Protein AF-0000000074143538 (afdb_homodimer)

InterPro domains:
  IPR029044 Nucleotide-diphospho-sugar transferases [G3DSA:3.90.550.10] (72-367)
  IPR029044 Nucleotide-diphospho-sugar transferases [SSF53448] (89-371)
  IPR050587 GNT1/Glycosyltransferase 8 [PTHR11183] (69-364)

pLDDT: mean 80.1, std 27.38, range [16.88, 98.94]

Structure (mmCIF, N/CA/C/O backbone):
data_AF-0000000074143538-model_v1
#
loop_
_entity.id
_entity.type
_entity.pdbx_description
1 polymer Acetylglucosaminyltransferase
#
loop_
_atom_site.group_PDB
_atom_site.id
_atom_site.type_symbol
_atom_site.label_atom_id
_atom_site.label_alt_id
_atom_site.label_comp_id
_atom_site.label_asym_id
_atom_site.label_entity_id
_atom_site.label_seq_id
_atom_site.pdbx_PDB_ins_code
_atom_site.Cartn_x
_atom_site.Cartn_y
_atom_site.Cartn_z
_atom_site.occupancy
_atom_site.B_iso_or_equiv
_atom_site.auth_seq_id
_atom_site.auth_comp_id
_atom_site.auth_asym_id
_atom_site.auth_atom_id
_atom_site.pdbx_PDB_model_num
ATOM 1 N N . MET A 1 1 ? -72.375 22.234 -6.41 1 20.31 1 MET A N 1
ATOM 2 C CA . MET A 1 1 ? -72.5 20.797 -6.121 1 20.31 1 MET A CA 1
ATOM 3 C C . MET A 1 1 ? -71.125 20.109 -6.27 1 20.31 1 MET A C 1
ATOM 5 O O . MET A 1 1 ? -70.5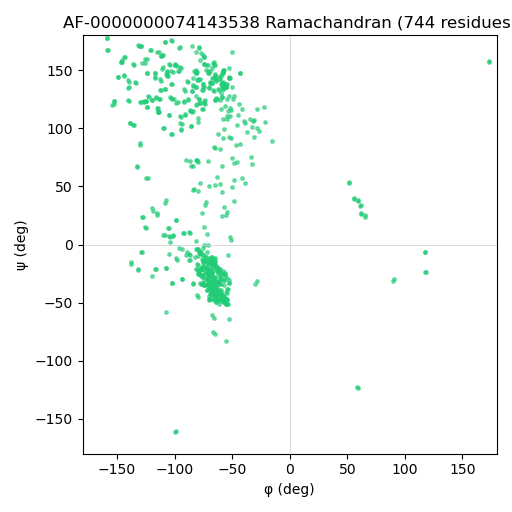 20.219 -7.312 1 20.31 1 MET A O 1
ATOM 9 N N . VAL A 1 2 ? -70.375 19.938 -5.121 1 21.12 2 VAL A N 1
ATOM 10 C CA . VAL A 1 2 ? -69.062 19.828 -4.473 1 21.12 2 VAL A CA 1
ATOM 11 C C . VAL A 1 2 ? -68.5 18.422 -4.664 1 21.12 2 VAL A C 1
ATOM 13 O O . VAL A 1 2 ? -68.938 17.484 -3.971 1 21.12 2 VAL A O 1
ATOM 16 N N . ASP A 1 3 ? -68.562 17.922 -5.824 1 19.27 3 ASP A N 1
ATOM 17 C CA . ASP A 1 3 ? -68.625 16.484 -6.09 1 19.27 3 ASP A CA 1
ATOM 18 C C . ASP A 1 3 ? -67.25 15.875 -5.832 1 19.27 3 ASP A C 1
ATOM 20 O O . ASP A 1 3 ? -66.438 15.656 -6.766 1 19.27 3 ASP A O 1
ATOM 24 N N . VAL A 1 4 ? -66.438 16.375 -4.832 1 21.56 4 VAL A N 1
ATOM 25 C CA . VAL A 1 4 ? -65.062 16 -4.559 1 21.56 4 VAL A CA 1
ATOM 26 C C . VAL A 1 4 ? -64.938 14.539 -4.16 1 21.56 4 VAL A C 1
ATOM 28 O O . VAL A 1 4 ? -65.438 14.156 -3.082 1 21.56 4 VAL A O 1
ATOM 31 N N . LEU A 1 5 ? -65.375 13.695 -5.02 1 19.61 5 LEU A N 1
ATOM 32 C CA . LEU A 1 5 ? -65.5 12.273 -4.711 1 19.61 5 LEU A CA 1
ATOM 33 C C . LEU A 1 5 ? -64.188 11.75 -4.094 1 19.61 5 LEU A C 1
ATOM 35 O O . LEU A 1 5 ? -63.094 12.156 -4.488 1 19.61 5 LEU A O 1
ATOM 39 N N . ARG A 1 6 ? -64.25 11.102 -2.842 1 19.61 6 ARG A N 1
ATOM 40 C CA . ARG A 1 6 ? -63.812 10.523 -1.567 1 19.61 6 ARG A CA 1
ATOM 41 C C . ARG A 1 6 ? -63.062 9.219 -1.779 1 19.61 6 ARG A C 1
ATOM 43 O O . ARG A 1 6 ? -63.656 8.156 -1.917 1 19.61 6 ARG A O 1
ATOM 50 N N . GLY A 1 7 ? -62.281 9.125 -2.824 1 21.83 7 GLY A N 1
ATOM 51 C CA . GLY A 1 7 ? -61.781 7.84 -3.287 1 21.83 7 GLY A CA 1
ATOM 52 C C . GLY A 1 7 ? -61.125 7.027 -2.195 1 21.83 7 GLY A C 1
ATOM 53 O O . GLY A 1 7 ? -60.438 7.586 -1.322 1 21.83 7 GLY A O 1
ATOM 54 N N . CYS A 1 8 ? -61.594 5.891 -1.823 1 20.83 8 CYS A N 1
ATOM 55 C CA . CYS A 1 8 ? -61.469 4.879 -0.776 1 20.83 8 CYS A CA 1
ATOM 56 C C . CYS A 1 8 ? -60.031 4.438 -0.598 1 20.83 8 CYS A C 1
ATOM 58 O O . CYS A 1 8 ? -59.25 4.449 -1.553 1 20.83 8 CYS A O 1
ATOM 60 N N . PRO A 1 9 ? -59.562 4.156 0.679 1 24.78 9 PRO A N 1
ATOM 61 C CA . PRO A 1 9 ? -58.344 3.926 1.483 1 24.78 9 PRO A CA 1
ATOM 62 C C . PRO A 1 9 ? -57.688 2.594 1.165 1 24.78 9 PRO A C 1
ATOM 64 O O . PRO A 1 9 ? -58.312 1.54 1.235 1 24.78 9 PRO A O 1
ATOM 67 N N . PRO A 1 10 ? -57.031 2.398 0.003 1 24.28 10 PRO A N 1
ATOM 68 C CA . PRO A 1 10 ? -56.688 1.016 -0.336 1 24.28 10 PRO A CA 1
ATOM 69 C C . PRO A 1 10 ? -56.031 0.268 0.824 1 24.28 10 PRO A C 1
ATOM 71 O O . PRO A 1 10 ? -55.406 0.889 1.7 1 24.28 10 PRO A O 1
ATOM 74 N N . PHE A 1 11 ? -56.438 -0.899 1.272 1 24.22 11 PHE A N 1
ATOM 75 C CA . PHE A 1 11 ? -56.25 -1.949 2.264 1 24.22 11 PHE A CA 1
ATOM 76 C C . PHE A 1 11 ? -54.781 -2.428 2.264 1 24.22 11 PHE A C 1
ATOM 78 O O . PHE A 1 11 ? -54.188 -2.551 1.203 1 24.22 11 PHE A O 1
ATOM 85 N N . LEU A 1 12 ? -54.062 -2.188 3.385 1 25.47 12 LEU A N 1
ATOM 86 C CA . LEU A 1 12 ? -52.781 -2.479 3.979 1 25.47 12 LEU A CA 1
ATOM 87 C C . LEU A 1 12 ? -52.469 -3.965 3.881 1 25.47 12 LEU A C 1
ATOM 89 O O . LEU A 1 12 ? -53.188 -4.797 4.434 1 25.47 12 LEU A O 1
ATOM 93 N N . ASN A 1 13 ? -52.188 -4.5 2.678 1 23.03 13 ASN A N 1
ATOM 94 C CA . ASN A 1 13 ? -51.969 -5.93 2.469 1 23.03 13 ASN A CA 1
ATOM 95 C C . ASN A 1 13 ? -51.031 -6.523 3.525 1 23.03 13 ASN A C 1
ATOM 97 O O . ASN A 1 13 ? -49.906 -6.07 3.686 1 23.03 13 ASN A O 1
ATOM 101 N N . TRP A 1 14 ? -51.438 -7.27 4.59 1 24.8 14 TRP A N 1
ATOM 102 C CA . TRP A 1 14 ? -51.094 -7.977 5.816 1 24.8 14 TRP A CA 1
ATOM 103 C C . TRP A 1 14 ? -49.969 -8.961 5.57 1 24.8 14 TRP A C 1
ATOM 105 O O . TRP A 1 14 ? -49.281 -9.375 6.508 1 24.8 14 TRP A O 1
ATOM 115 N N . ARG A 1 15 ? -49.875 -9.523 4.355 1 27.77 15 ARG A N 1
ATOM 116 C CA . ARG A 1 15 ? -49.156 -10.789 4.281 1 27.77 15 ARG A CA 1
ATOM 117 C C . ARG A 1 15 ? -47.688 -10.586 4.555 1 27.77 15 ARG A C 1
ATOM 119 O O . ARG A 1 15 ? -46.969 -11.523 4.941 1 27.77 15 ARG A O 1
ATOM 126 N N . LYS A 1 16 ? -47.156 -9.461 3.922 1 29.78 16 LYS A N 1
ATOM 127 C CA . LYS A 1 16 ? -45.688 -9.445 3.992 1 29.78 16 LYS A CA 1
ATOM 128 C C . LYS A 1 16 ? -45.188 -9.305 5.434 1 29.78 16 LYS A C 1
ATOM 130 O O . LYS A 1 16 ? -44 -9.227 5.688 1 29.78 16 LYS A O 1
ATOM 135 N N . LEU A 1 17 ? -46.281 -8.953 6.371 1 26.83 17 LEU A N 1
ATOM 136 C CA . LEU A 1 17 ? -45.969 -8.945 7.797 1 26.83 17 LEU A CA 1
ATOM 137 C C . LEU A 1 17 ? -45.5 -10.32 8.266 1 26.83 17 LEU A C 1
ATOM 139 O O . LEU A 1 17 ? -44.594 -10.422 9.086 1 26.83 17 LEU A O 1
ATOM 143 N N . LEU A 1 18 ? -46.188 -11.367 7.695 1 27.38 18 LEU A N 1
ATOM 144 C CA . LEU A 1 18 ? -46.031 -12.641 8.383 1 27.38 18 LEU A CA 1
ATOM 145 C C . LEU A 1 18 ? -44.625 -13.195 8.203 1 27.38 18 LEU A C 1
ATOM 147 O O . LEU A 1 18 ? -44.125 -13.945 9.047 1 27.38 18 LEU A O 1
ATOM 151 N N . LEU A 1 19 ? -44.031 -12.867 7 1 28.39 19 LEU A N 1
ATOM 152 C CA . LEU A 1 19 ? -42.844 -13.641 6.707 1 28.39 19 LEU A CA 1
ATOM 153 C C . LEU A 1 19 ? -41.688 -13.227 7.625 1 28.39 19 LEU A C 1
ATOM 155 O O . LEU A 1 19 ? -40.688 -13.953 7.75 1 28.39 19 LEU A O 1
ATOM 159 N N . LEU A 1 20 ? -41.781 -11.953 8.211 1 27.86 20 LEU A N 1
ATOM 160 C CA . LEU A 1 20 ? -40.719 -11.508 9.117 1 27.86 20 LEU A CA 1
ATOM 161 C C . LEU A 1 20 ? -40.719 -12.359 10.383 1 27.86 20 LEU A C 1
ATOM 163 O O . LEU A 1 20 ? -39.656 -12.461 11.047 1 27.86 20 LEU A O 1
ATOM 167 N N . VAL A 1 21 ? -41.906 -12.805 10.781 1 31.11 21 VAL A N 1
ATOM 168 C CA . VAL A 1 21 ? -42 -13.398 12.117 1 31.11 21 VAL A CA 1
ATOM 169 C C . VAL A 1 21 ? -41.219 -14.711 12.141 1 31.11 21 VAL A C 1
ATOM 171 O O . VAL A 1 21 ? -40.625 -15.062 13.156 1 31.11 21 VAL A O 1
ATOM 174 N N . PHE A 1 22 ? -41.281 -15.523 11.008 1 30.92 22 PHE A N 1
ATOM 175 C CA . PHE A 1 22 ? -40.875 -16.922 11.172 1 30.92 22 PHE A CA 1
ATOM 176 C C . PHE A 1 22 ? -39.375 -17.016 11.281 1 30.92 22 PHE A C 1
ATOM 178 O O . PHE A 1 22 ? -38.844 -18.016 11.797 1 30.92 22 PHE A O 1
ATOM 185 N N . VAL A 1 23 ? -38.625 -16.109 10.641 1 30.7 23 VAL A N 1
ATOM 186 C CA . VAL A 1 23 ? -37.188 -16.328 10.609 1 30.7 23 VAL A CA 1
ATOM 187 C C . VAL A 1 23 ? -36.594 -16.094 12 1 30.7 23 VAL A C 1
ATOM 189 O O . VAL A 1 23 ? -35.5 -16.547 12.305 1 30.7 23 VAL A O 1
ATOM 192 N N . ALA A 1 24 ? -37.312 -15.297 12.875 1 28.75 24 ALA A N 1
ATOM 193 C CA . ALA A 1 24 ? -36.812 -15 14.211 1 28.75 24 ALA A CA 1
ATOM 194 C C . ALA A 1 24 ? -36.719 -16.266 15.055 1 28.75 24 ALA A C 1
ATOM 196 O O . ALA A 1 24 ? -35.875 -16.375 15.945 1 28.75 24 ALA A O 1
ATOM 197 N N . PHE A 1 25 ? -37.719 -17.172 14.867 1 30.53 25 PHE A N 1
ATOM 198 C CA . PHE A 1 25 ? -37.875 -18.266 15.82 1 30.53 25 PHE A CA 1
ATOM 199 C C . PHE A 1 25 ? -36.688 -19.219 15.758 1 30.53 25 PHE A C 1
ATOM 201 O O . PHE A 1 25 ? -36.25 -19.734 16.781 1 30.53 25 PHE A O 1
ATOM 208 N N . ASN A 1 26 ? -36.188 -19.516 14.547 1 30.05 26 ASN A N 1
ATOM 209 C CA . ASN A 1 26 ? -35.281 -20.656 14.492 1 30.05 26 ASN A CA 1
ATOM 210 C C . ASN A 1 26 ? -33.938 -20.312 15.102 1 30.05 26 ASN A C 1
ATOM 212 O O . ASN A 1 26 ? -33.062 -21.188 15.273 1 30.05 26 ASN A O 1
ATOM 216 N N . VAL A 1 27 ? -33.594 -19.031 15.258 1 30.11 27 VAL A N 1
ATOM 217 C CA . VAL A 1 27 ? -32.281 -18.688 15.82 1 30.11 27 VAL A CA 1
ATOM 218 C C . VAL A 1 27 ? -32.25 -19.031 17.312 1 30.11 27 VAL A C 1
ATOM 220 O O . VAL A 1 27 ? -31.172 -19.203 17.891 1 30.11 27 VAL A O 1
ATOM 223 N N . LEU A 1 28 ? -33.438 -19 17.984 1 29.16 28 LEU A N 1
ATOM 224 C CA . LEU A 1 28 ? -33.406 -19.156 19.438 1 29.16 28 LEU A CA 1
ATOM 225 C C . LEU A 1 28 ? -32.938 -20.562 19.812 1 29.16 28 LEU A C 1
ATOM 227 O O . LEU A 1 28 ? -32.188 -20.719 20.781 1 29.16 28 LEU A O 1
ATOM 231 N N . ILE A 1 29 ? -33.375 -21.594 19.047 1 28.98 29 ILE A N 1
ATOM 232 C CA . ILE A 1 29 ? -33.219 -22.953 19.578 1 28.98 29 ILE A CA 1
ATOM 233 C C . ILE A 1 29 ? -31.75 -23.328 19.656 1 28.98 29 ILE A C 1
ATOM 235 O O . ILE A 1 29 ? -31.312 -23.969 20.609 1 28.98 29 ILE A O 1
ATOM 239 N N . SER A 1 30 ? -30.906 -22.891 18.688 1 26.16 30 SER A N 1
ATOM 240 C CA . SER A 1 30 ? -29.609 -23.562 18.641 1 26.16 30 SER A CA 1
ATOM 241 C C . SER A 1 30 ? -28.703 -23.078 19.75 1 26.16 30 SER A C 1
ATOM 243 O O . SER A 1 30 ? -27.578 -23.547 19.891 1 26.16 30 SER A O 1
ATOM 245 N N . VAL A 1 31 ? -29.047 -21.969 20.453 1 29.12 31 VAL A N 1
ATOM 246 C CA . VAL A 1 31 ? -28.203 -21.453 21.516 1 29.12 31 VAL A CA 1
ATOM 247 C C . VAL A 1 31 ? -28.172 -22.438 22.688 1 29.12 31 VAL A C 1
ATOM 249 O O . VAL A 1 31 ? -27.188 -22.531 23.406 1 29.12 31 VAL A O 1
ATOM 252 N N . LEU A 1 32 ? -29.328 -23.094 22.906 1 27.3 32 LEU A N 1
ATOM 253 C CA . LEU A 1 32 ? -29.469 -23.781 24.188 1 27.3 32 LEU A CA 1
ATOM 254 C C . LEU A 1 32 ? -28.453 -24.922 24.297 1 27.3 32 LEU A C 1
ATOM 256 O O . LEU A 1 32 ? -28 -25.25 25.391 1 27.3 32 LEU A O 1
ATOM 260 N N . TYR A 1 33 ? -28.281 -25.641 23.156 1 25.61 33 TYR A N 1
ATOM 261 C CA . TYR A 1 33 ? -27.734 -26.984 23.375 1 25.61 33 TYR A CA 1
ATOM 262 C C . TYR A 1 33 ? -26.297 -26.922 23.828 1 25.61 33 TYR A C 1
ATOM 264 O O . TYR A 1 33 ? -25.766 -27.891 24.391 1 25.61 33 TYR A O 1
ATOM 272 N N . VAL A 1 34 ? -25.578 -25.828 23.516 1 25.58 34 VAL A N 1
ATOM 273 C CA . VAL A 1 34 ? -24.141 -25.969 23.734 1 25.58 34 VAL A CA 1
ATOM 274 C C . VAL A 1 34 ? -23.812 -25.812 25.219 1 25.58 34 VAL A C 1
ATOM 276 O O . VAL A 1 34 ? -22.656 -25.891 25.625 1 25.58 34 VAL A O 1
ATOM 279 N N . TYR A 1 35 ? -24.844 -25.453 26 1 23.8 35 TYR A N 1
ATOM 280 C CA . TYR A 1 35 ? -24.438 -25.125 27.375 1 23.8 35 TYR A CA 1
ATOM 281 C C . TYR A 1 35 ? -23.875 -26.344 28.078 1 23.8 35 TYR A C 1
ATOM 283 O O . TYR A 1 35 ? -23.234 -26.219 29.125 1 23.8 35 TYR A O 1
ATOM 291 N N . SER A 1 36 ? -24.469 -27.531 27.75 1 21.27 36 SER A N 1
ATOM 292 C CA . SER A 1 36 ? -24.422 -28.438 28.891 1 21.27 36 SER A CA 1
ATOM 293 C C . SER A 1 36 ? -22.984 -28.844 29.219 1 21.27 36 SER A C 1
ATOM 295 O O . SER A 1 36 ? -22.609 -28.891 30.391 1 21.27 36 SER A O 1
ATOM 297 N N . HIS A 1 37 ? -22.344 -29.734 28.453 1 21.25 37 HIS A N 1
ATOM 298 C CA . HIS A 1 37 ? -21.516 -30.766 29.078 1 21.25 37 HIS A CA 1
ATOM 299 C C . HIS A 1 37 ? -20.109 -30.25 29.391 1 21.25 37 HIS A C 1
ATOM 301 O O . HIS A 1 37 ? -19.234 -30.266 28.547 1 21.25 37 HIS A O 1
ATOM 307 N N . ALA A 1 38 ? -20.062 -29.016 30.016 1 23.06 38 ALA A N 1
ATOM 308 C CA . ALA A 1 38 ? -18.812 -28.422 30.484 1 23.06 38 ALA A CA 1
ATOM 309 C C . ALA A 1 38 ? -18.109 -29.312 31.5 1 23.06 38 ALA A C 1
ATOM 311 O O . ALA A 1 38 ? -18.406 -29.266 32.688 1 23.06 38 ALA A O 1
ATOM 312 N N . ASP A 1 39 ? -18.047 -30.734 31.156 1 18.59 39 ASP A N 1
ATOM 313 C CA . ASP A 1 39 ? -17.609 -31.641 32.219 1 18.59 39 ASP A CA 1
ATOM 314 C C . ASP A 1 39 ? -16.281 -31.188 32.812 1 18.59 39 ASP A C 1
ATOM 316 O O . ASP A 1 39 ? -15.508 -30.484 32.188 1 18.59 39 ASP A O 1
ATOM 320 N N . SER A 1 40 ? -16.031 -31.516 34.125 1 20.5 40 SER A N 1
ATOM 321 C CA . SER A 1 40 ? -15.336 -31.359 35.406 1 20.5 40 SER A CA 1
ATOM 322 C C . SER A 1 40 ? -13.859 -31.734 35.281 1 20.5 40 SER A C 1
ATOM 324 O O . SER A 1 40 ? -13.008 -31.188 35.969 1 20.5 40 SER A O 1
ATOM 326 N N . GLN A 1 41 ? -13.594 -32.812 34.531 1 20.23 41 GLN A N 1
ATOM 327 C CA . GLN A 1 41 ? -12.609 -33.75 35.094 1 20.23 41 GLN A CA 1
ATOM 328 C C . GLN A 1 41 ? -11.188 -33.25 34.875 1 20.23 41 GLN A C 1
ATOM 330 O O . GLN A 1 41 ? -10.219 -33.938 35.219 1 20.23 41 GLN A O 1
ATOM 335 N N . ALA A 1 42 ? -11.078 -32.125 34.156 1 20.36 42 ALA A N 1
ATOM 336 C CA . ALA A 1 42 ? -9.711 -32.031 33.625 1 20.36 42 ALA A CA 1
ATOM 337 C C . ALA A 1 42 ? -8.727 -31.719 34.75 1 20.36 42 ALA A C 1
ATOM 339 O O . ALA A 1 42 ? -7.547 -31.453 34.5 1 20.36 42 ALA A O 1
ATOM 340 N N . LEU A 1 43 ? -9.32 -31.578 36 1 18.53 43 LEU A N 1
ATOM 341 C CA . LEU A 1 43 ? -8.414 -30.984 36.969 1 18.53 43 LEU A CA 1
ATOM 342 C C . LEU A 1 43 ? -7.191 -31.859 37.188 1 18.53 43 LEU A C 1
ATOM 344 O O . LEU A 1 43 ? -6.07 -31.359 37.312 1 18.53 43 LEU A O 1
ATOM 348 N N . ASP A 1 44 ? -7.586 -33.156 37.469 1 18.42 44 ASP A N 1
ATOM 349 C CA . ASP A 1 44 ? -6.805 -33.844 38.5 1 18.42 44 ASP A CA 1
ATOM 350 C C . ASP A 1 44 ? -5.379 -34.125 38.031 1 18.42 44 ASP A C 1
ATOM 352 O O . ASP A 1 44 ? -4.422 -33.938 38.781 1 18.42 44 ASP A O 1
ATOM 356 N N . ASN A 1 45 ? -5.395 -34.906 36.938 1 20.42 45 ASN A N 1
ATOM 357 C CA . ASN A 1 45 ? -4.312 -35.875 36.938 1 20.42 45 ASN A CA 1
ATOM 358 C C . ASN A 1 45 ? -2.971 -35.219 36.625 1 20.42 45 ASN A C 1
ATOM 360 O O . ASN A 1 45 ? -2.01 -35.906 36.25 1 20.42 45 ASN A O 1
ATOM 364 N N . LEU A 1 46 ? -2.973 -33.844 36.719 1 20.12 46 LEU A N 1
ATOM 365 C CA . LEU A 1 46 ? -1.75 -33.219 36.188 1 20.12 46 LEU A CA 1
ATOM 366 C C . LEU A 1 46 ? -0.549 -33.594 37.031 1 20.12 46 LEU A C 1
ATOM 368 O O . LEU A 1 46 ? 0.594 -33.312 36.688 1 20.12 46 LEU A O 1
ATOM 372 N N . LEU A 1 47 ? -0.937 -34.125 38.312 1 19.38 47 LEU A N 1
ATOM 373 C CA . LEU A 1 47 ? 0.109 -33.906 39.312 1 19.38 47 LEU A CA 1
ATOM 374 C C . LEU A 1 47 ? 1.333 -34.781 39 1 19.38 47 LEU A C 1
ATOM 376 O O . LEU A 1 47 ? 2.443 -34.438 39.438 1 19.38 47 LEU A O 1
ATOM 380 N N . SER A 1 48 ? 1.025 -36.031 38.719 1 18.47 48 SER A N 1
ATOM 381 C CA . SER A 1 48 ? 2.01 -36.969 39.25 1 18.47 48 SER A CA 1
ATOM 382 C C . SER A 1 48 ? 3.328 -36.875 38.5 1 18.47 48 SER A C 1
ATOM 384 O O . SER A 1 48 ? 3.473 -37.469 37.406 1 18.47 48 SER A O 1
ATOM 386 N N . ARG A 1 49 ? 3.826 -35.594 38.375 1 19.05 49 ARG A N 1
ATOM 387 C CA . ARG A 1 49 ? 4.996 -35.281 37.531 1 19.05 49 ARG A CA 1
ATOM 388 C C . ARG A 1 49 ? 6.168 -36.188 37.906 1 19.05 49 ARG A C 1
ATOM 390 O O . ARG A 1 49 ? 6.887 -36.656 37 1 19.05 49 ARG A O 1
ATOM 397 N N . ASN A 1 50 ? 6.793 -36.188 39.125 1 20.05 50 ASN A N 1
ATOM 398 C CA . ASN A 1 50 ? 8.227 -35.906 39.156 1 20.05 50 ASN A CA 1
ATOM 399 C C . ASN A 1 50 ? 9.047 -37.188 39.125 1 20.05 50 ASN A C 1
ATOM 401 O O . ASN A 1 50 ? 10.242 -37.156 39.406 1 20.05 50 ASN A O 1
ATOM 405 N N . GLY A 1 51 ? 8.422 -38.375 39.156 1 19.34 51 GLY A N 1
ATOM 406 C CA . GLY A 1 51 ? 9.398 -39.375 39.594 1 19.34 51 GLY A CA 1
ATOM 407 C C . GLY A 1 51 ? 10.633 -39.438 38.719 1 19.34 51 GLY A C 1
ATOM 408 O O . GLY A 1 51 ? 10.523 -39.656 37.531 1 19.34 51 GLY A O 1
ATOM 409 N N . PHE A 1 52 ? 11.727 -38.812 39.125 1 22.72 52 PHE A N 1
ATOM 410 C CA . PHE A 1 52 ? 13.055 -38.625 38.562 1 22.72 52 PHE A CA 1
ATOM 411 C C . PHE A 1 52 ? 13.727 -39.969 38.312 1 22.72 52 PHE A C 1
ATOM 413 O O . PHE A 1 52 ? 14.492 -40.438 39.156 1 22.72 52 PHE A O 1
ATOM 420 N N . GLY A 1 53 ? 12.922 -41.094 38.125 1 18.98 53 GLY A N 1
ATOM 421 C CA . GLY A 1 53 ? 13.789 -42.25 38.125 1 18.98 53 GLY A CA 1
ATOM 422 C C . GLY A 1 53 ? 14.938 -42.156 37.156 1 18.98 53 GLY A C 1
ATOM 423 O O . GLY A 1 53 ? 14.812 -41.5 36.125 1 18.98 53 GLY A O 1
ATOM 424 N N . SER A 1 54 ? 16.156 -42.375 37.656 1 24.86 54 SER A N 1
ATOM 425 C CA . SER A 1 54 ? 17.516 -42.375 37.125 1 24.86 54 SER A CA 1
ATOM 426 C C . SER A 1 54 ? 17.656 -43.312 35.938 1 24.86 54 SER A C 1
ATOM 428 O O . SER A 1 54 ? 18.75 -43.5 35.406 1 24.86 54 SER A O 1
ATOM 430 N N . ASN A 1 55 ? 16.5 -43.562 35.219 1 21.81 55 ASN A N 1
ATOM 431 C CA . ASN A 1 55 ? 16.719 -44.719 34.375 1 21.81 55 ASN A CA 1
ATOM 432 C C . ASN A 1 55 ? 17.922 -44.531 33.469 1 21.81 55 ASN A C 1
ATOM 434 O O . ASN A 1 55 ? 18.141 -43.438 32.906 1 21.81 55 ASN A O 1
ATOM 438 N N . GLU A 1 56 ? 18.906 -45.406 33.625 1 24.03 56 GLU A N 1
ATOM 439 C CA . GLU A 1 56 ? 20.141 -45.75 32.938 1 24.03 56 GLU A CA 1
ATOM 440 C C . GLU A 1 56 ? 19.906 -45.906 31.422 1 24.03 56 GLU A C 1
ATOM 442 O O . GLU A 1 56 ? 19.266 -46.875 31 1 24.03 56 GLU A O 1
ATOM 447 N N . SER A 1 57 ? 19.344 -44.844 30.812 1 25.05 57 SER A N 1
ATOM 448 C CA . SER A 1 57 ? 18.984 -45.062 29.422 1 25.05 57 SER A CA 1
ATOM 449 C C . SER A 1 57 ? 20.172 -45.562 28.609 1 25.05 57 SER A C 1
ATOM 451 O O . SER A 1 57 ? 21.297 -45.094 28.766 1 25.05 57 SER A O 1
ATOM 453 N N . THR A 1 58 ? 20.094 -46.875 28.25 1 24.45 58 THR A N 1
ATOM 454 C CA . THR A 1 58 ? 20.938 -47.562 27.266 1 24.45 58 THR A CA 1
ATOM 455 C C . THR A 1 58 ? 21.094 -46.719 26 1 24.45 58 THR A C 1
ATOM 457 O O . THR A 1 58 ? 20.125 -46.188 25.484 1 24.45 58 THR A O 1
ATOM 460 N N . ASP A 1 59 ? 22.312 -46.25 25.828 1 25.69 59 ASP A N 1
ATOM 461 C CA . ASP A 1 59 ? 22.875 -45.5 24.703 1 25.69 59 ASP A CA 1
ATOM 462 C C . ASP A 1 59 ? 22.547 -46.156 23.375 1 25.69 59 ASP A C 1
ATOM 464 O O . ASP A 1 59 ? 23.219 -47.125 22.969 1 25.69 59 ASP A O 1
ATOM 468 N N . HIS A 1 60 ? 21.266 -46.75 23.219 1 26.78 60 HIS A N 1
ATOM 469 C CA . HIS A 1 60 ? 21.156 -47.344 21.906 1 26.78 60 HIS A CA 1
ATOM 470 C C . HIS A 1 60 ? 21.531 -46.375 20.797 1 26.78 60 HIS A C 1
ATOM 472 O O . HIS A 1 60 ? 21.078 -45.219 20.812 1 26.78 60 HIS A O 1
ATOM 478 N N . ALA A 1 61 ? 22.688 -46.688 20.172 1 30.02 61 ALA A N 1
ATOM 479 C CA . ALA A 1 61 ? 23.203 -46.062 18.953 1 30.02 61 ALA A CA 1
ATOM 480 C C . ALA A 1 61 ? 22.062 -45.781 17.969 1 30.02 61 ALA A C 1
ATOM 482 O O . ALA A 1 61 ? 21.562 -46.688 17.312 1 30.02 61 ALA A O 1
ATOM 483 N N . LEU A 1 62 ? 21.031 -45.125 18.359 1 29.89 62 LEU A N 1
ATOM 484 C CA . LEU A 1 62 ? 20 -44.906 17.359 1 29.89 62 LEU A CA 1
ATOM 485 C C . LEU A 1 62 ? 20.609 -44.312 16.078 1 29.89 62 LEU A C 1
ATOM 487 O O . LEU A 1 62 ? 21.281 -43.281 16.125 1 29.89 62 LEU A O 1
ATOM 491 N N . GLY A 1 63 ? 20.953 -45.219 15.242 1 28.3 63 GLY A N 1
ATOM 492 C CA . GLY A 1 63 ? 21.484 -44.781 13.953 1 28.3 63 GLY A CA 1
ATOM 493 C C . GLY A 1 63 ? 20.906 -43.469 13.477 1 28.3 63 GLY A C 1
ATOM 494 O O . GLY A 1 63 ? 19.719 -43.188 13.703 1 28.3 63 GLY A O 1
ATOM 495 N N . ARG A 1 64 ? 21.734 -42.5 13.555 1 31.89 64 ARG A N 1
ATOM 496 C CA . ARG A 1 64 ? 21.328 -41.25 12.945 1 31.89 64 ARG A CA 1
ATOM 497 C C . ARG A 1 64 ? 20.453 -41.5 11.719 1 31.89 64 ARG A C 1
ATOM 499 O O . ARG A 1 64 ? 20.938 -41.938 10.68 1 31.89 64 ARG A O 1
ATOM 506 N N . LYS A 1 65 ? 19.328 -41.969 12.016 1 36.69 65 LYS A N 1
ATOM 507 C CA . LYS A 1 65 ? 18.469 -42.062 10.844 1 36.69 65 LYS A CA 1
ATOM 508 C C . LYS A 1 65 ? 18.781 -40.969 9.836 1 36.69 65 LYS A C 1
ATOM 510 O O . LYS A 1 65 ? 18.781 -39.781 10.188 1 36.69 65 LYS A O 1
ATOM 515 N N . ALA A 1 66 ? 19.594 -41.312 8.992 1 35.38 66 ALA A N 1
ATOM 516 C CA . ALA A 1 66 ? 19.891 -40.375 7.922 1 35.38 66 ALA A CA 1
ATOM 517 C C . ALA A 1 66 ? 18.688 -39.469 7.637 1 35.38 66 ALA A C 1
ATOM 519 O O . ALA A 1 66 ? 17.562 -39.938 7.578 1 35.38 66 ALA A O 1
ATOM 520 N N . LYS A 1 67 ? 18.734 -38.281 8.141 1 43.34 67 LYS A N 1
ATOM 521 C CA . LYS A 1 67 ? 17.734 -37.281 7.789 1 43.34 67 LYS A CA 1
ATOM 522 C C . LYS A 1 67 ? 17.141 -37.531 6.402 1 43.34 67 LYS A C 1
ATOM 524 O O . LYS A 1 67 ? 17.891 -37.75 5.441 1 43.34 67 LYS A O 1
ATOM 529 N N . PRO A 1 68 ? 16.062 -38.125 6.246 1 40.88 68 PRO A N 1
ATOM 530 C CA . PRO A 1 68 ? 15.523 -38.344 4.91 1 40.88 68 PRO A CA 1
ATOM 531 C C . PRO A 1 68 ? 16.062 -37.375 3.869 1 40.88 68 PRO A C 1
ATOM 533 O O . PRO A 1 68 ? 16.281 -36.219 4.176 1 40.88 68 PRO A O 1
ATOM 536 N N . LYS A 1 69 ? 16.734 -37.75 2.84 1 47.81 69 LYS A N 1
ATOM 537 C CA . LYS A 1 69 ? 17.328 -36.906 1.788 1 47.81 69 LYS A CA 1
ATOM 538 C C . LYS A 1 69 ? 16.344 -35.875 1.294 1 47.81 69 LYS A C 1
ATOM 540 O O . LYS A 1 69 ? 15.258 -36.188 0.813 1 47.81 69 LYS A O 1
ATOM 545 N N . GLU A 1 70 ? 16.188 -34.781 1.856 1 63.41 70 GLU A N 1
ATOM 546 C CA . GLU A 1 70 ? 15.312 -33.688 1.421 1 63.41 70 GLU A CA 1
ATOM 547 C C . GLU A 1 70 ? 15.344 -33.531 -0.097 1 63.41 70 GLU A C 1
ATOM 549 O O . GLU A 1 70 ? 16.422 -33.469 -0.701 1 63.41 70 GLU A O 1
ATOM 554 N N . GLY A 1 71 ? 14.266 -33.938 -0.874 1 77.44 71 GLY A N 1
ATOM 555 C CA . GLY A 1 71 ? 14.109 -33.844 -2.316 1 77.44 71 GLY A CA 1
ATOM 556 C C . GLY A 1 71 ? 14.562 -32.531 -2.881 1 77.44 71 GLY A C 1
ATOM 557 O O . GLY A 1 71 ? 14.758 -31.562 -2.133 1 77.44 71 GLY A O 1
ATOM 558 N N . ARG A 1 72 ? 15.102 -32.5 -4.137 1 95.12 72 ARG A N 1
ATOM 559 C CA . ARG A 1 72 ? 15.43 -31.266 -4.875 1 95.12 72 ARG A CA 1
ATOM 560 C C . ARG A 1 72 ? 14.164 -30.484 -5.203 1 95.12 72 ARG A C 1
ATOM 562 O O . ARG A 1 72 ? 13.578 -30.656 -6.273 1 95.12 72 ARG A O 1
ATOM 569 N N . TYR A 1 73 ? 13.688 -29.641 -4.188 1 98.44 73 TYR A N 1
ATOM 570 C CA . TYR A 1 73 ? 12.469 -28.844 -4.301 1 98.44 73 TYR A CA 1
ATOM 571 C C . TYR A 1 73 ? 12.797 -27.375 -4.504 1 98.44 73 TYR A C 1
ATOM 573 O O . TYR A 1 73 ? 13.828 -26.891 -4.023 1 98.44 73 TYR A O 1
ATOM 581 N N . THR A 1 74 ? 11.984 -26.688 -5.285 1 98.75 74 THR A N 1
ATOM 582 C CA . THR A 1 74 ? 12.211 -25.266 -5.488 1 98.75 74 THR A CA 1
ATOM 583 C C . THR A 1 74 ? 10.891 -24.531 -5.723 1 98.75 74 THR A C 1
ATOM 585 O O . THR A 1 74 ? 9.945 -25.109 -6.273 1 98.75 74 THR A O 1
ATOM 588 N N . TYR A 1 75 ? 10.812 -23.328 -5.215 1 98.88 75 TYR A N 1
ATOM 589 C CA . TYR A 1 75 ? 9.836 -22.391 -5.73 1 98.88 75 TYR A CA 1
ATOM 590 C C . TYR A 1 75 ? 10.336 -21.734 -7.02 1 98.88 75 TYR A C 1
ATOM 592 O O . TYR A 1 75 ? 11.523 -21.453 -7.156 1 98.88 75 TYR A O 1
ATOM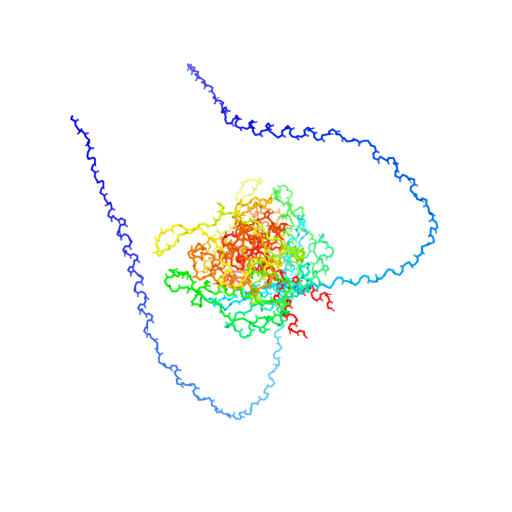 600 N N . LEU A 1 76 ? 9.438 -21.531 -7.953 1 98.88 76 LEU A N 1
ATOM 601 C CA . LEU A 1 76 ? 9.812 -20.969 -9.242 1 98.88 76 LEU A CA 1
ATOM 602 C C . LEU A 1 76 ? 8.766 -19.969 -9.727 1 98.88 76 LEU A C 1
ATOM 604 O O . LEU A 1 76 ? 7.562 -20.188 -9.547 1 98.88 76 LEU A O 1
ATOM 608 N N . THR A 1 77 ? 9.188 -18.875 -10.203 1 98.69 77 THR A N 1
ATOM 609 C CA . THR A 1 77 ? 8.305 -18 -10.969 1 98.69 77 THR A CA 1
ATOM 610 C C . THR A 1 77 ? 8.852 -17.766 -12.367 1 98.69 77 THR A C 1
ATOM 612 O O . THR A 1 77 ? 9.969 -18.188 -12.688 1 98.69 77 THR A O 1
ATOM 615 N N . PHE A 1 78 ? 7.984 -17.188 -13.273 1 97.69 78 PHE A N 1
ATOM 616 C CA . PHE A 1 78 ? 8.328 -17 -14.672 1 97.69 78 PHE A CA 1
ATOM 617 C C . PHE A 1 78 ? 8.305 -15.523 -15.055 1 97.69 78 PHE A C 1
ATOM 619 O O . PHE A 1 78 ? 7.336 -14.82 -14.758 1 97.69 78 PHE A O 1
ATOM 626 N N . LEU A 1 79 ? 9.438 -15.023 -15.594 1 96.88 79 LEU A N 1
ATOM 627 C CA . LEU A 1 79 ? 9.547 -13.625 -16 1 96.88 79 LEU A CA 1
ATOM 628 C C . LEU A 1 79 ? 9.75 -13.508 -17.5 1 96.88 79 LEU A C 1
ATOM 630 O O . LEU A 1 79 ? 10.625 -14.172 -18.062 1 96.88 79 LEU A O 1
ATOM 634 N N . THR A 1 80 ? 8.938 -12.742 -18.188 1 93.62 80 THR A N 1
ATOM 635 C CA . THR A 1 80 ? 9.031 -12.461 -19.625 1 93.62 80 THR A CA 1
ATOM 636 C C . THR A 1 80 ? 9.445 -11.008 -19.859 1 93.62 80 THR A C 1
ATOM 638 O O . THR A 1 80 ? 9.453 -10.203 -18.938 1 93.62 80 THR A O 1
ATOM 641 N N . PRO A 1 81 ? 9.906 -10.656 -21.078 1 89.75 81 PRO A N 1
ATOM 642 C CA . PRO A 1 81 ? 10.156 -9.242 -21.359 1 89.75 81 PRO A CA 1
ATOM 643 C C . PRO A 1 81 ? 8.922 -8.367 -21.172 1 89.75 81 PRO A C 1
ATOM 645 O O . PRO A 1 81 ? 7.793 -8.852 -21.297 1 89.75 81 PRO A O 1
ATOM 648 N N . PRO A 1 82 ? 9.25 -7.09 -20.781 1 83.38 82 PRO A N 1
ATOM 649 C CA . PRO A 1 82 ? 8.094 -6.219 -20.547 1 83.38 82 PRO A CA 1
ATOM 650 C C . PRO A 1 82 ? 7.297 -5.945 -21.828 1 83.38 82 PRO A C 1
ATOM 652 O O . PRO A 1 82 ? 7.863 -5.914 -22.922 1 83.38 82 PRO A O 1
ATOM 655 N N . THR A 1 83 ? 6.02 -5.887 -21.547 1 70.62 83 THR A N 1
ATOM 656 C CA . THR A 1 83 ? 5.16 -5.512 -22.656 1 70.62 83 THR A CA 1
ATOM 657 C C . THR A 1 83 ? 4.816 -4.027 -22.609 1 70.62 83 THR A C 1
ATOM 659 O O . THR A 1 83 ? 4.219 -3.486 -23.531 1 70.62 83 THR A O 1
ATOM 662 N N . THR A 1 84 ? 5.121 -3.418 -21.438 1 71.5 84 THR A N 1
ATOM 663 C CA . THR A 1 84 ? 4.902 -1.989 -21.25 1 71.5 84 THR A CA 1
ATOM 664 C C . THR A 1 84 ? 6.148 -1.324 -20.672 1 71.5 84 THR A C 1
ATOM 666 O O . THR A 1 84 ? 7.105 -2.006 -20.297 1 71.5 84 THR A O 1
ATOM 669 N N . GLU A 1 85 ? 6.043 -0.039 -20.672 1 69.75 85 GLU A N 1
ATOM 670 C CA . GLU A 1 85 ? 7.152 0.742 -20.141 1 69.75 85 GLU A CA 1
ATOM 671 C C . GLU A 1 85 ? 7.32 0.506 -18.641 1 69.75 85 GLU A C 1
ATOM 673 O O . GLU A 1 85 ? 8.438 0.335 -18.156 1 69.75 85 GLU A O 1
ATOM 678 N N . GLU A 1 86 ? 6.211 0.574 -18 1 76.88 86 GLU A N 1
ATOM 679 C CA . GLU A 1 86 ? 6.285 0.27 -16.562 1 76.88 86 GLU A CA 1
ATOM 680 C C . GLU A 1 86 ? 6.32 -1.236 -16.328 1 76.88 86 GLU A C 1
ATOM 682 O O . GLU A 1 86 ? 5.383 -1.95 -16.688 1 76.88 86 GLU A O 1
ATOM 687 N N . ASP A 1 87 ? 7.434 -1.806 -15.992 1 88.38 87 ASP A N 1
ATOM 688 C CA . ASP A 1 87 ? 7.609 -3.248 -15.852 1 88.38 87 ASP A CA 1
ATOM 689 C C . ASP A 1 87 ? 7.227 -3.707 -14.445 1 88.38 87 ASP A C 1
ATOM 691 O O . ASP A 1 87 ? 8.094 -4.109 -13.664 1 88.38 87 ASP A O 1
ATOM 695 N N . PHE A 1 88 ? 5.938 -3.684 -14.203 1 91.19 88 PHE A N 1
ATOM 696 C CA . PHE A 1 88 ? 5.441 -4.051 -12.883 1 91.19 88 PHE A CA 1
ATOM 697 C C . PHE A 1 88 ? 5.645 -5.539 -12.625 1 91.19 88 PHE A C 1
ATOM 699 O O . PHE A 1 88 ? 5.809 -5.957 -11.477 1 91.19 88 PHE A O 1
ATOM 706 N N . TYR A 1 89 ? 5.738 -6.328 -13.711 1 94.81 89 TYR A N 1
ATOM 707 C CA . TYR A 1 89 ? 5.961 -7.758 -13.508 1 94.81 89 TYR A CA 1
ATOM 708 C C . TYR A 1 89 ? 7.379 -8.023 -13.016 1 94.81 89 TYR A C 1
ATOM 710 O O . TYR A 1 89 ? 7.609 -8.953 -12.242 1 94.81 89 TYR A O 1
ATOM 718 N N . PHE A 1 90 ? 8.281 -7.18 -13.516 1 97.44 90 PHE A N 1
ATOM 719 C CA . PHE A 1 90 ? 9.633 -7.297 -12.992 1 97.44 90 PHE A CA 1
ATOM 720 C C . PHE A 1 90 ? 9.664 -6.984 -11.5 1 97.44 90 PHE A C 1
ATOM 722 O O . PHE A 1 90 ? 10.234 -7.746 -10.711 1 97.44 90 PHE A O 1
ATOM 729 N N . ASN A 1 91 ? 8.977 -5.879 -11.078 1 97.19 91 ASN A N 1
ATOM 730 C CA . ASN A 1 91 ? 8.898 -5.523 -9.664 1 97.19 91 ASN A CA 1
ATOM 731 C C . ASN A 1 91 ? 8.18 -6.594 -8.852 1 97.19 91 ASN A C 1
ATOM 733 O O . ASN A 1 91 ? 8.586 -6.906 -7.73 1 97.19 91 ASN A O 1
ATOM 737 N N . ALA A 1 92 ? 7.137 -7.133 -9.43 1 98.06 92 ALA A N 1
ATOM 738 C CA . ALA A 1 92 ? 6.379 -8.188 -8.766 1 98.06 92 ALA A CA 1
ATOM 739 C C . ALA A 1 92 ? 7.23 -9.445 -8.586 1 98.06 92 ALA A C 1
ATOM 741 O O . ALA A 1 92 ? 7.133 -10.125 -7.562 1 98.06 92 ALA A O 1
ATOM 742 N N . THR A 1 93 ? 8.047 -9.734 -9.578 1 98.56 93 THR A N 1
ATOM 743 C CA . THR A 1 93 ? 8.953 -10.875 -9.492 1 98.56 93 THR A CA 1
ATOM 744 C C . THR A 1 93 ? 9.961 -10.672 -8.367 1 98.56 93 THR A C 1
ATOM 746 O O . THR A 1 93 ? 10.203 -11.586 -7.574 1 98.56 93 THR A O 1
ATOM 749 N N . ARG A 1 94 ? 10.516 -9.484 -8.297 1 98.56 94 ARG A N 1
ATOM 750 C CA . ARG A 1 94 ? 11.445 -9.18 -7.215 1 98.56 94 ARG A CA 1
ATOM 751 C C . ARG A 1 94 ? 10.766 -9.312 -5.855 1 98.56 94 ARG A C 1
ATOM 753 O O . ARG A 1 94 ? 11.352 -9.844 -4.91 1 98.56 94 ARG A O 1
ATOM 760 N N . LEU A 1 95 ? 9.578 -8.766 -5.801 1 98.75 95 LEU A N 1
ATOM 761 C CA . LEU A 1 95 ? 8.828 -8.812 -4.551 1 98.75 95 LEU A CA 1
ATOM 762 C C . LEU A 1 95 ? 8.547 -10.258 -4.145 1 98.75 95 LEU A C 1
ATOM 764 O O . LEU A 1 95 ? 8.703 -10.617 -2.975 1 98.75 95 LEU A O 1
ATOM 768 N N . TRP A 1 96 ? 8.133 -11.031 -5.152 1 98.56 96 TRP A N 1
ATOM 769 C CA . TRP A 1 96 ? 7.914 -12.461 -4.961 1 98.56 96 TRP A CA 1
ATOM 770 C C . TRP A 1 96 ? 9.156 -13.133 -4.387 1 98.56 96 TRP A C 1
ATOM 772 O O . TRP A 1 96 ? 9.078 -13.852 -3.389 1 98.56 96 TRP A O 1
ATOM 782 N N . ALA A 1 97 ? 10.273 -12.906 -4.879 1 98.75 97 ALA A N 1
ATOM 783 C CA . ALA A 1 97 ? 11.539 -13.469 -4.418 1 98.75 97 ALA A CA 1
ATOM 784 C C . ALA A 1 97 ? 11.891 -12.969 -3.02 1 98.75 97 ALA A C 1
ATOM 786 O O . ALA A 1 97 ? 12.297 -13.75 -2.156 1 98.75 97 ALA A O 1
ATOM 787 N N . TYR A 1 98 ? 11.695 -11.672 -2.742 1 98.75 98 TYR A N 1
ATOM 788 C CA . TYR A 1 98 ? 11.992 -11.078 -1.445 1 98.75 98 TYR A CA 1
ATOM 789 C C . TYR A 1 98 ? 11.203 -11.758 -0.336 1 98.75 98 TYR A C 1
ATOM 791 O O . TYR A 1 98 ? 11.758 -12.102 0.713 1 98.75 98 TYR A O 1
ATOM 799 N N . ARG A 1 99 ? 9.891 -11.914 -0.585 1 98.56 99 ARG A N 1
ATOM 800 C CA . ARG A 1 99 ? 9.031 -12.484 0.443 1 98.56 99 ARG A CA 1
ATOM 801 C C . ARG A 1 99 ? 9.438 -13.914 0.767 1 98.56 99 ARG A C 1
ATOM 803 O O . ARG A 1 99 ? 9.492 -14.305 1.936 1 98.56 99 ARG A O 1
ATOM 810 N N . LEU A 1 100 ? 9.812 -14.688 -0.209 1 98.75 100 LEU A N 1
ATOM 811 C CA . LEU A 1 100 ? 10.164 -16.094 -0.014 1 98.75 100 LEU A CA 1
ATOM 812 C C . LEU A 1 100 ? 11.555 -16.234 0.587 1 98.75 100 LEU A C 1
ATOM 814 O O . LEU A 1 100 ? 11.805 -17.125 1.399 1 98.75 100 LEU A O 1
ATOM 818 N N . LEU A 1 101 ? 12.461 -15.328 0.234 1 98.62 101 LEU A N 1
ATOM 819 C CA . LEU A 1 101 ? 13.867 -15.516 0.584 1 98.62 101 LEU A CA 1
ATOM 820 C C . LEU A 1 101 ? 14.195 -14.812 1.897 1 98.62 101 LEU A C 1
ATOM 822 O O . LEU A 1 101 ? 15.07 -15.258 2.643 1 98.62 101 LEU A O 1
ATOM 826 N N . HIS A 1 102 ? 13.469 -13.688 2.221 1 97.62 102 HIS A N 1
ATOM 827 C CA . HIS A 1 102 ? 14.055 -12.82 3.24 1 97.62 102 HIS A CA 1
ATOM 828 C C . HIS A 1 102 ? 13.023 -12.461 4.309 1 97.62 102 HIS A C 1
ATOM 830 O O . HIS A 1 102 ? 13.391 -12.031 5.406 1 97.62 102 HIS A O 1
ATOM 836 N N . ARG A 1 103 ? 11.727 -12.547 4.051 1 97.38 103 ARG A N 1
ATOM 837 C CA . ARG A 1 103 ? 10.742 -12 4.977 1 97.38 103 ARG A CA 1
ATOM 838 C C . ARG A 1 103 ? 10.227 -13.07 5.93 1 97.38 103 ARG A C 1
ATOM 840 O O . ARG A 1 103 ? 9.484 -13.969 5.523 1 97.38 103 ARG A O 1
ATOM 847 N N . GLU A 1 104 ? 10.57 -12.977 7.176 1 94.25 104 GLU A N 1
ATOM 848 C CA . GLU A 1 104 ? 9.984 -13.828 8.211 1 94.25 104 GLU A CA 1
ATOM 849 C C . GLU A 1 104 ? 8.57 -13.383 8.562 1 94.25 104 GLU A C 1
ATOM 851 O O . GLU A 1 104 ? 8.305 -12.18 8.656 1 94.25 104 GLU A O 1
ATOM 856 N N . PRO A 1 105 ? 7.57 -14.266 8.758 1 94.38 105 PRO A N 1
ATOM 857 C CA . PRO A 1 105 ? 7.699 -15.727 8.789 1 94.38 105 PRO A CA 1
ATOM 858 C C . PRO A 1 105 ? 7.312 -16.375 7.465 1 94.38 105 PRO A C 1
ATOM 860 O O . PRO A 1 105 ? 6.965 -17.562 7.438 1 94.38 105 PRO A O 1
ATOM 863 N N . VAL A 1 106 ? 7.332 -15.609 6.375 1 96.62 106 VAL A N 1
ATOM 864 C CA . VAL A 1 106 ? 6.93 -16.078 5.051 1 96.62 106 VAL A CA 1
ATOM 865 C C . VAL A 1 106 ? 8.055 -16.906 4.434 1 96.62 106 VAL A C 1
ATOM 867 O O . VAL A 1 106 ? 7.801 -17.812 3.641 1 96.62 106 VAL A O 1
ATOM 870 N N . LYS A 1 107 ? 9.188 -16.734 4.828 1 98 107 LYS A N 1
ATOM 871 C CA . LYS A 1 107 ? 10.438 -17.234 4.25 1 98 107 LYS A CA 1
ATOM 872 C C . LYS A 1 107 ? 10.398 -18.75 4.094 1 98 107 LYS A C 1
ATOM 874 O O . LYS A 1 107 ? 9.938 -19.469 4.988 1 98 107 LYS A O 1
ATOM 879 N N . THR A 1 108 ? 10.891 -19.172 2.982 1 98.44 108 THR A N 1
ATOM 880 C CA . THR A 1 108 ? 10.93 -20.594 2.672 1 98.44 108 THR A CA 1
ATOM 881 C C . THR A 1 108 ? 12.281 -21.188 3.051 1 98.44 108 THR A C 1
ATOM 883 O O . THR A 1 108 ? 13.289 -20.484 3.096 1 98.44 108 THR A O 1
ATOM 886 N N . LYS A 1 109 ? 12.289 -22.484 3.348 1 97.75 109 LYS A N 1
ATOM 887 C CA . LYS A 1 109 ? 13.539 -23.203 3.539 1 97.75 109 LYS A CA 1
ATOM 888 C C . LYS A 1 109 ? 14.07 -23.734 2.213 1 97.75 109 LYS A C 1
ATOM 890 O O . LYS A 1 109 ? 15.211 -24.203 2.139 1 97.75 109 LYS A O 1
ATOM 895 N N . TYR A 1 110 ? 13.336 -23.656 1.158 1 98.19 110 TYR A N 1
ATOM 896 C CA . TYR A 1 110 ? 13.711 -24.219 -0.134 1 98.19 110 TYR A CA 1
ATOM 897 C C . TYR A 1 110 ? 14.352 -23.156 -1.022 1 98.19 110 TYR A C 1
ATOM 899 O O . TYR A 1 110 ? 14.32 -21.969 -0.699 1 98.19 110 TYR A O 1
ATOM 907 N N . GLU A 1 111 ? 14.938 -23.641 -2.156 1 97.94 111 GLU A N 1
ATOM 908 C CA . GLU A 1 111 ? 15.531 -22.734 -3.131 1 97.94 111 GLU A CA 1
ATOM 909 C C . GLU A 1 111 ? 14.461 -21.953 -3.889 1 97.94 111 GLU A C 1
ATOM 911 O O . GLU A 1 111 ? 13.312 -22.406 -3.98 1 97.94 111 GLU A O 1
ATOM 916 N N . VAL A 1 112 ? 14.867 -20.812 -4.352 1 98.69 112 VAL A N 1
ATOM 917 C CA . VAL A 1 112 ? 13.984 -19.922 -5.109 1 98.69 112 VAL A CA 1
ATOM 918 C C . VAL A 1 112 ? 14.609 -19.609 -6.469 1 98.69 112 VAL A C 1
ATOM 920 O O . VAL A 1 112 ? 15.711 -19.078 -6.543 1 98.69 112 VAL A O 1
ATOM 923 N N . HIS A 1 113 ? 13.914 -20 -7.512 1 98.94 113 HIS A N 1
ATOM 924 C CA . HIS A 1 113 ? 14.398 -19.797 -8.875 1 98.94 113 HIS A CA 1
ATOM 925 C C . HIS A 1 113 ? 13.461 -18.875 -9.656 1 98.94 113 HIS A C 1
ATOM 927 O O . HIS A 1 113 ? 12.258 -18.828 -9.383 1 98.94 113 HIS A O 1
ATOM 933 N N . VAL A 1 114 ? 13.984 -18.125 -10.539 1 98.88 114 VAL A N 1
ATOM 934 C CA . VAL A 1 114 ? 13.219 -17.406 -11.547 1 98.88 114 VAL A CA 1
ATOM 935 C C . VAL A 1 114 ? 13.555 -17.938 -12.938 1 98.88 114 VAL A C 1
ATOM 937 O O . VAL A 1 114 ? 14.719 -17.875 -13.359 1 98.88 114 VAL A O 1
ATOM 940 N N . MET A 1 115 ? 12.617 -18.547 -13.578 1 98.75 115 MET A N 1
ATOM 941 C CA . MET A 1 115 ? 12.75 -18.875 -14.992 1 98.75 115 MET A CA 1
ATOM 942 C C . MET A 1 115 ? 12.555 -17.641 -15.859 1 98.75 115 MET A C 1
ATOM 944 O O . MET A 1 115 ? 11.5 -17.016 -15.828 1 98.75 115 MET A O 1
ATOM 948 N N . VAL A 1 116 ? 13.57 -17.281 -16.547 1 98.25 116 VAL A N 1
ATOM 949 C CA . VAL A 1 116 ? 13.57 -16.047 -17.312 1 98.25 116 VAL A CA 1
ATOM 950 C C . VAL A 1 116 ? 13.609 -16.359 -18.812 1 98.25 116 VAL A C 1
ATOM 952 O O . VAL A 1 116 ? 14.469 -17.109 -19.266 1 98.25 116 VAL A O 1
ATOM 955 N N . MET A 1 117 ? 12.664 -15.836 -19.531 1 96.25 117 MET A N 1
ATOM 956 C CA . MET A 1 117 ? 12.672 -15.977 -20.984 1 96.25 117 MET A CA 1
ATOM 957 C C . MET A 1 117 ? 13.789 -15.148 -21.609 1 96.25 117 MET A C 1
ATOM 959 O O . MET A 1 117 ? 14 -13.992 -21.234 1 96.25 117 MET A O 1
ATOM 963 N N . LYS A 1 118 ? 14.492 -15.758 -22.547 1 95.94 118 LYS A N 1
ATOM 964 C CA . LYS A 1 118 ? 15.484 -14.992 -23.281 1 95.94 118 LYS A CA 1
ATOM 965 C C . LYS A 1 118 ? 14.859 -13.75 -23.922 1 95.94 118 LYS A C 1
ATOM 967 O O . LYS A 1 118 ? 13.758 -13.812 -24.469 1 95.94 118 LYS A O 1
ATOM 972 N N . GLY A 1 119 ? 15.539 -12.594 -23.812 1 93.25 119 GLY A N 1
ATOM 973 C CA . GLY A 1 119 ? 15.016 -11.312 -24.25 1 93.25 119 GLY A CA 1
ATOM 974 C C . GLY A 1 119 ? 14.852 -10.312 -23.125 1 93.25 119 GLY A C 1
ATOM 975 O O . GLY A 1 119 ? 14.781 -9.102 -23.375 1 93.25 119 GLY A O 1
ATOM 976 N N . VAL A 1 120 ? 14.727 -10.836 -21.922 1 95.5 120 VAL A N 1
ATOM 977 C CA . VAL A 1 120 ? 14.711 -9.953 -20.766 1 95.5 120 VAL A CA 1
ATOM 978 C C . VAL A 1 120 ? 16.047 -9.242 -20.641 1 95.5 120 VAL A C 1
ATOM 980 O O . VAL A 1 120 ? 17.109 -9.836 -20.859 1 95.5 120 VAL A O 1
ATOM 983 N N . GLU A 1 121 ? 16.031 -8.008 -20.266 1 96.19 121 GLU A N 1
ATOM 984 C CA . GLU A 1 121 ? 17.234 -7.188 -20.156 1 96.19 121 GLU A CA 1
ATOM 985 C C . GLU A 1 121 ? 18.203 -7.758 -19.125 1 96.19 121 GLU A C 1
ATOM 987 O O . GLU A 1 121 ? 17.781 -8.219 -18.062 1 96.19 121 GLU A O 1
ATOM 992 N N . GLU A 1 122 ? 19.453 -7.645 -19.469 1 97.25 122 GLU A N 1
ATOM 993 C CA . GLU A 1 122 ? 20.5 -8.242 -18.656 1 97.25 122 GLU A CA 1
ATOM 994 C C . GLU A 1 122 ? 20.516 -7.641 -17.25 1 97.25 122 GLU A C 1
ATOM 996 O O . GLU A 1 122 ? 20.75 -8.352 -16.266 1 97.25 122 GLU A O 1
ATOM 1001 N N . TRP A 1 123 ? 20.312 -6.355 -17.125 1 97.25 123 TRP A N 1
ATOM 1002 C CA . TRP A 1 123 ? 20.375 -5.734 -15.805 1 97.25 123 TRP A CA 1
ATOM 1003 C C . TRP A 1 123 ? 19.297 -6.297 -14.883 1 97.25 123 TRP A C 1
ATOM 1005 O O . TRP A 1 123 ? 19.484 -6.387 -13.672 1 97.25 123 TRP A O 1
ATOM 1015 N N . LYS A 1 124 ? 18.156 -6.676 -15.367 1 97.75 124 LYS A N 1
ATOM 1016 C CA . LYS A 1 124 ? 17.094 -7.289 -14.578 1 97.75 124 LYS A CA 1
ATOM 1017 C C . LYS A 1 124 ? 17.531 -8.656 -14.055 1 97.75 124 LYS A C 1
ATOM 1019 O O . LYS A 1 124 ? 17.234 -9.008 -12.906 1 97.75 124 LYS A O 1
ATOM 1024 N N . ILE A 1 125 ? 18.172 -9.422 -14.961 1 98.44 125 ILE A N 1
ATOM 1025 C CA . ILE A 1 125 ? 18.672 -10.734 -14.578 1 98.44 125 ILE A CA 1
ATOM 1026 C C . ILE A 1 125 ? 19.688 -10.594 -13.453 1 98.44 125 ILE A C 1
ATOM 1028 O O . ILE A 1 125 ? 19.609 -11.305 -12.445 1 98.44 125 ILE A O 1
ATOM 1032 N N . GLN A 1 126 ? 20.562 -9.633 -13.578 1 98.44 126 GLN A N 1
ATOM 1033 C CA . GLN A 1 126 ? 21.578 -9.398 -12.555 1 98.44 126 GLN A CA 1
ATOM 1034 C C . GLN A 1 126 ? 20.953 -8.938 -11.242 1 98.44 126 GLN A C 1
ATOM 1036 O O . GLN A 1 126 ? 21.375 -9.344 -10.164 1 98.44 126 GLN A O 1
ATOM 1041 N N . ARG A 1 127 ? 19.953 -8.117 -11.344 1 98.31 127 ARG A N 1
ATOM 1042 C CA . ARG A 1 127 ? 19.25 -7.652 -10.148 1 98.31 127 ARG A CA 1
ATOM 1043 C C . ARG A 1 127 ? 18.594 -8.812 -9.406 1 98.31 127 ARG A C 1
ATOM 1045 O O . ARG A 1 127 ? 18.688 -8.906 -8.18 1 98.31 127 ARG A O 1
ATOM 1052 N N . LEU A 1 128 ? 17.969 -9.727 -10.148 1 98.75 128 LEU A N 1
ATOM 1053 C CA . LEU A 1 128 ? 17.328 -10.883 -9.539 1 98.75 128 LEU A CA 1
ATOM 1054 C C . LEU A 1 128 ? 18.344 -11.742 -8.805 1 98.75 128 LEU A C 1
ATOM 1056 O O . LEU A 1 128 ? 18.094 -12.203 -7.688 1 98.75 128 LEU A O 1
ATOM 1060 N N . LYS A 1 129 ? 19.469 -11.945 -9.422 1 98.69 129 LYS A N 1
ATOM 1061 C CA . LYS A 1 129 ? 20.547 -12.711 -8.789 1 98.69 129 LYS A CA 1
ATOM 1062 C C . LYS A 1 129 ? 21.047 -12.023 -7.527 1 98.69 129 LYS A C 1
ATOM 1064 O O . LYS A 1 129 ? 21.234 -12.664 -6.492 1 98.69 129 LYS A O 1
ATOM 1069 N N . LYS A 1 130 ? 21.172 -10.734 -7.625 1 98.19 130 LYS A N 1
ATOM 1070 C CA . LYS A 1 130 ? 21.641 -9.961 -6.48 1 98.19 130 LYS A CA 1
ATOM 1071 C C . LYS A 1 130 ? 20.625 -10.008 -5.34 1 98.19 130 LYS A C 1
ATOM 1073 O O . LYS A 1 130 ? 21 -9.984 -4.168 1 98.19 130 LYS A O 1
ATOM 1078 N N . ASP A 1 131 ? 19.375 -10.117 -5.715 1 98.38 131 ASP A N 1
ATOM 1079 C CA . ASP A 1 131 ? 18.312 -10.195 -4.727 1 98.38 131 ASP A CA 1
ATOM 1080 C C . ASP A 1 131 ? 18.297 -11.555 -4.039 1 98.38 131 ASP A C 1
ATOM 1082 O O . ASP A 1 131 ? 17.609 -11.742 -3.029 1 98.38 131 ASP A O 1
ATOM 1086 N N . GLY A 1 132 ? 19 -12.586 -4.582 1 98.31 132 GLY A N 1
ATOM 1087 C CA . GLY A 1 132 ? 19.141 -13.875 -3.926 1 98.31 132 GLY A CA 1
ATOM 1088 C C . GLY A 1 132 ? 18.516 -15.016 -4.719 1 98.31 132 GLY A C 1
ATOM 1089 O O . GLY A 1 132 ? 18.703 -16.188 -4.379 1 98.31 132 GLY A O 1
ATOM 1090 N N . ALA A 1 133 ? 17.844 -14.641 -5.781 1 98.69 133 ALA A N 1
ATOM 1091 C CA . ALA A 1 133 ? 17.203 -15.688 -6.574 1 98.69 133 ALA A CA 1
ATOM 1092 C C . ALA A 1 133 ? 18.203 -16.359 -7.516 1 98.69 133 ALA A C 1
ATOM 1094 O O . ALA A 1 133 ? 19.188 -15.734 -7.926 1 98.69 133 ALA A O 1
ATOM 1095 N N . LYS A 1 134 ? 17.984 -17.625 -7.773 1 98.75 134 LYS A N 1
ATOM 1096 C CA . LYS A 1 134 ? 18.688 -18.312 -8.859 1 98.75 134 LYS A CA 1
ATOM 1097 C C . LYS A 1 134 ? 17.906 -18.172 -10.172 1 98.75 134 LYS A C 1
ATOM 1099 O O . LYS A 1 134 ? 16.688 -18.219 -10.188 1 98.75 134 LYS A O 1
ATOM 1104 N N . VAL A 1 135 ? 18.656 -17.969 -11.273 1 98.81 135 VAL A N 1
ATOM 1105 C CA . VAL A 1 135 ? 17.984 -17.688 -12.539 1 98.81 135 VAL A CA 1
ATOM 1106 C C . VAL A 1 135 ? 18.188 -18.844 -13.508 1 98.81 135 VAL A C 1
ATOM 1108 O O . VAL A 1 135 ? 19.297 -19.391 -13.617 1 98.81 135 VAL A O 1
ATOM 1111 N N . ILE A 1 136 ? 17.203 -19.297 -14.133 1 98.75 136 ILE A N 1
ATOM 1112 C CA . ILE A 1 136 ? 17.234 -20.266 -15.219 1 98.75 136 ILE A CA 1
ATOM 1113 C C . ILE A 1 136 ? 16.766 -19.609 -16.516 1 98.75 136 ILE A C 1
ATOM 1115 O O . ILE A 1 136 ? 15.602 -19.219 -16.641 1 98.75 136 ILE A O 1
ATOM 1119 N N . LEU A 1 137 ? 17.625 -19.484 -17.469 1 98.38 137 LEU A N 1
ATOM 1120 C CA . LEU A 1 137 ? 17.281 -18.891 -18.766 1 98.38 137 LEU A CA 1
ATOM 1121 C C . LEU A 1 137 ? 16.656 -19.938 -19.688 1 98.38 137 LEU A C 1
ATOM 1123 O O . LEU A 1 137 ? 17.156 -21.062 -19.797 1 98.38 137 LEU A O 1
ATOM 1127 N N . VAL A 1 138 ? 15.602 -19.562 -20.375 1 97.88 138 VAL A N 1
ATOM 1128 C CA . VAL A 1 138 ? 14.953 -20.5 -21.266 1 97.88 138 VAL A CA 1
ATOM 1129 C C . VAL A 1 138 ? 14.641 -19.828 -22.609 1 97.88 138 VAL A C 1
ATOM 1131 O O . VAL A 1 138 ? 14.477 -18.609 -22.656 1 97.88 138 VAL A O 1
ATOM 1134 N N . ASP A 1 139 ? 14.539 -20.625 -23.688 1 96 139 ASP A N 1
ATOM 1135 C CA . ASP A 1 139 ? 14.125 -20.141 -25 1 96 139 ASP A CA 1
ATOM 1136 C C . ASP A 1 139 ? 12.609 -19.953 -25.047 1 96 139 ASP A C 1
ATOM 1138 O O . ASP A 1 139 ? 11.859 -20.734 -24.453 1 96 139 ASP A O 1
ATOM 1142 N N . PRO A 1 140 ? 12.164 -18.875 -25.75 1 93.62 140 PRO A N 1
ATOM 1143 C CA . PRO A 1 140 ? 10.719 -18.719 -25.922 1 93.62 140 PRO A CA 1
ATOM 1144 C C . PRO A 1 140 ? 10.078 -19.922 -26.609 1 93.62 140 PRO A C 1
ATOM 1146 O O . PRO A 1 140 ? 10.688 -20.531 -27.484 1 93.62 140 PRO A O 1
ATOM 1149 N N . LEU A 1 141 ? 8.977 -20.297 -26.172 1 92.38 141 LEU A N 1
ATOM 1150 C CA . LEU A 1 141 ? 8.078 -21.234 -26.828 1 92.38 141 LEU A CA 1
ATOM 1151 C C . LEU A 1 141 ? 6.832 -20.516 -27.344 1 92.38 141 LEU A C 1
ATOM 1153 O O . LEU A 1 141 ? 5.895 -20.266 -26.578 1 92.38 141 LEU A O 1
ATOM 1157 N N . LEU A 1 142 ? 6.797 -20.234 -28.578 1 87.5 142 LEU A N 1
ATOM 1158 C CA . LEU A 1 142 ? 5.723 -19.453 -29.188 1 87.5 142 LEU A CA 1
ATOM 1159 C C . LEU A 1 142 ? 4.805 -20.328 -30.031 1 87.5 142 LEU A C 1
ATOM 1161 O O . LEU A 1 142 ? 5.242 -21.344 -30.562 1 87.5 142 LEU A O 1
ATOM 1165 N N . PRO A 1 143 ? 3.576 -19.969 -30.094 1 85.31 143 PRO A N 1
ATOM 1166 C CA . PRO A 1 143 ? 2.617 -20.797 -30.844 1 85.31 143 PRO A CA 1
ATOM 1167 C C . PRO A 1 143 ? 3.082 -21.094 -32.281 1 85.31 143 PRO A C 1
ATOM 1169 O O . PRO A 1 143 ? 2.814 -22.188 -32.781 1 85.31 143 PRO A O 1
ATOM 1172 N N . GLN A 1 144 ? 3.752 -20.219 -32.875 1 82 144 GLN A N 1
ATOM 1173 C CA . GLN A 1 144 ? 4.227 -20.422 -34.219 1 82 144 GLN A CA 1
ATOM 1174 C C . GLN A 1 144 ? 5.176 -21.609 -34.312 1 82 144 GLN A C 1
ATOM 1176 O O . GLN A 1 144 ? 5.359 -22.203 -35.375 1 82 144 GLN A O 1
ATOM 1181 N N . ASP A 1 145 ? 5.742 -21.938 -33.156 1 82.44 145 ASP A N 1
ATOM 1182 C CA . ASP A 1 145 ? 6.73 -23.016 -33.125 1 82.44 145 ASP A CA 1
ATOM 1183 C C . ASP A 1 145 ? 6.055 -24.391 -33.094 1 82.44 145 ASP A C 1
ATOM 1185 O O . ASP A 1 145 ? 6.68 -25.391 -33.406 1 82.44 145 ASP A O 1
ATOM 1189 N N . PHE A 1 146 ? 4.727 -24.422 -32.656 1 84.06 146 PHE A N 1
ATOM 1190 C CA . PHE A 1 146 ? 4.203 -25.766 -32.469 1 84.06 146 PHE A CA 1
ATOM 1191 C C . PHE A 1 146 ? 2.785 -25.891 -33 1 84.06 146 PHE A C 1
ATOM 1193 O O . PHE A 1 146 ? 2.275 -27 -33.188 1 84.06 146 PHE A O 1
ATOM 1200 N N . VAL A 1 147 ? 2.152 -24.844 -33.25 1 83.38 147 VAL A N 1
ATOM 1201 C CA . VAL A 1 147 ? 0.776 -24.938 -33.719 1 83.38 147 VAL A CA 1
ATOM 1202 C C . VAL A 1 147 ? 0.763 -25.359 -35.188 1 83.38 147 VAL A C 1
ATOM 1204 O O . VAL A 1 147 ? 1.526 -24.828 -36 1 83.38 147 VAL A O 1
ATOM 1207 N N . GLU A 1 148 ? -0.065 -26.312 -35.438 1 81.94 148 GLU A N 1
ATOM 1208 C CA . GLU A 1 148 ? -0.178 -26.812 -36.812 1 81.94 148 GLU A CA 1
ATOM 1209 C C . GLU A 1 148 ? -0.78 -25.766 -37.75 1 81.94 148 GLU A C 1
ATOM 1211 O O . GLU A 1 148 ? -1.665 -25.016 -37.344 1 81.94 148 GLU A O 1
ATOM 1216 N N . GLU A 1 149 ? -0.2 -25.812 -39 1 68.69 149 GLU A N 1
ATOM 1217 C CA . GLU A 1 149 ? -0.699 -24.906 -40.031 1 68.69 149 GLU A CA 1
ATOM 1218 C C . GLU A 1 149 ? -2.201 -25.078 -40.219 1 68.69 149 GLU A C 1
ATOM 1220 O O . GLU A 1 149 ? -2.699 -26.203 -40.312 1 68.69 149 GLU A O 1
ATOM 1225 N N . GLY A 1 150 ? -2.941 -23.938 -40.312 1 64 150 GLY A N 1
ATOM 1226 C CA . GLY A 1 150 ? -4.375 -24 -40.562 1 64 150 GLY A CA 1
ATOM 1227 C C . GLY A 1 150 ? -5.184 -24.047 -39.281 1 64 150 GLY A C 1
ATOM 1228 O O . GLY A 1 150 ? -6.395 -23.828 -39.281 1 64 150 GLY A O 1
ATOM 1229 N N . ALA A 1 151 ? -4.582 -24.594 -38.312 1 62.75 151 ALA A N 1
ATOM 1230 C CA . ALA A 1 151 ? -5.301 -24.594 -37.031 1 62.75 151 ALA A CA 1
ATOM 1231 C C . ALA A 1 151 ? -5.543 -23.156 -36.531 1 62.75 151 ALA A C 1
ATOM 1233 O O . ALA A 1 151 ? -4.73 -22.266 -36.781 1 62.75 151 ALA A O 1
ATOM 1234 N N . GLN A 1 152 ? -6.746 -22.484 -36.781 1 56.91 152 GLN A N 1
ATOM 1235 C CA . GLN A 1 152 ? -7.102 -21.125 -36.406 1 56.91 152 GLN A CA 1
ATOM 1236 C C . GLN A 1 152 ? -6.258 -20.625 -35.25 1 56.91 152 GLN A C 1
ATOM 1238 O O . GLN A 1 152 ? -6.133 -21.312 -34.219 1 56.91 152 GLN A O 1
ATOM 1243 N N . VAL A 1 153 ? -5.34 -19.75 -35.688 1 53.88 153 VAL A N 1
ATOM 1244 C CA . VAL A 1 153 ? -4.332 -19.062 -34.906 1 53.88 153 VAL A CA 1
ATOM 1245 C C . VAL A 1 153 ? -4.988 -18.406 -33.688 1 53.88 153 VAL A C 1
ATOM 1247 O O . VAL A 1 153 ? -6.148 -18 -33.719 1 53.88 153 VAL A O 1
ATOM 1250 N N . LEU A 1 154 ? -4.324 -18.578 -32.594 1 57.34 154 LEU A N 1
ATOM 1251 C CA . LEU A 1 154 ? -4.445 -17.828 -31.359 1 57.34 154 LEU A CA 1
ATOM 1252 C C . LEU A 1 154 ? -4.492 -16.328 -31.641 1 57.34 154 LEU A C 1
ATOM 1254 O O . LEU A 1 154 ? -3.557 -15.758 -32.219 1 57.34 154 LEU A O 1
ATOM 1258 N N . THR A 1 155 ? -5.559 -15.852 -32.188 1 51.78 155 THR A N 1
ATOM 1259 C CA . THR A 1 155 ? -5.719 -14.43 -32.469 1 51.78 155 THR A CA 1
ATOM 1260 C C . THR A 1 155 ? -5.441 -13.594 -31.219 1 51.78 155 THR A C 1
ATOM 1262 O O . THR A 1 155 ? -5.625 -12.375 -31.234 1 51.78 155 THR A O 1
ATOM 1265 N N . GLY A 1 156 ? -5.027 -14.117 -30.219 1 53.41 156 GLY A N 1
ATOM 1266 C CA . GLY A 1 156 ? -5.035 -13.227 -29.078 1 53.41 156 GLY A CA 1
ATOM 1267 C C . GLY A 1 156 ? -3.805 -12.344 -28.984 1 53.41 156 GLY A C 1
ATOM 1268 O O . GLY A 1 156 ? -2.951 -12.375 -29.875 1 53.41 156 GLY A O 1
ATOM 1269 N N . SER A 1 157 ? -3.734 -11.383 -28.141 1 57 157 SER A N 1
ATOM 1270 C CA . SER A 1 157 ? -2.73 -10.367 -27.828 1 57 157 SER A CA 1
ATOM 1271 C C . SER A 1 157 ? -1.332 -10.977 -27.781 1 57 157 SER A C 1
ATOM 1273 O O . SER A 1 157 ? -1.159 -12.102 -27.312 1 57 157 SER A O 1
ATOM 1275 N N . PRO A 1 158 ? -0.414 -10.461 -28.641 1 57.03 158 PRO A N 1
ATOM 1276 C CA . PRO A 1 158 ? 0.992 -10.859 -28.562 1 57.03 158 PRO A CA 1
ATOM 1277 C C . PRO A 1 158 ? 1.429 -11.227 -27.141 1 57.03 158 PRO A C 1
ATOM 1279 O O . PRO A 1 158 ? 2.289 -12.094 -26.969 1 57.03 158 PRO A O 1
ATOM 1282 N N . ARG A 1 159 ? 0.843 -10.531 -26.25 1 54.75 159 ARG A N 1
ATOM 1283 C CA . ARG A 1 159 ? 1.235 -10.75 -24.859 1 54.75 159 ARG A CA 1
ATOM 1284 C C . ARG A 1 159 ? 1.022 -12.211 -24.453 1 54.75 159 ARG A C 1
ATOM 1286 O O . ARG A 1 159 ? 1.828 -12.773 -23.719 1 54.75 159 ARG A O 1
ATOM 1293 N N . TRP A 1 160 ? 0.148 -12.781 -25.125 1 62.44 160 TRP A N 1
ATOM 1294 C CA . TRP A 1 160 ? -0.233 -14.078 -24.578 1 62.44 160 TRP A CA 1
ATOM 1295 C C . TRP A 1 160 ? 0.523 -15.203 -25.266 1 62.44 160 TRP A C 1
ATOM 1297 O O . TRP A 1 160 ? 0.538 -16.344 -24.781 1 62.44 160 TRP A O 1
ATOM 1307 N N . GLN A 1 161 ? 1.293 -14.758 -26.219 1 69.25 161 GLN A N 1
ATOM 1308 C CA . GLN A 1 161 ? 2.021 -15.797 -26.953 1 69.25 161 GLN A CA 1
ATOM 1309 C C . GLN A 1 161 ? 3.211 -16.297 -26.141 1 69.25 161 GLN A C 1
ATOM 1311 O O . GLN A 1 161 ? 3.566 -17.484 -26.203 1 69.25 161 GLN A O 1
ATOM 1316 N N . HIS A 1 162 ? 3.633 -15.484 -25.219 1 82.31 162 HIS A N 1
ATOM 1317 C CA . HIS A 1 162 ? 4.793 -15.844 -24.406 1 82.31 162 HIS A CA 1
ATOM 1318 C C . HIS A 1 162 ? 4.402 -16.766 -23.266 1 82.31 162 HIS A C 1
ATOM 1320 O O . HIS A 1 162 ? 5.266 -17.422 -22.672 1 82.31 162 HIS A O 1
ATOM 1326 N N . MET A 1 163 ? 3.109 -16.938 -23.031 1 87.69 163 MET A N 1
ATOM 1327 C CA . MET A 1 163 ? 2.691 -17.656 -21.828 1 87.69 163 MET A CA 1
ATOM 1328 C C . MET A 1 163 ? 2.9 -19.156 -21.984 1 87.69 163 MET A C 1
ATOM 1330 O O . MET A 1 163 ? 3.037 -19.875 -20.984 1 87.69 163 MET A O 1
ATOM 1334 N N . PHE A 1 164 ? 3.051 -19.625 -23.25 1 92.31 164 PHE A N 1
ATOM 1335 C CA . PHE A 1 164 ? 3.326 -21.047 -23.453 1 92.31 164 PHE A CA 1
ATOM 1336 C C . PHE A 1 164 ? 4.75 -21.391 -23.031 1 92.31 164 PHE A C 1
ATOM 1338 O O . PHE A 1 164 ? 5.062 -22.547 -22.766 1 92.31 164 PHE A O 1
ATOM 1345 N N . THR A 1 165 ? 5.543 -20.328 -23 1 95 165 THR A N 1
ATOM 1346 C CA . THR A 1 165 ? 6.914 -20.562 -22.547 1 95 165 THR A CA 1
ATOM 1347 C C . THR A 1 165 ? 6.941 -21.078 -21.125 1 95 165 THR A C 1
ATOM 1349 O O . THR A 1 165 ? 7.895 -21.75 -20.719 1 95 165 THR A O 1
ATOM 1352 N N . LYS A 1 166 ? 5.902 -20.797 -20.359 1 96.25 166 LYS A N 1
ATOM 1353 C CA . LYS A 1 166 ? 5.766 -21.297 -19 1 96.25 166 LYS A CA 1
ATOM 1354 C C . LYS A 1 166 ? 5.852 -22.828 -18.953 1 96.25 166 LYS A C 1
ATOM 1356 O O . LYS A 1 166 ? 6.297 -23.406 -17.969 1 96.25 166 LYS A O 1
ATOM 1361 N N . LEU A 1 167 ? 5.535 -23.547 -20.031 1 97.12 167 LEU A N 1
ATOM 1362 C CA . LEU A 1 167 ? 5.531 -25 -20.109 1 97.12 167 LEU A CA 1
ATOM 1363 C C . LEU A 1 167 ? 6.945 -25.562 -19.984 1 97.12 167 LEU A C 1
ATOM 1365 O O . LEU A 1 167 ? 7.125 -26.734 -19.688 1 97.12 167 LEU A O 1
ATOM 1369 N N . ARG A 1 168 ? 7.922 -24.703 -20.172 1 97.62 168 ARG A N 1
ATOM 1370 C CA . ARG A 1 168 ? 9.305 -25.188 -20.125 1 97.62 168 ARG A CA 1
ATOM 1371 C C . ARG A 1 168 ? 9.672 -25.641 -18.719 1 97.62 168 ARG A C 1
ATOM 1373 O O . ARG A 1 168 ? 10.695 -26.297 -18.516 1 97.62 168 ARG A O 1
ATOM 1380 N N . VAL A 1 169 ? 8.836 -25.312 -17.734 1 98.56 169 VAL A N 1
ATOM 1381 C CA . VAL A 1 169 ? 9.047 -25.797 -16.375 1 98.56 169 VAL A CA 1
ATOM 1382 C C . VAL A 1 169 ? 9.094 -27.328 -16.359 1 98.56 169 VAL A C 1
ATOM 1384 O O . VAL A 1 169 ? 9.805 -27.922 -15.562 1 98.56 169 VAL A O 1
ATOM 1387 N N . PHE A 1 170 ? 8.383 -28.016 -17.266 1 98.62 170 PHE A N 1
ATOM 1388 C CA . PHE A 1 170 ? 8.32 -29.469 -17.328 1 98.62 170 PHE A CA 1
ATOM 1389 C C . PHE A 1 170 ? 9.664 -30.062 -17.719 1 98.62 170 PHE A C 1
ATOM 1391 O O . PHE A 1 170 ? 9.914 -31.25 -17.516 1 98.62 170 PHE A O 1
ATOM 1398 N N . GLU A 1 171 ? 10.547 -29.219 -18.266 1 98.38 171 GLU A N 1
ATOM 1399 C CA . GLU A 1 171 ? 11.844 -29.703 -18.719 1 98.38 171 GLU A CA 1
ATOM 1400 C C . GLU A 1 171 ? 12.883 -29.641 -17.609 1 98.38 171 GLU A C 1
ATOM 1402 O O . GLU A 1 171 ? 13.992 -30.141 -17.75 1 98.38 171 GLU A O 1
ATOM 1407 N N . LEU A 1 172 ? 12.492 -29.047 -16.484 1 98.56 172 LEU A N 1
ATOM 1408 C CA . LEU A 1 172 ? 13.469 -28.812 -15.43 1 98.56 172 LEU A CA 1
ATOM 1409 C C . LEU A 1 172 ? 13.602 -30.031 -14.531 1 98.56 172 LEU A C 1
ATOM 1411 O O . LEU A 1 172 ? 13.383 -29.953 -13.32 1 98.56 172 LEU A O 1
ATOM 1415 N N . GLU A 1 173 ? 14.148 -31.156 -15.039 1 98.31 173 GLU A N 1
ATOM 1416 C CA . GLU A 1 173 ? 14.195 -32.438 -14.359 1 98.31 173 GLU A CA 1
ATOM 1417 C C . GLU A 1 173 ? 15.297 -32.5 -13.312 1 98.31 173 GLU A C 1
ATOM 1419 O O . GLU A 1 173 ? 15.414 -33.469 -12.562 1 98.31 173 GLU A O 1
ATOM 1424 N N . GLN A 1 174 ? 16.141 -31.453 -13.211 1 97.81 174 GLN A N 1
ATOM 1425 C CA . GLN A 1 174 ? 17.094 -31.359 -12.117 1 97.81 174 GLN A CA 1
ATOM 1426 C C . GLN A 1 174 ? 16.391 -31.203 -10.773 1 97.81 174 GLN A C 1
ATOM 1428 O O . GLN A 1 174 ? 17 -31.391 -9.719 1 97.81 174 GLN A O 1
ATOM 1433 N N . PHE A 1 175 ? 15.07 -30.875 -10.828 1 98.5 175 PHE A N 1
ATOM 1434 C CA . PHE A 1 175 ? 14.273 -30.797 -9.609 1 98.5 175 PHE A CA 1
ATOM 1435 C C . PHE A 1 175 ? 13.32 -31.969 -9.5 1 98.5 175 PHE A C 1
ATOM 1437 O O . PHE A 1 175 ? 12.812 -32.469 -10.508 1 98.5 175 PHE A O 1
ATOM 1444 N N . ASP A 1 176 ? 13.07 -32.406 -8.281 1 98.31 176 ASP A N 1
ATOM 1445 C CA . ASP A 1 176 ? 12.062 -33.406 -8.008 1 98.31 176 ASP A CA 1
ATOM 1446 C C . ASP A 1 176 ? 10.656 -32.812 -7.992 1 98.31 176 ASP A C 1
ATOM 1448 O O . ASP A 1 176 ? 9.711 -33.406 -8.508 1 98.31 176 ASP A O 1
ATOM 1452 N N . LYS A 1 177 ? 10.484 -31.688 -7.348 1 98.62 177 LYS A N 1
ATOM 1453 C CA . LYS A 1 177 ? 9.25 -30.906 -7.344 1 98.62 177 LYS A CA 1
ATOM 1454 C C . LYS A 1 177 ? 9.531 -29.422 -7.582 1 98.62 177 LYS A C 1
ATOM 1456 O O . LYS A 1 177 ? 10.508 -28.891 -7.066 1 98.62 177 LYS A O 1
ATOM 1461 N N . VAL A 1 178 ? 8.68 -28.859 -8.367 1 98.88 178 VAL A N 1
ATOM 1462 C CA . VAL A 1 178 ? 8.711 -27.422 -8.594 1 98.88 178 VAL A CA 1
ATOM 1463 C C . VAL A 1 178 ? 7.344 -26.812 -8.273 1 98.88 178 VAL A C 1
ATOM 1465 O O . VAL A 1 178 ? 6.316 -27.281 -8.773 1 98.88 178 VAL A O 1
ATOM 1468 N N . CYS A 1 179 ? 7.328 -25.859 -7.391 1 98.88 179 CYS A N 1
ATOM 1469 C CA . CYS A 1 179 ? 6.141 -25.047 -7.199 1 98.88 179 CYS A CA 1
ATOM 1470 C C . CYS A 1 179 ? 6.227 -23.766 -8.023 1 98.88 179 CYS A C 1
ATOM 1472 O O . CYS A 1 179 ? 6.895 -22.797 -7.617 1 98.88 179 CYS A O 1
ATOM 1474 N N . ILE A 1 180 ? 5.59 -23.75 -9.172 1 98.88 180 ILE A N 1
ATOM 1475 C CA . ILE A 1 180 ? 5.617 -22.562 -10.023 1 98.88 180 ILE A CA 1
ATOM 1476 C C . ILE A 1 180 ? 4.477 -21.625 -9.633 1 98.88 180 ILE A C 1
ATOM 1478 O O . ILE A 1 180 ? 3.322 -22.047 -9.531 1 98.88 180 ILE A O 1
ATOM 1482 N N . VAL A 1 181 ? 4.809 -20.359 -9.32 1 98.81 181 VAL A N 1
ATOM 1483 C CA . VAL A 1 181 ? 3.885 -19.344 -8.836 1 98.81 181 VAL A CA 1
ATOM 1484 C C . VAL A 1 181 ? 3.986 -18.094 -9.703 1 98.81 181 VAL A C 1
ATOM 1486 O O . VAL A 1 181 ? 5.07 -17.531 -9.867 1 98.81 181 VAL A O 1
ATOM 1489 N N . ASP A 1 182 ? 2.84 -17.688 -10.273 1 97.62 182 ASP A N 1
ATOM 1490 C CA . ASP A 1 182 ? 2.854 -16.438 -11.047 1 97.62 182 ASP A CA 1
ATOM 1491 C C . ASP A 1 182 ? 3.316 -15.273 -10.18 1 97.62 182 ASP A C 1
ATOM 1493 O O . ASP A 1 182 ? 3.057 -15.242 -8.977 1 97.62 182 ASP A O 1
ATOM 1497 N N . SER A 1 183 ? 3.947 -14.297 -10.859 1 96.44 183 SER A N 1
ATOM 1498 C CA . SER A 1 183 ? 4.516 -13.18 -10.109 1 96.44 183 SER A CA 1
ATOM 1499 C C . SER A 1 183 ? 3.428 -12.227 -9.633 1 96.44 183 SER A C 1
ATOM 1501 O O . SER A 1 183 ? 3.676 -11.367 -8.781 1 96.44 183 SER A O 1
ATOM 1503 N N . ASP A 1 184 ? 2.186 -12.344 -10.195 1 96.88 184 ASP A N 1
ATOM 1504 C CA . ASP A 1 184 ? 1.103 -11.5 -9.703 1 96.88 184 ASP A CA 1
ATOM 1505 C C . ASP A 1 184 ? 0.405 -12.141 -8.5 1 96.88 184 ASP A C 1
ATOM 1507 O O . ASP A 1 184 ? -0.697 -11.734 -8.133 1 96.88 184 ASP A O 1
ATOM 1511 N N . LEU A 1 185 ? 0.968 -13.188 -7.965 1 98.5 185 LEU A N 1
ATOM 1512 C CA . LEU A 1 185 ? 0.568 -13.695 -6.66 1 98.5 185 LEU A CA 1
ATOM 1513 C C . LEU A 1 185 ? 1.414 -13.078 -5.551 1 98.5 185 LEU A C 1
ATOM 1515 O O . LEU A 1 185 ? 2.645 -13.148 -5.59 1 98.5 185 LEU A O 1
ATOM 1519 N N . LEU A 1 186 ? 0.778 -12.453 -4.59 1 98.62 186 LEU A N 1
ATOM 1520 C CA . LEU A 1 186 ? 1.439 -11.961 -3.385 1 98.62 186 LEU A CA 1
ATOM 1521 C C . LEU A 1 186 ? 1.499 -13.055 -2.318 1 98.62 186 LEU A C 1
ATOM 1523 O O . LEU A 1 186 ? 0.465 -13.477 -1.797 1 98.62 186 LEU A O 1
ATOM 1527 N N . ILE A 1 187 ? 2.713 -13.508 -1.951 1 98.81 187 ILE A N 1
ATOM 1528 C CA . ILE A 1 187 ? 2.857 -14.516 -0.904 1 98.81 187 ILE A CA 1
ATOM 1529 C C . ILE A 1 187 ? 2.605 -13.875 0.461 1 98.81 187 ILE A C 1
ATOM 1531 O O . ILE A 1 187 ? 3.277 -12.914 0.838 1 98.81 187 ILE A O 1
ATOM 1535 N N . LEU A 1 188 ? 1.641 -14.398 1.161 1 98.56 188 LEU A N 1
ATOM 1536 C CA . LEU A 1 188 ? 1.218 -13.812 2.428 1 98.56 188 LEU A CA 1
ATOM 1537 C C . LEU A 1 188 ? 1.768 -14.609 3.605 1 98.56 188 LEU A C 1
ATOM 1539 O O . LEU A 1 188 ? 2.049 -14.039 4.664 1 98.56 188 LEU A O 1
ATOM 1543 N N . ARG A 1 189 ? 1.905 -15.922 3.43 1 98.38 189 ARG A N 1
ATOM 1544 C CA . ARG A 1 189 ? 2.354 -16.828 4.484 1 98.38 189 ARG A CA 1
ATOM 1545 C C . ARG A 1 189 ? 3.236 -17.938 3.914 1 98.38 189 ARG A C 1
ATOM 1547 O O . ARG A 1 189 ? 3.225 -18.188 2.707 1 98.38 189 ARG A O 1
ATOM 1554 N N . ASN A 1 190 ? 3.98 -18.547 4.84 1 98.5 190 ASN A N 1
ATOM 1555 C CA . ASN A 1 190 ? 4.805 -19.672 4.426 1 98.5 190 ASN A CA 1
ATOM 1556 C C . ASN A 1 190 ? 3.959 -20.781 3.814 1 98.5 190 ASN A C 1
ATOM 1558 O O . ASN A 1 190 ? 2.887 -21.109 4.328 1 98.5 190 ASN A O 1
ATOM 1562 N N . MET A 1 191 ? 4.453 -21.359 2.736 1 97.94 191 MET A N 1
ATOM 1563 C CA . MET A 1 191 ? 3.691 -22.391 2.045 1 97.94 191 MET A CA 1
ATOM 1564 C C . MET A 1 191 ? 4.535 -23.641 1.842 1 97.94 191 MET A C 1
ATOM 1566 O O . MET A 1 191 ? 4.262 -24.453 0.946 1 97.94 191 MET A O 1
ATOM 1570 N N . ASP A 1 192 ? 5.523 -23.875 2.602 1 98.5 192 ASP A N 1
ATOM 1571 C CA . ASP A 1 192 ? 6.484 -24.953 2.408 1 98.5 192 ASP A CA 1
ATOM 1572 C C . ASP A 1 192 ? 5.793 -26.312 2.438 1 98.5 192 ASP A C 1
ATOM 1574 O O . ASP A 1 192 ? 6.25 -27.266 1.795 1 98.5 192 ASP A O 1
ATOM 1578 N N . ASP A 1 193 ? 4.715 -26.438 3.145 1 98.31 193 ASP A N 1
ATOM 1579 C CA . ASP A 1 193 ? 4.031 -27.719 3.305 1 98.31 193 ASP A CA 1
ATOM 1580 C C . ASP A 1 193 ? 3.416 -28.172 1.987 1 98.31 193 ASP A C 1
ATOM 1582 O O . ASP A 1 193 ? 3.014 -29.328 1.856 1 98.31 193 ASP A O 1
ATOM 1586 N N . ILE A 1 194 ? 3.379 -27.297 0.965 1 98.5 194 ILE A N 1
ATOM 1587 C CA . ILE A 1 194 ? 2.855 -27.672 -0.344 1 98.5 194 ILE A CA 1
ATOM 1588 C C . ILE A 1 194 ? 3.684 -28.812 -0.92 1 98.5 194 ILE A C 1
ATOM 1590 O O . ILE A 1 194 ? 3.16 -29.672 -1.647 1 98.5 194 ILE A O 1
ATOM 1594 N N . PHE A 1 195 ? 4.934 -28.891 -0.601 1 98.44 195 PHE A N 1
ATOM 1595 C CA . PHE A 1 195 ? 5.867 -29.859 -1.161 1 98.44 195 PHE A CA 1
ATOM 1596 C C . PHE A 1 195 ? 5.637 -31.234 -0.557 1 98.44 195 PHE A C 1
ATOM 1598 O O . PHE A 1 1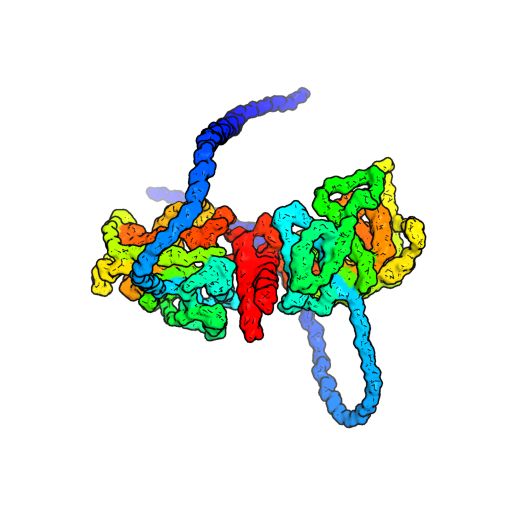95 ? 6.18 -32.219 -1.045 1 98.44 195 PHE A O 1
ATOM 1605 N N . ASP A 1 196 ? 4.793 -31.344 0.489 1 97.88 196 ASP A N 1
ATOM 1606 C CA . ASP A 1 196 ? 4.418 -32.625 1.07 1 97.88 196 ASP A CA 1
ATOM 1607 C C . ASP A 1 196 ? 3.365 -33.344 0.219 1 97.88 196 ASP A C 1
ATOM 1609 O O . ASP A 1 196 ? 3.039 -34.5 0.46 1 97.88 196 ASP A O 1
ATOM 1613 N N . THR A 1 197 ? 2.855 -32.688 -0.775 1 98.25 197 THR A N 1
ATOM 1614 C CA . THR A 1 197 ? 1.864 -33.281 -1.662 1 98.25 197 THR A CA 1
ATOM 1615 C C . THR A 1 197 ? 2.42 -34.531 -2.326 1 98.25 197 THR A C 1
ATOM 1617 O O . THR A 1 197 ? 3.492 -34.5 -2.936 1 98.25 197 THR A O 1
ATOM 1620 N N . PRO A 1 198 ? 1.761 -35.656 -2.26 1 97.38 198 PRO A N 1
ATOM 1621 C CA . PRO A 1 198 ? 2.281 -36.906 -2.805 1 97.38 198 PRO A CA 1
ATOM 1622 C C . PRO A 1 198 ? 2.211 -36.969 -4.328 1 97.38 198 PRO A C 1
ATOM 1624 O O . PRO A 1 198 ? 1.393 -36.281 -4.938 1 97.38 198 PRO A O 1
ATOM 1627 N N . TYR A 1 199 ? 3.076 -37.781 -4.918 1 97.31 199 TYR A N 1
ATOM 1628 C CA . TYR A 1 199 ? 3.002 -38.094 -6.34 1 97.31 199 TYR A CA 1
ATOM 1629 C C . TYR A 1 199 ? 1.789 -38.938 -6.648 1 97.31 199 TYR A C 1
ATOM 1631 O O . TYR A 1 199 ? 1.339 -39.719 -5.797 1 97.31 199 TYR A O 1
ATOM 1639 N N . ALA A 1 200 ? 1.269 -38.75 -7.855 1 95.88 200 ALA A N 1
ATOM 1640 C CA . ALA A 1 200 ? 0.338 -39.75 -8.391 1 95.88 200 ALA A CA 1
ATOM 1641 C C . ALA A 1 200 ? 1.084 -40.969 -8.922 1 95.88 200 ALA A C 1
ATOM 1643 O O . ALA A 1 200 ? 1.967 -40.844 -9.773 1 95.88 200 ALA A O 1
ATOM 1644 N N . THR A 1 201 ? 0.75 -42.125 -8.453 1 91.88 201 THR A N 1
ATOM 1645 C CA . THR A 1 201 ? 1.576 -43.281 -8.758 1 91.88 201 THR A CA 1
ATOM 1646 C C . THR A 1 201 ? 0.79 -44.312 -9.57 1 91.88 201 THR A C 1
ATOM 1648 O O . THR A 1 201 ? 1.375 -45.188 -10.203 1 91.88 201 THR A O 1
ATOM 1651 N N . GLN A 1 202 ? -0.519 -44.312 -9.562 1 86.44 202 GLN A N 1
ATOM 1652 C CA . GLN A 1 202 ? -1.308 -45.312 -10.258 1 86.44 202 GLN A CA 1
ATOM 1653 C C . GLN A 1 202 ? -2.258 -44.656 -11.266 1 86.44 202 GLN A C 1
ATOM 1655 O O . GLN A 1 202 ? -3.037 -43.781 -10.906 1 86.44 202 GLN A O 1
ATOM 1660 N N . PRO A 1 203 ? -2.143 -45.156 -12.445 1 83.69 203 PRO A N 1
ATOM 1661 C CA . PRO A 1 203 ? -3.062 -44.594 -13.445 1 83.69 203 PRO A CA 1
ATOM 1662 C C . PRO A 1 203 ? -4.523 -44.938 -13.141 1 83.69 203 PRO A C 1
ATOM 1664 O O . PRO A 1 203 ? -4.84 -46.062 -12.758 1 83.69 203 PRO A O 1
ATOM 1667 N N . PRO A 1 204 ? -5.27 -43.938 -13.227 1 85.88 204 PRO A N 1
ATOM 1668 C CA . PRO A 1 204 ? -6.703 -44.219 -13.164 1 85.88 204 PRO A CA 1
ATOM 1669 C C . PRO A 1 204 ? -7.254 -44.781 -14.469 1 85.88 204 PRO A C 1
ATOM 1671 O O . PRO A 1 204 ? -6.527 -44.875 -15.461 1 85.88 204 PRO A O 1
ATOM 1674 N N . GLN A 1 205 ? -8.43 -45.344 -14.414 1 85 205 GLN A N 1
ATOM 1675 C CA . GLN A 1 205 ? -9.164 -45.625 -15.648 1 85 205 GLN A CA 1
ATOM 1676 C C . GLN A 1 205 ? -9.953 -44.406 -16.109 1 85 205 GLN A C 1
ATOM 1678 O O . GLN A 1 205 ? -10.852 -43.938 -15.398 1 85 205 GLN A O 1
ATOM 1683 N N . PRO A 1 206 ? -9.508 -43.906 -17.266 1 89.38 206 PRO A N 1
ATOM 1684 C CA . PRO A 1 206 ? -10.25 -42.719 -17.734 1 89.38 206 PRO A CA 1
ATOM 1685 C C . PRO A 1 206 ? -11.734 -43 -17.922 1 89.38 206 PRO A C 1
ATOM 1687 O O . PRO A 1 206 ? -12.117 -44.125 -18.281 1 89.38 206 PRO A O 1
ATOM 1690 N N . ASP A 1 207 ? -12.539 -42.031 -17.688 1 88.62 207 ASP A N 1
ATOM 1691 C CA . ASP A 1 207 ? -13.969 -42.062 -18 1 88.62 207 ASP A CA 1
ATOM 1692 C C . ASP A 1 207 ? -14.258 -41.469 -19.359 1 88.62 207 ASP A C 1
ATOM 1694 O O . ASP A 1 207 ? -14.391 -40.25 -19.484 1 88.62 207 ASP A O 1
ATOM 1698 N N . ILE A 1 208 ? -14.5 -42.25 -20.281 1 86.62 208 ILE A N 1
ATOM 1699 C CA . ILE A 1 208 ? -14.672 -41.812 -21.656 1 86.62 208 ILE A CA 1
ATOM 1700 C C . ILE A 1 208 ? -15.961 -41.031 -21.781 1 86.62 208 ILE A C 1
ATOM 1702 O O . ILE A 1 208 ? -16.047 -40.094 -22.578 1 86.62 208 ILE A O 1
ATOM 1706 N N . ALA A 1 209 ? -16.953 -41.312 -21.016 1 89.31 209 ALA A N 1
ATOM 1707 C CA . ALA A 1 209 ? -18.234 -40.656 -21.062 1 89.31 209 ALA A CA 1
ATOM 1708 C C . ALA A 1 209 ? -18.109 -39.188 -20.625 1 89.31 209 ALA A C 1
ATOM 1710 O O . ALA A 1 209 ? -18.938 -38.344 -20.984 1 89.31 209 ALA A O 1
ATOM 1711 N N . LYS A 1 210 ? -17.109 -38.969 -19.906 1 91.25 210 LYS A N 1
ATOM 1712 C CA . LYS A 1 210 ? -16.922 -37.625 -19.359 1 91.25 210 LYS A CA 1
ATOM 1713 C C . LYS A 1 210 ? -15.75 -36.906 -20.047 1 91.25 210 LYS A C 1
ATOM 1715 O O . LYS A 1 210 ? -15.328 -35.844 -19.625 1 91.25 210 LYS A O 1
ATOM 1720 N N . ALA A 1 211 ? -15.289 -37.562 -21.062 1 89.81 211 ALA A N 1
ATOM 1721 C CA . ALA A 1 211 ? -14.133 -37 -21.781 1 89.81 211 ALA A CA 1
ATOM 1722 C C . ALA A 1 211 ? -14.492 -35.688 -22.453 1 89.81 211 ALA A C 1
ATOM 1724 O O . ALA A 1 211 ? -15.633 -35.469 -22.875 1 89.81 211 ALA A O 1
ATOM 1725 N N . HIS A 1 212 ? -13.484 -34.812 -22.484 1 92.56 212 HIS A N 1
ATOM 1726 C CA . HIS A 1 212 ? -13.672 -33.531 -23.109 1 92.56 212 HIS A CA 1
ATOM 1727 C C . HIS A 1 212 ? -14.016 -33.656 -24.594 1 92.56 212 HIS A C 1
ATOM 1729 O O . HIS A 1 212 ? -13.398 -34.438 -25.297 1 92.56 212 HIS A O 1
ATOM 1735 N N . ASN A 1 213 ? -15.047 -32.906 -25 1 93.44 213 ASN A N 1
ATOM 1736 C CA . ASN A 1 213 ? -15.422 -32.812 -26.406 1 93.44 213 ASN A CA 1
ATOM 1737 C C . ASN A 1 213 ? -14.938 -31.531 -27.062 1 93.44 213 ASN A C 1
ATOM 1739 O O . ASN A 1 213 ? -14.812 -30.516 -26.391 1 93.44 213 ASN A O 1
ATOM 1743 N N . PHE A 1 214 ? -14.648 -31.625 -28.312 1 92.56 214 PHE A N 1
ATOM 1744 C CA . PHE A 1 214 ? -14.258 -30.453 -29.078 1 92.56 214 PHE A CA 1
ATOM 1745 C C . PHE A 1 214 ? -14.75 -30.547 -30.516 1 92.56 214 PHE A C 1
ATOM 1747 O O . PHE A 1 214 ? -15.117 -31.625 -30.984 1 92.56 214 PHE A O 1
ATOM 1754 N N . VAL A 1 215 ? -14.883 -29.422 -31.141 1 92.06 215 VAL A N 1
ATOM 1755 C CA . VAL A 1 215 ? -15.234 -29.359 -32.562 1 92.06 215 VAL A CA 1
ATOM 1756 C C . VAL A 1 215 ? -13.984 -29.094 -33.375 1 92.06 215 VAL A C 1
ATOM 1758 O O . VAL A 1 215 ? -13.234 -28.156 -33.094 1 92.06 215 VAL A O 1
ATOM 1761 N N . ASN A 1 216 ? -13.766 -29.953 -34.312 1 89.06 216 ASN A N 1
ATOM 1762 C CA . ASN A 1 216 ? -12.695 -29.719 -35.281 1 89.06 216 ASN A CA 1
ATOM 1763 C C . ASN A 1 216 ? -13.133 -28.766 -36.375 1 89.06 216 ASN A C 1
ATOM 1765 O O . ASN A 1 216 ? -14.07 -29.047 -37.125 1 89.06 216 ASN A O 1
ATOM 1769 N N . PRO A 1 217 ? -12.406 -27.719 -36.438 1 88.31 217 PRO A N 1
ATOM 1770 C CA . PRO A 1 217 ? -12.859 -26.703 -37.406 1 88.31 217 PRO A CA 1
ATOM 1771 C C . PRO A 1 217 ? -12.688 -27.172 -38.844 1 88.31 217 PRO A C 1
ATOM 1773 O O . PRO A 1 217 ? -13.32 -26.625 -39.75 1 88.31 217 PRO A O 1
ATOM 1776 N N . ASN A 1 218 ? -11.891 -28.062 -39.188 1 86.62 218 ASN A N 1
ATOM 1777 C CA . ASN A 1 218 ? -11.648 -28.531 -40.531 1 86.62 218 ASN A CA 1
ATOM 1778 C C . ASN A 1 218 ? -12.852 -29.281 -41.094 1 86.62 218 ASN A C 1
ATOM 1780 O O . ASN A 1 218 ? -13.086 -29.281 -42.312 1 86.62 218 ASN A O 1
ATOM 1784 N N . ASP A 1 219 ? -13.594 -29.953 -40.25 1 90.44 219 ASP A N 1
ATOM 1785 C CA . ASP A 1 219 ? -14.727 -30.75 -40.75 1 90.44 219 ASP A CA 1
ATOM 1786 C C . ASP A 1 219 ? -16 -30.406 -39.969 1 90.44 219 ASP A C 1
ATOM 1788 O O . ASP A 1 219 ? -17.062 -30.953 -40.281 1 90.44 219 ASP A O 1
ATOM 1792 N N . ASN A 1 220 ? -15.891 -29.625 -38.969 1 91.12 220 ASN A N 1
ATOM 1793 C CA . ASN A 1 220 ? -17 -29.109 -38.156 1 91.12 220 ASN A CA 1
ATOM 1794 C C . ASN A 1 220 ? -17.703 -30.234 -37.406 1 91.12 220 ASN A C 1
ATOM 1796 O O . ASN A 1 220 ? -18.891 -30.125 -37.094 1 91.12 220 ASN A O 1
ATOM 1800 N N . GLU A 1 221 ? -17.031 -31.297 -37.188 1 94 221 GLU A N 1
ATOM 1801 C CA . GLU A 1 221 ? -17.562 -32.438 -36.438 1 94 221 GLU A CA 1
ATOM 1802 C C . GLU A 1 221 ? -17.094 -32.406 -34.969 1 94 221 GLU A C 1
ATOM 1804 O O . GLU A 1 221 ? -16.047 -31.812 -34.688 1 94 221 GLU A O 1
ATOM 1809 N N . ARG A 1 222 ? -17.922 -33.031 -34.156 1 94.31 222 ARG A N 1
ATOM 1810 C CA . ARG A 1 222 ? -17.578 -33.094 -32.719 1 94.31 222 ARG A CA 1
ATOM 1811 C C . ARG A 1 222 ? -16.797 -34.375 -32.438 1 94.31 222 ARG A C 1
ATOM 1813 O O . ARG A 1 222 ? -17.156 -35.469 -32.875 1 94.31 222 ARG A O 1
ATOM 1820 N N . TYR A 1 223 ? -15.727 -34.188 -31.703 1 94.19 223 TYR A N 1
ATOM 1821 C CA . TYR A 1 223 ? -14.867 -35.281 -31.328 1 94.19 223 TYR A CA 1
ATOM 1822 C C . TYR A 1 223 ? -14.672 -35.344 -29.812 1 94.19 223 TYR A C 1
ATOM 1824 O O . TYR A 1 223 ? -14.945 -34.344 -29.125 1 94.19 223 TYR A O 1
ATOM 1832 N N . ILE A 1 224 ? -14.273 -36.5 -29.391 1 93.25 224 ILE A N 1
ATOM 1833 C CA . ILE A 1 224 ? -13.852 -36.656 -28 1 93.25 224 ILE A CA 1
ATOM 1834 C C . ILE A 1 224 ? -12.328 -36.688 -27.922 1 93.25 224 ILE A C 1
ATOM 1836 O O . ILE A 1 224 ? -11.672 -37.344 -28.766 1 93.25 224 ILE A O 1
ATOM 1840 N N . PHE A 1 225 ? -11.859 -36.031 -26.969 1 93.69 225 PHE A N 1
ATOM 1841 C CA . PHE A 1 225 ? -10.406 -36.031 -26.797 1 93.69 225 PHE A CA 1
ATOM 1842 C C . PHE A 1 225 ? -9.938 -37.375 -26.234 1 93.69 225 PHE A C 1
ATOM 1844 O O . PHE A 1 225 ? -10.422 -37.844 -25.203 1 93.69 225 PHE A O 1
ATOM 1851 N N . VAL A 1 226 ? -9.031 -38.031 -26.922 1 87.5 226 VAL A N 1
ATOM 1852 C CA . VAL A 1 226 ? -8.359 -39.25 -26.484 1 87.5 226 VAL A CA 1
ATOM 1853 C C . VAL A 1 226 ? -6.848 -39.094 -26.625 1 87.5 226 VAL A C 1
ATOM 1855 O O . VAL A 1 226 ? -6.352 -38.781 -27.719 1 87.5 226 VAL A O 1
ATOM 1858 N N . ASP A 1 227 ? -6.211 -39.281 -25.516 1 88.31 227 ASP A N 1
ATOM 1859 C CA . ASP A 1 227 ? -4.754 -39.188 -25.547 1 88.31 227 ASP A CA 1
ATOM 1860 C C . ASP A 1 227 ? -4.16 -40.281 -26.438 1 88.31 227 ASP A C 1
ATOM 1862 O O . ASP A 1 227 ? -4.477 -41.469 -26.266 1 88.31 227 ASP A O 1
ATOM 1866 N N . ASP A 1 228 ? -3.373 -39.844 -27.375 1 83.44 228 ASP A N 1
ATOM 1867 C CA . ASP A 1 228 ? -2.707 -40.781 -28.25 1 83.44 228 ASP A CA 1
ATOM 1868 C C . ASP A 1 228 ? -1.243 -40.969 -27.844 1 83.44 228 ASP A C 1
ATOM 1870 O O . ASP A 1 228 ? -0.366 -40.281 -28.344 1 83.44 228 ASP A O 1
ATOM 1874 N N . PHE A 1 229 ? -0.918 -41.938 -27.094 1 86.88 229 PHE A N 1
ATOM 1875 C CA . PHE A 1 229 ? 0.421 -42.188 -26.578 1 86.88 229 PHE A CA 1
ATOM 1876 C C . PHE A 1 229 ? 1.324 -42.781 -27.656 1 86.88 229 PHE A C 1
ATOM 1878 O O . PHE A 1 229 ? 2.551 -42.75 -27.531 1 86.88 229 PHE A O 1
ATOM 1885 N N . SER A 1 230 ? 0.7 -43.344 -28.625 1 83.19 230 SER A N 1
ATOM 1886 C CA . SER A 1 230 ? 1.479 -43.906 -29.719 1 83.19 230 SER A CA 1
ATOM 1887 C C . SER A 1 230 ? 2.232 -42.812 -30.484 1 83.19 230 SER A C 1
ATOM 1889 O O . SER A 1 230 ? 3.289 -43.094 -31.062 1 83.19 230 SER A O 1
ATOM 1891 N N . ALA A 1 231 ? 1.688 -41.688 -30.469 1 78.75 231 ALA A N 1
ATOM 1892 C CA . ALA A 1 231 ? 2.305 -40.562 -31.172 1 78.75 231 ALA A CA 1
ATOM 1893 C C . ALA A 1 231 ? 3.709 -40.312 -30.641 1 78.75 231 ALA A C 1
ATOM 1895 O O . ALA A 1 231 ? 4.551 -39.75 -31.359 1 78.75 231 ALA A O 1
ATOM 1896 N N . TYR A 1 232 ? 4.031 -40.719 -29.453 1 75.81 232 TYR A N 1
ATOM 1897 C CA . TYR A 1 232 ? 5.34 -40.438 -28.859 1 75.81 232 TYR A CA 1
ATOM 1898 C C . TYR A 1 232 ? 6.012 -41.75 -28.422 1 75.81 232 TYR A C 1
ATOM 1900 O O . TYR A 1 232 ? 7.02 -41.719 -27.719 1 75.81 232 TYR A O 1
ATOM 1908 N N . SER A 1 233 ? 5.492 -42.75 -28.875 1 82.31 233 SER A N 1
ATOM 1909 C CA . SER A 1 233 ? 6.059 -44.094 -28.672 1 82.31 233 SER A CA 1
ATOM 1910 C C . SER A 1 233 ? 6.238 -44.375 -27.188 1 82.31 233 SER A C 1
ATOM 1912 O O . SER A 1 233 ? 7.301 -44.844 -26.766 1 82.31 233 SER A O 1
ATOM 1914 N N . VAL A 1 234 ? 5.289 -43.938 -26.406 1 85.81 234 VAL A N 1
ATOM 1915 C CA . VAL A 1 234 ? 5.328 -44.219 -24.969 1 85.81 234 VAL A CA 1
ATOM 1916 C C . VAL A 1 234 ? 4.016 -44.875 -24.547 1 85.81 234 VAL A C 1
ATOM 1918 O O . VAL A 1 234 ? 3.029 -44.844 -25.281 1 85.81 234 VAL A O 1
ATOM 1921 N N . LYS A 1 235 ? 4.137 -45.625 -23.391 1 87.12 235 LYS A N 1
ATOM 1922 C CA . LYS A 1 235 ? 2.928 -46.094 -22.719 1 87.12 235 LYS A CA 1
ATOM 1923 C C . LYS A 1 235 ? 2.543 -45.156 -21.578 1 87.12 235 LYS A C 1
ATOM 1925 O O . LYS A 1 235 ? 3.391 -44.406 -21.047 1 87.12 235 LYS A O 1
ATOM 1930 N N . HIS A 1 236 ? 1.217 -45.094 -21.359 1 86.12 236 HIS A N 1
ATOM 1931 C CA . HIS A 1 236 ? 0.768 -44.219 -20.297 1 86.12 236 HIS A CA 1
ATOM 1932 C C . HIS A 1 236 ? 1.462 -44.562 -18.984 1 86.12 236 HIS A C 1
ATOM 1934 O O . HIS A 1 236 ? 1.728 -43.688 -18.172 1 86.12 236 HIS A O 1
ATOM 1940 N N . GLU A 1 237 ? 1.88 -45.812 -18.734 1 88.81 237 GLU A N 1
ATOM 1941 C CA . GLU A 1 237 ? 2.525 -46.25 -17.5 1 88.81 237 GLU A CA 1
ATOM 1942 C C . GLU A 1 237 ? 3.906 -45.625 -17.344 1 88.81 237 GLU A C 1
ATOM 1944 O O . GLU A 1 237 ? 4.375 -45.406 -16.234 1 88.81 237 GLU A O 1
ATOM 1949 N N . ASP A 1 238 ? 4.492 -45.281 -18.438 1 90.56 238 ASP A N 1
ATOM 1950 C CA . ASP A 1 238 ? 5.836 -44.719 -18.438 1 90.56 238 ASP A CA 1
ATOM 1951 C C . ASP A 1 238 ? 5.82 -43.281 -17.891 1 90.56 238 ASP A C 1
ATOM 1953 O O . ASP A 1 238 ? 6.867 -42.719 -17.547 1 90.56 238 ASP A O 1
ATOM 1957 N N . MET A 1 239 ? 4.66 -42.75 -17.734 1 93.62 239 MET A N 1
ATOM 1958 C CA . MET A 1 239 ? 4.52 -41.344 -17.375 1 93.62 239 MET A CA 1
ATOM 1959 C C . MET A 1 239 ? 4.215 -41.188 -15.891 1 93.62 239 MET A C 1
ATOM 1961 O O . MET A 1 239 ? 3.9 -40.094 -15.422 1 93.62 239 MET A O 1
ATOM 1965 N N . TYR A 1 240 ? 4.293 -42.344 -15.172 1 94.31 240 TYR A N 1
ATOM 1966 C CA . TYR A 1 240 ? 4.148 -42.375 -13.727 1 94.31 240 TYR A CA 1
ATOM 1967 C C . TYR A 1 240 ? 5.473 -42.688 -13.055 1 94.31 240 TYR A C 1
ATOM 1969 O O . TYR A 1 240 ? 6.312 -43.406 -13.633 1 94.31 240 TYR A O 1
ATOM 1977 N N . PRO A 1 241 ? 5.688 -42.219 -11.766 1 96.5 241 PRO A N 1
ATOM 1978 C CA . PRO A 1 241 ? 4.816 -41.281 -11.055 1 96.5 241 PRO A CA 1
ATOM 1979 C C . PRO A 1 241 ? 4.867 -39.844 -11.641 1 96.5 241 PRO A C 1
ATOM 1981 O O . PRO A 1 241 ? 5.867 -39.469 -12.25 1 96.5 241 PRO A O 1
ATOM 1984 N N . TYR A 1 242 ? 3.781 -39.125 -11.578 1 97.75 242 TYR A N 1
ATOM 1985 C CA . TYR A 1 242 ? 3.725 -37.719 -11.961 1 97.75 242 TYR A CA 1
ATOM 1986 C C . TYR A 1 242 ? 3.078 -36.875 -10.859 1 97.75 242 TYR A C 1
ATOM 1988 O O . TYR A 1 242 ? 2.643 -37.406 -9.836 1 97.75 242 TYR A O 1
ATOM 1996 N N . LEU A 1 243 ? 3.162 -35.562 -11.047 1 98.44 243 LEU A N 1
ATOM 1997 C CA . LEU A 1 243 ? 2.508 -34.656 -10.125 1 98.44 243 LEU A CA 1
ATOM 1998 C C . LEU A 1 243 ? 2.145 -33.344 -10.836 1 98.44 243 LEU A C 1
ATOM 2000 O O . LEU A 1 243 ? 2.98 -32.75 -11.516 1 98.44 243 LEU A O 1
ATOM 2004 N N . LEU A 1 244 ? 0.936 -33 -10.805 1 98.75 244 LEU A N 1
ATOM 2005 C CA . LEU A 1 244 ? 0.432 -31.641 -11.055 1 98.75 244 LEU A CA 1
ATOM 2006 C C . LEU A 1 244 ? -0.673 -31.297 -10.062 1 98.75 244 LEU A C 1
ATOM 2008 O O . LEU A 1 244 ? -1.786 -31.812 -10.156 1 98.75 244 LEU A O 1
ATOM 2012 N N . ALA A 1 245 ? -0.322 -30.516 -9.156 1 98.81 245 ALA A N 1
ATOM 2013 C CA . ALA A 1 245 ? -1.268 -30.078 -8.133 1 98.81 245 ALA A CA 1
ATOM 2014 C C . ALA A 1 245 ? -1.582 -28.594 -8.273 1 98.81 245 ALA A C 1
ATOM 2016 O O . ALA A 1 245 ? -0.698 -27.781 -8.586 1 98.81 245 ALA A O 1
ATOM 2017 N N . ALA A 1 246 ? -2.781 -28.219 -8.07 1 98.69 246 ALA A N 1
ATOM 2018 C CA . ALA A 1 246 ? -3.24 -26.828 -8.195 1 98.69 246 ALA A CA 1
ATOM 2019 C C . ALA A 1 246 ? -4.523 -26.609 -7.406 1 98.69 246 ALA A C 1
ATOM 2021 O O . ALA A 1 246 ? -4.973 -27.484 -6.672 1 98.69 246 ALA A O 1
ATOM 2022 N N . THR A 1 247 ? -5 -25.359 -7.426 1 98.12 247 THR A N 1
ATOM 2023 C CA . THR A 1 247 ? -6.254 -25.031 -6.758 1 98.12 247 THR A CA 1
ATOM 2024 C C . THR A 1 247 ? -7.379 -24.859 -7.773 1 98.12 247 THR A C 1
ATOM 2026 O O . THR A 1 247 ? -7.125 -24.547 -8.938 1 98.12 247 THR A O 1
ATOM 2029 N N . ASP A 1 248 ? -8.578 -25.078 -7.293 1 97.06 248 ASP A N 1
ATOM 2030 C CA . ASP A 1 248 ? -9.758 -24.859 -8.125 1 97.06 248 ASP A CA 1
ATOM 2031 C C . ASP A 1 248 ? -9.82 -23.406 -8.625 1 97.06 248 ASP A C 1
ATOM 2033 O O . ASP A 1 248 ? -9.523 -22.484 -7.871 1 97.06 248 ASP A O 1
ATOM 2037 N N . ASP A 1 249 ? -10.094 -23.297 -9.898 1 95.56 249 ASP A N 1
ATOM 2038 C CA . ASP A 1 249 ? -10.461 -21.953 -10.367 1 95.56 249 ASP A CA 1
ATOM 2039 C C . ASP A 1 249 ? -11.773 -21.5 -9.742 1 95.56 249 ASP A C 1
ATOM 2041 O O . ASP A 1 249 ? -12.57 -22.328 -9.281 1 95.56 249 ASP A O 1
ATOM 2045 N N . ARG A 1 250 ? -11.984 -20.203 -9.625 1 93.12 250 ARG A N 1
ATOM 2046 C CA . ARG A 1 250 ? -13.195 -19.719 -8.969 1 93.12 250 ARG A CA 1
ATOM 2047 C C . ARG A 1 250 ? -13.523 -18.297 -9.391 1 93.12 250 ARG A C 1
ATOM 2049 O O . ARG A 1 250 ? -12.703 -17.625 -10.016 1 93.12 250 ARG A O 1
ATOM 2056 N N . SER A 1 251 ? -14.758 -17.953 -9.008 1 89.94 251 SER A N 1
ATOM 2057 C CA . SER A 1 251 ? -15.219 -16.594 -9.281 1 89.94 251 SER A CA 1
ATOM 2058 C C . SER A 1 251 ? -15.172 -15.734 -8.023 1 89.94 251 SER A C 1
ATOM 2060 O O . SER A 1 251 ? -14.766 -16.203 -6.961 1 89.94 251 SER A O 1
ATOM 2062 N N . ASN A 1 252 ? -15.492 -14.445 -8.211 1 87.62 252 ASN A N 1
ATOM 2063 C CA . ASN A 1 252 ? -15.391 -13.477 -7.125 1 87.62 252 ASN A CA 1
ATOM 2064 C C . ASN A 1 252 ? -16.453 -13.727 -6.059 1 87.62 252 ASN A C 1
ATOM 2066 O O . ASN A 1 252 ? -16.344 -13.242 -4.934 1 87.62 252 ASN A O 1
ATOM 2070 N N . ASP A 1 253 ? -17.469 -14.531 -6.293 1 88.06 253 ASP A N 1
ATOM 2071 C CA . ASP A 1 253 ? -18.547 -14.797 -5.328 1 88.06 253 ASP A CA 1
ATOM 2072 C C . ASP A 1 253 ? -18.422 -16.203 -4.754 1 88.06 253 ASP A C 1
ATOM 2074 O O . ASP A 1 253 ? -19.422 -16.781 -4.305 1 88.06 253 ASP A O 1
ATOM 2078 N N . HIS A 1 254 ? -17.328 -16.641 -4.52 1 91.75 254 HIS A N 1
ATOM 2079 C CA . HIS A 1 254 ? -17.125 -18 -4.035 1 91.75 254 HIS A CA 1
ATOM 2080 C C . HIS A 1 254 ? -17.312 -18.078 -2.523 1 91.75 254 HIS A C 1
ATOM 2082 O O . HIS A 1 254 ? -17.031 -17.109 -1.812 1 91.75 254 HIS A O 1
ATOM 2088 N N . PRO A 1 255 ? -17.781 -19.234 -1.974 1 91.5 255 PRO A N 1
ATOM 2089 C CA . PRO A 1 255 ? -17.859 -19.453 -0.527 1 91.5 255 PRO A CA 1
ATOM 2090 C C . PRO A 1 255 ? -16.516 -19.812 0.097 1 91.5 255 PRO A C 1
ATOM 2092 O O . PRO A 1 255 ? -15.539 -20.047 -0.622 1 91.5 255 PRO A O 1
ATOM 2095 N N . ILE A 1 256 ? -16.5 -19.812 1.415 1 90.06 256 ILE A N 1
ATOM 2096 C CA . ILE A 1 256 ? -15.375 -20.328 2.195 1 90.06 256 ILE A CA 1
ATOM 2097 C C . ILE A 1 256 ? -15.828 -21.562 2.994 1 90.06 256 ILE A C 1
ATOM 2099 O O . ILE A 1 256 ? -16.703 -21.453 3.848 1 90.06 256 ILE A O 1
ATOM 2103 N N . PRO A 1 257 ? -15.344 -22.656 2.818 1 87.38 257 PRO A N 1
ATOM 2104 C CA . PRO A 1 257 ? -14.273 -22.984 1.872 1 87.38 257 PRO A CA 1
ATOM 2105 C C . PRO A 1 257 ? -14.758 -23 0.422 1 87.38 257 PRO A C 1
ATOM 2107 O O . PRO A 1 257 ? -15.961 -23.094 0.167 1 87.38 257 PRO A O 1
ATOM 2110 N N . VAL A 1 258 ? -13.805 -22.906 -0.436 1 90.62 258 VAL A N 1
ATOM 2111 C CA . VAL A 1 258 ? -14.07 -22.859 -1.87 1 90.62 258 VAL A CA 1
ATOM 2112 C C . VAL A 1 258 ? -14.578 -24.234 -2.34 1 90.62 258 VAL A C 1
ATOM 2114 O O . VAL A 1 258 ? -14.062 -25.266 -1.92 1 90.62 258 VAL A O 1
ATOM 2117 N N . ARG A 1 259 ? -15.562 -24.188 -3.227 1 90.44 259 ARG A N 1
ATOM 2118 C CA . ARG A 1 259 ? -16.109 -25.406 -3.797 1 90.44 259 ARG A CA 1
ATOM 2119 C C . ARG A 1 259 ? -15.242 -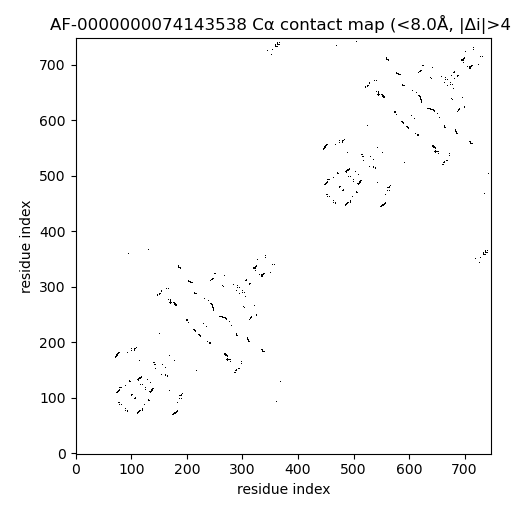25.922 -4.938 1 90.44 259 ARG A C 1
ATOM 2121 O O . ARG A 1 259 ? -14.664 -25.141 -5.688 1 90.44 259 ARG A O 1
ATOM 2128 N N . PRO A 1 260 ? -15.242 -27.25 -5.035 1 92.38 260 PRO A N 1
ATOM 2129 C CA . PRO A 1 260 ? -14.5 -27.812 -6.16 1 92.38 260 PRO A CA 1
ATOM 2130 C C . PRO A 1 260 ? -15.016 -27.344 -7.516 1 92.38 260 PRO A C 1
ATOM 2132 O O . PRO A 1 260 ? -16.234 -27.172 -7.691 1 92.38 260 PRO A O 1
ATOM 2135 N N . ALA A 1 261 ? -14.047 -27.062 -8.344 1 92 261 ALA A N 1
ATOM 2136 C CA . ALA A 1 261 ? -14.344 -26.719 -9.727 1 92 261 ALA A CA 1
ATOM 2137 C C . ALA A 1 261 ? -13.828 -27.781 -10.695 1 92 261 ALA A C 1
ATOM 2139 O O . ALA A 1 261 ? -13.078 -28.672 -10.297 1 92 261 ALA A O 1
ATOM 2140 N N . SER A 1 262 ? -14.289 -27.719 -11.914 1 88.94 262 SER A N 1
ATOM 2141 C CA . SER A 1 262 ? -13.852 -28.672 -12.93 1 88.94 262 SER A CA 1
ATOM 2142 C C . SER A 1 262 ? -12.492 -28.281 -13.5 1 88.94 262 SER A C 1
ATOM 2144 O O . SER A 1 262 ? -11.828 -29.109 -14.148 1 88.94 262 SER A O 1
ATOM 2146 N N . MET A 1 263 ? -12.117 -27.047 -13.289 1 95.12 263 MET A N 1
ATOM 2147 C CA . MET A 1 263 ? -10.836 -26.562 -13.805 1 95.12 263 MET A CA 1
ATOM 2148 C C . MET A 1 263 ? -9.984 -26 -12.672 1 95.12 263 MET A C 1
ATOM 2150 O O . MET A 1 263 ? -10.516 -25.484 -11.688 1 95.12 263 MET A O 1
ATOM 2154 N N . PHE A 1 264 ? -8.703 -26.172 -12.859 1 97.56 264 PHE A N 1
ATOM 2155 C CA . PHE A 1 264 ? -7.789 -25.547 -11.898 1 97.56 264 PHE A CA 1
ATOM 2156 C C . PHE A 1 264 ? -7.219 -24.25 -12.461 1 97.56 264 PHE A C 1
ATOM 2158 O O . PHE A 1 264 ? -7.305 -24 -13.672 1 97.56 264 PHE A O 1
ATOM 2165 N N . ASN A 1 265 ? -6.82 -23.359 -11.562 1 97.81 265 ASN A N 1
ATOM 2166 C CA . ASN A 1 265 ? -6.094 -22.156 -11.922 1 97.81 265 ASN A CA 1
ATOM 2167 C C . ASN A 1 265 ? -4.594 -22.406 -12.031 1 97.81 265 ASN A C 1
ATOM 2169 O O . ASN A 1 265 ? -3.998 -23 -11.133 1 97.81 265 ASN A O 1
ATOM 2173 N N . ALA A 1 266 ? -3.992 -21.969 -13.062 1 97.5 266 ALA A N 1
ATOM 2174 C CA . ALA A 1 266 ? -2.598 -22.297 -13.344 1 97.5 266 ALA A CA 1
ATOM 2175 C C . ALA A 1 266 ? -1.656 -21.25 -12.758 1 97.5 266 ALA A C 1
ATOM 2177 O O . ALA A 1 266 ? -0.464 -21.234 -13.078 1 97.5 266 ALA A O 1
ATOM 2178 N N . GLY A 1 267 ? -2.137 -20.344 -11.938 1 97.94 267 GLY A N 1
ATOM 2179 C CA . GLY A 1 267 ? -1.295 -19.328 -11.328 1 97.94 267 GLY A CA 1
ATOM 2180 C C . GLY A 1 267 ? -0.351 -19.875 -10.273 1 97.94 267 GLY A C 1
ATOM 2181 O O . GLY A 1 267 ? 0.685 -19.281 -9.984 1 97.94 267 GLY A O 1
ATOM 2182 N N . LEU A 1 268 ? -0.756 -20.922 -9.727 1 98.81 268 LEU A N 1
ATOM 2183 C CA . LEU A 1 268 ? 0.085 -21.672 -8.805 1 98.81 268 LEU A CA 1
ATOM 2184 C C . LEU A 1 268 ? -0.079 -23.172 -9.023 1 98.81 268 LEU A C 1
ATOM 2186 O O . LEU A 1 268 ? -1.192 -23.703 -8.953 1 98.81 268 LEU A O 1
ATOM 2190 N N . MET A 1 269 ? 1.063 -23.844 -9.273 1 98.81 269 MET A N 1
ATOM 2191 C CA . MET A 1 269 ? 1.069 -25.281 -9.484 1 98.81 269 MET A CA 1
ATOM 2192 C C . MET A 1 269 ? 2.277 -25.922 -8.812 1 98.81 269 MET A C 1
ATOM 2194 O O . MET A 1 269 ? 3.365 -25.344 -8.797 1 98.81 269 MET A O 1
ATOM 2198 N N . LEU A 1 270 ? 2.066 -27.047 -8.258 1 98.88 270 LEU A N 1
ATOM 2199 C CA . LEU A 1 270 ? 3.146 -27.938 -7.863 1 98.88 270 LEU A CA 1
ATOM 2200 C C . LEU A 1 270 ? 3.262 -29.109 -8.844 1 98.88 270 LEU A C 1
ATOM 2202 O O . LEU A 1 270 ? 2.273 -29.797 -9.117 1 98.88 270 LEU A O 1
ATOM 2206 N N . LEU A 1 271 ? 4.457 -29.312 -9.375 1 98.69 271 LEU A N 1
ATOM 2207 C CA . LEU A 1 271 ? 4.523 -30.391 -10.359 1 98.69 271 LEU A CA 1
ATOM 2208 C C . LEU A 1 271 ? 5.875 -31.094 -10.305 1 98.69 271 LEU A C 1
ATOM 2210 O O . LEU A 1 271 ? 6.832 -30.578 -9.727 1 98.69 271 LEU A O 1
ATOM 2214 N N . LYS A 1 272 ? 5.906 -32.281 -10.758 1 98.62 272 LYS A N 1
ATOM 2215 C CA . LYS A 1 272 ? 7.129 -33.031 -11.07 1 98.62 272 LYS A CA 1
ATOM 2216 C C . LYS A 1 272 ? 7.539 -32.812 -12.523 1 98.62 272 LYS A C 1
ATOM 2218 O O . LYS A 1 272 ? 6.844 -33.25 -13.445 1 98.62 272 LYS A O 1
ATOM 2223 N N . PRO A 1 273 ? 8.664 -32.125 -12.727 1 98.69 273 PRO A N 1
ATOM 2224 C CA . PRO A 1 273 ? 9.117 -31.969 -14.109 1 98.69 273 PRO A CA 1
ATOM 2225 C C . PRO A 1 273 ? 9.32 -33.312 -14.828 1 98.69 273 PRO A C 1
ATOM 2227 O O . PRO A 1 273 ? 9.805 -34.25 -14.219 1 98.69 273 PRO A O 1
ATOM 2230 N N . SER A 1 274 ? 8.898 -33.344 -16.047 1 97.69 274 SER A N 1
ATOM 2231 C CA . SER A 1 274 ? 9 -34.531 -16.891 1 97.69 274 SER A CA 1
ATOM 2232 C C . SER A 1 274 ? 9.039 -34.188 -18.359 1 97.69 274 SER A C 1
ATOM 2234 O O . SER A 1 274 ? 8.07 -33.656 -18.906 1 97.69 274 SER A O 1
ATOM 2236 N N . LYS A 1 275 ? 10.102 -34.562 -19.016 1 96.12 275 LYS A N 1
ATOM 2237 C CA . LYS A 1 275 ? 10.219 -34.312 -20.438 1 96.12 275 LYS A CA 1
ATOM 2238 C C . LYS A 1 275 ? 9.172 -35.094 -21.219 1 96.12 275 LYS A C 1
ATOM 2240 O O . LYS A 1 275 ? 8.711 -34.625 -22.281 1 96.12 275 LYS A O 1
ATOM 2245 N N . LEU A 1 276 ? 8.789 -36.25 -20.734 1 95.44 276 LEU A N 1
ATOM 2246 C CA . LEU A 1 276 ? 7.734 -37.031 -21.359 1 95.44 276 LEU A CA 1
ATOM 2247 C C . LEU A 1 276 ? 6.41 -36.25 -21.328 1 95.44 276 LEU A C 1
ATOM 2249 O O . LEU A 1 276 ? 5.703 -36.188 -22.344 1 95.44 276 LEU A O 1
ATOM 2253 N N . HIS A 1 277 ? 6.098 -35.719 -20.172 1 96.81 277 HIS A N 1
ATOM 2254 C CA . HIS A 1 277 ? 4.883 -34.938 -20.094 1 96.81 277 HIS A CA 1
ATOM 2255 C C . HIS A 1 277 ? 4.984 -33.688 -20.953 1 96.81 277 HIS A C 1
ATOM 2257 O O . HIS A 1 277 ? 3.988 -33.25 -21.547 1 96.81 277 HIS A O 1
ATOM 2263 N N . MET A 1 278 ? 6.188 -33.062 -21.031 1 96 278 MET A N 1
ATOM 2264 C CA . MET A 1 278 ? 6.387 -31.938 -21.922 1 96 278 MET A CA 1
ATOM 2265 C C . MET A 1 278 ? 6.07 -32.312 -23.359 1 96 278 MET A C 1
ATOM 2267 O O . MET A 1 278 ? 5.355 -31.578 -24.047 1 96 278 MET A O 1
ATOM 2271 N N . GLN A 1 279 ? 6.555 -33.375 -23.797 1 94.12 279 GLN A N 1
ATOM 2272 C CA . GLN A 1 279 ? 6.301 -33.844 -25.156 1 94.12 279 GLN A CA 1
ATOM 2273 C C . GLN A 1 279 ? 4.809 -34.062 -25.391 1 94.12 279 GLN A C 1
ATOM 2275 O O . GLN A 1 279 ? 4.281 -33.688 -26.453 1 94.12 279 GLN A O 1
ATOM 2280 N N . ARG A 1 280 ? 4.18 -34.656 -24.5 1 94.81 280 ARG A N 1
ATOM 2281 C CA . ARG A 1 280 ? 2.734 -34.844 -24.562 1 94.81 280 ARG A CA 1
ATOM 2282 C C . ARG A 1 280 ? 2.006 -33.531 -24.703 1 94.81 280 ARG A C 1
ATOM 2284 O O . ARG A 1 280 ? 1.16 -33.375 -25.594 1 94.81 280 ARG A O 1
ATOM 2291 N N . LEU A 1 281 ? 2.375 -32.594 -23.844 1 95.5 281 LEU A N 1
ATOM 2292 C CA . LEU A 1 281 ? 1.742 -31.281 -23.875 1 95.5 281 LEU A CA 1
ATOM 2293 C C . LEU A 1 281 ? 1.936 -30.609 -25.234 1 95.5 281 LEU A C 1
ATOM 2295 O O . LEU A 1 281 ? 0.99 -30.062 -25.797 1 95.5 281 LEU A O 1
ATOM 2299 N N . LEU A 1 282 ? 3.123 -30.672 -25.75 1 92.38 282 LEU A N 1
ATOM 2300 C CA . LEU A 1 282 ? 3.406 -30.016 -27.016 1 92.38 282 LEU A CA 1
ATOM 2301 C C . LEU A 1 282 ? 2.629 -30.688 -28.156 1 92.38 282 LEU A C 1
ATOM 2303 O O . LEU A 1 282 ? 2.219 -30.031 -29.109 1 92.38 282 LEU A O 1
ATOM 2307 N N . THR A 1 283 ? 2.42 -31.969 -28.047 1 92.56 283 THR A N 1
ATOM 2308 C CA . THR A 1 283 ? 1.631 -32.688 -29.047 1 92.56 283 THR A CA 1
ATOM 2309 C C . THR A 1 283 ? 0.186 -32.188 -29.047 1 92.56 283 THR A C 1
ATOM 2311 O O . THR A 1 283 ? -0.385 -31.922 -30.109 1 92.56 283 THR A O 1
ATOM 2314 N N . ILE A 1 284 ? -0.38 -32.094 -27.875 1 92.38 284 ILE A N 1
ATOM 2315 C CA . ILE A 1 284 ? -1.748 -31.594 -27.75 1 92.38 284 ILE A CA 1
ATOM 2316 C C . ILE A 1 284 ? -1.809 -30.125 -28.188 1 92.38 284 ILE A C 1
ATOM 2318 O O . ILE A 1 284 ? -2.758 -29.703 -28.844 1 92.38 284 ILE A O 1
ATOM 2322 N N . ALA A 1 285 ? -0.77 -29.359 -27.875 1 91.62 285 ALA A N 1
ATOM 2323 C CA . ALA A 1 285 ? -0.721 -27.922 -28.094 1 91.62 285 ALA A CA 1
ATOM 2324 C C . ALA A 1 285 ? -0.786 -27.594 -29.578 1 91.62 285 ALA A C 1
ATOM 2326 O O . ALA A 1 285 ? -1.086 -26.453 -29.953 1 91.62 285 ALA A O 1
ATOM 2327 N N . ARG A 1 286 ? -0.525 -28.5 -30.406 1 90.12 286 ARG A N 1
ATOM 2328 C CA . ARG A 1 286 ? -0.549 -28.297 -31.844 1 90.12 286 ARG A CA 1
ATOM 2329 C C . ARG A 1 286 ? -1.952 -27.938 -32.312 1 90.12 286 ARG A C 1
ATOM 2331 O O . ARG A 1 286 ? -2.121 -27.375 -33.406 1 90.12 286 ARG A O 1
ATOM 2338 N N . TYR A 1 287 ? -2.947 -28.234 -31.547 1 90.06 287 TYR A N 1
ATOM 2339 C CA . TYR A 1 287 ? -4.332 -28.078 -31.984 1 90.06 287 TYR A CA 1
ATOM 2340 C C . TYR A 1 287 ? -5.145 -27.312 -30.953 1 90.06 287 TYR A C 1
ATOM 2342 O O . TYR A 1 287 ? -5.93 -27.906 -30.203 1 90.06 287 TYR A O 1
ATOM 2350 N N . PRO A 1 288 ? -5.117 -25.969 -31.031 1 90.25 288 PRO A N 1
ATOM 2351 C CA . PRO A 1 288 ? -5.758 -25.125 -30.016 1 90.25 288 PRO A CA 1
ATOM 2352 C C . PRO A 1 288 ? -7.262 -25.375 -29.906 1 90.25 288 PRO A C 1
ATOM 2354 O O . PRO A 1 288 ? -7.848 -25.203 -28.844 1 90.25 288 PRO A O 1
ATOM 2357 N N . TYR A 1 289 ? -7.953 -25.812 -30.922 1 89.62 289 TYR A N 1
ATOM 2358 C CA . TYR A 1 289 ? -9.391 -26.047 -30.891 1 89.62 289 TYR A CA 1
ATOM 2359 C C . TYR A 1 289 ? -9.742 -27.172 -29.922 1 89.62 289 TYR A C 1
ATOM 2361 O O . TYR A 1 289 ? -10.898 -27.312 -29.516 1 89.62 289 TYR A O 1
ATOM 2369 N N . MET A 1 290 ? -8.758 -27.969 -29.578 1 92.38 290 MET A N 1
ATOM 2370 C CA . MET A 1 290 ? -9.008 -29.062 -28.656 1 92.38 290 MET A CA 1
ATOM 2371 C C . MET A 1 290 ? -9.117 -28.547 -27.219 1 92.38 290 MET A C 1
ATOM 2373 O O . MET A 1 290 ? -9.703 -29.203 -26.359 1 92.38 290 MET A O 1
ATOM 2377 N N . TYR A 1 291 ? -8.508 -27.484 -26.953 1 91.88 291 TYR A N 1
ATOM 2378 C CA . TYR A 1 291 ? -8.477 -26.969 -25.578 1 91.88 291 TYR A CA 1
ATOM 2379 C C . TYR A 1 291 ? -8.992 -25.547 -25.531 1 91.88 291 TYR A C 1
ATOM 2381 O O . TYR A 1 291 ? -8.32 -24.656 -25 1 91.88 291 TYR A O 1
ATOM 2389 N N . GLU A 1 292 ? -10.211 -25.375 -26 1 88.12 292 GLU A N 1
ATOM 2390 C CA . GLU A 1 292 ? -11.016 -24.156 -25.938 1 88.12 292 GLU A CA 1
ATOM 2391 C C . GLU A 1 292 ? -10.336 -23.016 -26.688 1 88.12 292 GLU A C 1
ATOM 2393 O O . GLU A 1 292 ? -10.297 -21.891 -26.203 1 88.12 292 GLU A O 1
ATOM 2398 N N . ASP A 1 293 ? -9.656 -23.312 -27.719 1 84.62 293 ASP A N 1
ATOM 2399 C CA . ASP A 1 293 ? -8.992 -22.344 -28.594 1 84.62 293 ASP A CA 1
ATOM 2400 C C . ASP A 1 293 ? -7.934 -21.547 -27.844 1 84.62 293 ASP A C 1
ATOM 2402 O O . ASP A 1 293 ? -7.754 -20.359 -28.094 1 84.62 293 ASP A O 1
ATOM 2406 N N . ALA A 1 294 ? -7.402 -22.141 -26.812 1 86.31 294 ALA A N 1
ATOM 2407 C CA . ALA A 1 294 ? -6.332 -21.547 -26.016 1 86.31 294 ALA A CA 1
ATOM 2408 C C . ALA A 1 294 ? -6.77 -20.219 -25.406 1 86.31 294 ALA A C 1
ATOM 2410 O O . ALA A 1 294 ? -5.992 -19.266 -25.359 1 86.31 294 ALA A O 1
ATOM 2411 N N . ARG A 1 295 ? -7.988 -20.094 -24.969 1 85.44 295 ARG A N 1
ATOM 2412 C CA . ARG A 1 295 ? -8.539 -18.859 -24.422 1 85.44 295 ARG A CA 1
ATOM 2413 C C . ARG A 1 295 ? -7.734 -18.406 -23.203 1 85.44 295 ARG A C 1
ATOM 2415 O O . ARG A 1 295 ? -7.582 -17.203 -22.969 1 85.44 295 ARG A O 1
ATOM 2422 N N . MET A 1 296 ? -7.227 -19.328 -22.438 1 87.94 296 MET A N 1
ATOM 2423 C CA . MET A 1 296 ? -6.395 -19.031 -21.281 1 87.94 296 MET A CA 1
ATOM 2424 C C . MET A 1 296 ? -4.973 -19.547 -21.469 1 87.94 296 MET A C 1
ATOM 2426 O O . MET A 1 296 ? -4.328 -20 -20.531 1 87.94 296 MET A O 1
ATOM 2430 N N . MET A 1 297 ? -4.594 -19.656 -22.75 1 88.75 297 MET A N 1
ATOM 2431 C CA . MET A 1 297 ? -3.234 -20.016 -23.141 1 88.75 297 MET A CA 1
ATOM 2432 C C . MET A 1 297 ? -2.852 -21.375 -22.578 1 88.75 297 MET A C 1
ATOM 2434 O O . MET A 1 297 ? -3.514 -22.375 -22.844 1 88.75 297 MET A O 1
ATOM 2438 N N . GLU A 1 298 ? -1.785 -21.375 -21.844 1 92.81 298 GLU A N 1
ATOM 2439 C CA . GLU A 1 298 ? -1.271 -22.656 -21.344 1 92.81 298 GLU A CA 1
ATOM 2440 C C . GLU A 1 298 ? -2.211 -23.281 -20.312 1 92.81 298 GLU A C 1
ATOM 2442 O O . GLU A 1 298 ? -2.264 -24.5 -20.172 1 92.81 298 GLU A O 1
ATOM 2447 N N . GLN A 1 299 ? -2.984 -22.422 -19.609 1 94.75 299 GLN A N 1
ATOM 2448 C CA . GLN A 1 299 ? -3.914 -22.969 -18.625 1 94.75 299 GLN A CA 1
ATOM 2449 C C . GLN A 1 299 ? -4.977 -23.828 -19.281 1 94.75 299 GLN A C 1
ATOM 2451 O O . GLN A 1 299 ? -5.348 -24.875 -18.75 1 94.75 299 GLN A O 1
ATOM 2456 N N . SER A 1 300 ? -5.516 -23.359 -20.438 1 93.75 300 SER A N 1
ATOM 2457 C CA . SER A 1 300 ? -6.48 -24.156 -21.172 1 93.75 300 SER A CA 1
ATOM 2458 C C . SER A 1 300 ? -5.887 -25.516 -21.578 1 93.75 300 SER A C 1
ATOM 2460 O O . SER A 1 300 ? -6.547 -26.547 -21.453 1 93.75 300 SER A O 1
ATOM 2462 N N . LEU A 1 301 ? -4.688 -25.469 -22.047 1 94.81 301 LEU A N 1
ATOM 2463 C CA . LEU A 1 301 ? -3.98 -26.672 -22.469 1 94.81 301 LEU A CA 1
ATOM 2464 C C . LEU A 1 301 ? -3.791 -27.625 -21.281 1 94.81 301 LEU A C 1
ATOM 2466 O O . LEU A 1 301 ? -4.094 -28.812 -21.391 1 94.81 301 LEU A O 1
ATOM 2470 N N . LEU A 1 302 ? -3.354 -27.078 -20.203 1 98.19 302 LEU A N 1
ATOM 2471 C CA . LEU A 1 302 ? -3.068 -27.875 -19.016 1 98.19 302 LEU A CA 1
ATOM 2472 C C . LEU A 1 302 ? -4.348 -28.484 -18.453 1 98.19 302 LEU A C 1
ATOM 2474 O O . LEU A 1 302 ? -4.344 -29.625 -17.984 1 98.19 302 LEU A O 1
ATOM 2478 N N . ASN A 1 303 ? -5.414 -27.734 -18.453 1 97.5 303 ASN A N 1
ATOM 2479 C CA . ASN A 1 303 ? -6.676 -28.25 -17.938 1 97.5 303 ASN A CA 1
ATOM 2480 C C . ASN A 1 303 ? -7.195 -29.406 -18.781 1 97.5 303 ASN A C 1
ATOM 2482 O O . ASN A 1 303 ? -7.832 -30.328 -18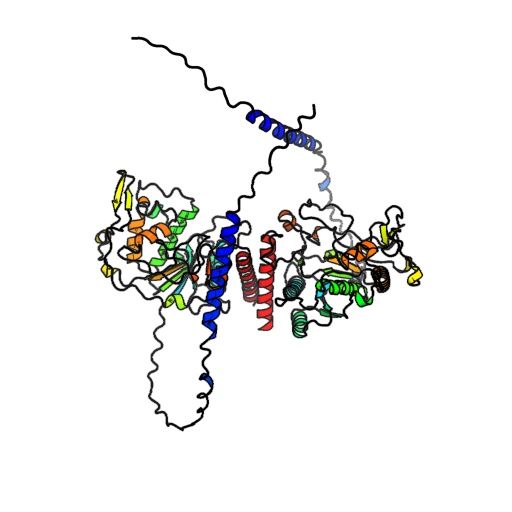.266 1 97.5 303 ASN A O 1
ATOM 2486 N N . LEU A 1 304 ? -6.953 -29.391 -20.078 1 96.38 304 LEU A N 1
ATOM 2487 C CA . LEU A 1 304 ? -7.305 -30.547 -20.906 1 96.38 304 LEU A CA 1
ATOM 2488 C C . LEU A 1 304 ? -6.391 -31.719 -20.609 1 96.38 304 LEU A C 1
ATOM 2490 O O . LEU A 1 304 ? -6.867 -32.844 -20.375 1 96.38 304 LEU A O 1
ATOM 2494 N N . ALA A 1 305 ? -5.148 -31.484 -20.562 1 96.56 305 ALA A N 1
ATOM 2495 C CA . ALA A 1 305 ? -4.148 -32.531 -20.438 1 96.56 305 ALA A CA 1
ATOM 2496 C C . ALA A 1 305 ? -4.246 -33.25 -19.094 1 96.56 305 ALA A C 1
ATOM 2498 O O . ALA A 1 305 ? -3.947 -34.438 -18.969 1 96.56 305 ALA A O 1
ATOM 2499 N N . TYR A 1 306 ? -4.688 -32.5 -18.109 1 97.06 306 TYR A N 1
ATOM 2500 C CA . TYR A 1 306 ? -4.703 -33.062 -16.75 1 97.06 306 TYR A CA 1
ATOM 2501 C C . TYR A 1 306 ? -6.121 -33.094 -16.188 1 97.06 306 TYR A C 1
ATOM 2503 O O . TYR A 1 306 ? -6.324 -32.969 -14.984 1 97.06 306 TYR A O 1
ATOM 2511 N N . ASP A 1 307 ? -7.012 -33.25 -17.047 1 95.38 307 ASP A N 1
ATOM 2512 C CA . ASP A 1 307 ? -8.43 -33.344 -16.703 1 95.38 307 ASP A CA 1
ATOM 2513 C C . ASP A 1 307 ? -8.672 -34.406 -15.648 1 95.38 307 ASP A C 1
ATOM 2515 O O . ASP A 1 307 ? -8.07 -35.469 -15.695 1 95.38 307 ASP A O 1
ATOM 2519 N N . GLU A 1 308 ? -9.609 -34.125 -14.742 1 93.06 308 GLU A N 1
ATOM 2520 C CA . GLU A 1 308 ? -9.898 -35.031 -13.617 1 93.06 308 GLU A CA 1
ATOM 2521 C C . GLU A 1 308 ? -10.383 -36.406 -14.102 1 93.06 308 GLU A C 1
ATOM 2523 O O . GLU A 1 308 ? -10.211 -37.406 -13.414 1 93.06 308 GLU A O 1
ATOM 2528 N N . ASP A 1 309 ? -10.914 -36.5 -15.289 1 91.94 309 ASP A N 1
ATOM 2529 C CA . ASP A 1 309 ? -11.484 -37.719 -15.805 1 91.94 309 ASP A CA 1
ATOM 2530 C C . ASP A 1 309 ? -10.547 -38.375 -16.828 1 91.94 309 ASP A C 1
ATOM 2532 O O . ASP A 1 309 ? -10.914 -39.344 -17.484 1 91.94 309 ASP A O 1
ATOM 2536 N N . GLY A 1 310 ? -9.359 -37.812 -16.969 1 91.75 310 GLY A N 1
ATOM 2537 C CA . GLY A 1 310 ? -8.414 -38.344 -17.953 1 91.75 310 GLY A CA 1
ATOM 2538 C C . GLY A 1 310 ? -7.371 -39.25 -17.344 1 91.75 310 GLY A C 1
ATOM 2539 O O . GLY A 1 310 ? -7.578 -39.812 -16.281 1 91.75 310 GLY A O 1
ATOM 2540 N N . TRP A 1 311 ? -6.262 -39.438 -18.094 1 91.62 311 TRP A N 1
ATOM 2541 C CA . TRP A 1 311 ? -5.199 -40.375 -17.734 1 91.62 311 TRP A CA 1
ATOM 2542 C C . TRP A 1 311 ? -4.355 -39.844 -16.594 1 91.62 311 TRP A C 1
ATOM 2544 O O . TRP A 1 311 ? -3.781 -40.594 -15.812 1 91.62 311 TRP A O 1
ATOM 2554 N N . PHE A 1 312 ? -4.277 -38.531 -16.469 1 95.75 312 PHE A N 1
ATOM 2555 C CA . PHE A 1 312 ? -3.398 -37.875 -15.508 1 95.75 312 PHE A CA 1
ATOM 2556 C C . PHE A 1 312 ? -4.145 -36.781 -14.742 1 95.75 312 PHE A C 1
ATOM 2558 O O . PHE A 1 312 ? -3.785 -35.594 -14.82 1 95.75 312 PHE A O 1
ATOM 2565 N N . PRO A 1 313 ? -5.109 -37.156 -13.914 1 95.75 313 PRO A N 1
ATOM 2566 C CA . PRO A 1 313 ? -5.867 -36.156 -13.172 1 95.75 313 PRO A CA 1
ATOM 2567 C C . PRO A 1 313 ? -4.98 -35.281 -12.289 1 95.75 313 PRO A C 1
ATOM 2569 O O . PRO A 1 313 ? -4.047 -35.781 -11.656 1 95.75 313 PRO A O 1
ATOM 2572 N N . TRP A 1 314 ? -5.277 -33.969 -12.367 1 97.31 314 TRP A N 1
ATOM 2573 C CA . TRP A 1 314 ? -4.562 -33.062 -11.461 1 97.31 314 TRP A CA 1
ATOM 2574 C C . TRP A 1 314 ? -4.934 -33.344 -10.008 1 97.31 314 TRP A C 1
ATOM 2576 O O . TRP A 1 314 ? -5.977 -33.938 -9.734 1 97.31 314 TRP A O 1
ATOM 2586 N N . THR A 1 315 ? -4.07 -32.969 -9.086 1 97.44 315 THR A N 1
ATOM 2587 C CA . THR A 1 315 ? -4.289 -33.125 -7.648 1 97.44 315 THR A CA 1
ATOM 2588 C C . THR A 1 315 ? -4.785 -31.812 -7.047 1 97.44 315 THR A C 1
ATOM 2590 O O . THR A 1 315 ? -4.117 -30.781 -7.16 1 97.44 315 THR A O 1
ATOM 2593 N N . ARG A 1 316 ? -5.953 -31.875 -6.426 1 97.25 316 ARG A N 1
ATOM 2594 C CA . ARG A 1 316 ? -6.52 -30.703 -5.773 1 97.25 316 ARG A CA 1
ATOM 2595 C C . ARG A 1 316 ? -5.852 -30.453 -4.426 1 97.25 316 ARG A C 1
ATOM 2597 O O . ARG A 1 316 ? -5.82 -31.328 -3.564 1 97.25 316 ARG A O 1
ATOM 2604 N N . ILE A 1 317 ? -5.281 -29.281 -4.266 1 97.69 317 ILE A N 1
ATOM 2605 C CA . ILE A 1 317 ? -4.707 -28.891 -2.982 1 97.69 317 ILE A CA 1
ATOM 2606 C C . ILE A 1 317 ? -5.578 -27.812 -2.336 1 97.69 317 ILE A C 1
ATOM 2608 O O . ILE A 1 317 ? -6.57 -27.375 -2.922 1 97.69 317 ILE A O 1
ATOM 2612 N N . ASP A 1 318 ? -5.23 -27.453 -1.109 1 97.25 318 ASP A N 1
ATOM 2613 C CA . ASP A 1 318 ? -6.023 -26.5 -0.341 1 97.25 318 ASP A CA 1
ATOM 2614 C C . ASP A 1 318 ? -6.172 -25.172 -1.089 1 97.25 318 ASP A C 1
ATOM 2616 O O . ASP A 1 318 ? -5.207 -24.672 -1.672 1 97.25 318 ASP A O 1
ATOM 2620 N N . TRP A 1 319 ? -7.379 -24.641 -1.069 1 97.06 319 TRP A N 1
ATOM 2621 C CA . TRP A 1 319 ? -7.707 -23.438 -1.827 1 97.06 319 TRP A CA 1
ATOM 2622 C C . TRP A 1 319 ? -6.887 -22.234 -1.341 1 97.06 319 TRP A C 1
ATOM 2624 O O . TRP A 1 319 ? -6.754 -21.234 -2.049 1 97.06 319 TRP A O 1
ATOM 2634 N N . SER A 1 320 ? -6.352 -22.328 -0.14 1 97.44 320 SER A N 1
ATOM 2635 C CA . SER A 1 320 ? -5.672 -21.203 0.496 1 97.44 320 SER A CA 1
ATOM 2636 C C . SER A 1 320 ? -4.336 -20.906 -0.176 1 97.44 320 SER A C 1
ATOM 2638 O O . SER A 1 320 ? -3.752 -19.844 0.02 1 97.44 320 SER A O 1
ATOM 2640 N N . TYR A 1 321 ? -3.824 -21.859 -0.989 1 98.44 321 TYR A N 1
ATOM 2641 C CA . TYR A 1 321 ? -2.514 -21.672 -1.609 1 98.44 321 TYR A CA 1
ATOM 2642 C C . TYR A 1 321 ? -2.568 -20.625 -2.707 1 98.44 321 TYR A C 1
ATOM 2644 O O . TYR A 1 321 ? -1.558 -19.984 -3.014 1 98.44 321 TYR A O 1
ATOM 2652 N N . ASN A 1 322 ? -3.693 -20.5 -3.328 1 98.25 322 ASN A N 1
ATOM 2653 C CA . ASN A 1 322 ? -3.895 -19.578 -4.441 1 98.25 322 ASN A CA 1
ATOM 2654 C C . ASN A 1 322 ? -5.211 -18.812 -4.309 1 98.25 322 ASN A C 1
ATOM 2656 O O . ASN A 1 322 ? -6.277 -19.359 -4.617 1 98.25 322 ASN A O 1
ATOM 2660 N N . GLY A 1 323 ? -5.035 -17.5 -3.873 1 97.25 323 GLY A N 1
ATOM 2661 C CA . GLY A 1 323 ? -6.23 -16.703 -3.68 1 97.25 323 GLY A CA 1
ATOM 2662 C C . GLY A 1 323 ? -6.781 -16.125 -4.969 1 97.25 323 GLY A C 1
ATOM 2663 O O . GLY A 1 323 ? -6.754 -14.906 -5.172 1 97.25 323 GLY A O 1
ATOM 2664 N N . VAL A 1 324 ? -7.371 -17.016 -5.809 1 95.75 324 VAL A N 1
ATOM 2665 C CA . VAL A 1 324 ? -8.023 -16.578 -7.035 1 95.75 324 VAL A CA 1
ATOM 2666 C C . VAL A 1 324 ? -9.234 -15.719 -6.699 1 95.75 324 VAL A C 1
ATOM 2668 O O . VAL A 1 324 ? -10.094 -16.125 -5.906 1 95.75 324 VAL A O 1
ATOM 2671 N N . TRP A 1 325 ? -9.289 -14.492 -7.223 1 94.94 325 TRP A N 1
ATOM 2672 C CA . TRP A 1 325 ? -10.367 -13.539 -6.938 1 94.94 325 TRP A CA 1
ATOM 2673 C C . TRP A 1 325 ? -10.578 -13.398 -5.434 1 94.94 325 TRP A C 1
ATOM 2675 O O . TRP A 1 325 ? -11.703 -13.516 -4.941 1 94.94 325 TRP A O 1
ATOM 2685 N N . CYS A 1 326 ? -9.562 -13.102 -4.738 1 95.75 326 CYS A N 1
ATOM 2686 C CA . CYS A 1 326 ? -9.578 -13.094 -3.281 1 95.75 326 CYS A CA 1
ATOM 2687 C C . CYS A 1 326 ? -10.469 -11.977 -2.756 1 95.75 326 CYS A C 1
ATOM 2689 O O . CYS A 1 326 ? -10.469 -10.867 -3.301 1 95.75 326 CYS A O 1
ATOM 2691 N N . GLN A 1 327 ? -11.242 -12.297 -1.703 1 94.56 327 GLN A N 1
ATOM 2692 C CA . GLN A 1 327 ? -12.141 -11.406 -0.977 1 94.56 327 GLN A CA 1
ATOM 2693 C C . GLN A 1 327 ? -11.633 -11.148 0.437 1 94.56 327 GLN A C 1
ATOM 2695 O O . GLN A 1 327 ? -10.758 -11.867 0.933 1 94.56 327 GLN A O 1
ATOM 2700 N N . PRO A 1 328 ? -12.156 -10.07 1.053 1 93.94 328 PRO A N 1
ATOM 2701 C CA . PRO A 1 328 ? -11.68 -9.742 2.398 1 93.94 328 PRO A CA 1
ATOM 2702 C C . PRO A 1 328 ? -11.797 -10.914 3.369 1 93.94 328 PRO A C 1
ATOM 2704 O O . PRO A 1 328 ? -10.898 -11.133 4.188 1 93.94 328 PRO A O 1
ATOM 2707 N N . ASN A 1 329 ? -12.836 -11.68 3.287 1 94.94 329 ASN A N 1
ATOM 2708 C CA . ASN A 1 329 ? -13.055 -12.797 4.203 1 94.94 329 ASN A CA 1
ATOM 2709 C C . ASN A 1 329 ? -12.07 -13.938 3.945 1 94.94 329 ASN A C 1
ATOM 2711 O O . ASN A 1 329 ? -11.891 -14.812 4.789 1 94.94 329 ASN A O 1
ATOM 2715 N N . ASP A 1 330 ? -11.398 -13.961 2.812 1 96.25 330 ASP A N 1
ATOM 2716 C CA . ASP A 1 330 ? -10.398 -14.969 2.484 1 96.25 330 ASP A CA 1
ATOM 2717 C C . ASP A 1 330 ? -9.07 -14.688 3.195 1 96.25 330 ASP A C 1
ATOM 2719 O O . ASP A 1 330 ? -8.281 -15.602 3.436 1 96.25 330 ASP A O 1
ATOM 2723 N N . HIS A 1 331 ? -8.867 -13.469 3.494 1 96.56 331 HIS A N 1
ATOM 2724 C CA . HIS A 1 331 ? -7.555 -12.922 3.836 1 96.56 331 HIS A CA 1
ATOM 2725 C C . HIS A 1 331 ? -6.922 -13.695 4.988 1 96.56 331 HIS A C 1
ATOM 2727 O O . HIS A 1 331 ? -5.742 -14.047 4.934 1 96.56 331 HIS A O 1
ATOM 2733 N N . PRO A 1 332 ? -7.668 -14.07 6.008 1 96.31 332 PRO A N 1
ATOM 2734 C CA . PRO A 1 332 ? -7.027 -14.75 7.137 1 96.31 332 PRO A CA 1
ATOM 2735 C C . PRO A 1 332 ? -6.539 -16.156 6.781 1 96.31 332 PRO A C 1
ATOM 2737 O O . PRO A 1 332 ? -5.715 -16.719 7.496 1 96.31 332 PRO A O 1
ATOM 2740 N N . TYR A 1 333 ? -6.996 -16.672 5.695 1 96.62 333 TYR A N 1
ATOM 2741 C CA . TYR A 1 333 ? -6.723 -18.062 5.379 1 96.62 333 TYR A CA 1
ATOM 2742 C C . TYR A 1 333 ? -5.703 -18.172 4.25 1 96.62 333 TYR A C 1
ATOM 2744 O O . TYR A 1 333 ? -5.059 -19.219 4.094 1 96.62 333 TYR A O 1
ATOM 2752 N N . LEU A 1 334 ? -5.512 -17.188 3.494 1 97.81 334 LEU A N 1
ATOM 2753 C CA . LEU A 1 334 ? -4.777 -17.281 2.236 1 97.81 334 LEU A CA 1
ATOM 2754 C C . LEU A 1 334 ? -3.275 -17.391 2.492 1 97.81 334 LEU A C 1
ATOM 2756 O O . LEU A 1 334 ? -2.73 -16.656 3.318 1 97.81 334 LEU A O 1
ATOM 2760 N N . ARG A 1 335 ? -2.631 -18.297 1.784 1 98.31 335 ARG A N 1
ATOM 2761 C CA . ARG A 1 335 ? -1.175 -18.344 1.719 1 98.31 335 ARG A CA 1
ATOM 2762 C C . ARG A 1 335 ? -0.637 -17.391 0.664 1 98.31 335 ARG A C 1
ATOM 2764 O O . ARG A 1 335 ? 0.458 -16.844 0.814 1 98.31 335 ARG A O 1
ATOM 2771 N N . ALA A 1 336 ? -1.336 -17.219 -0.343 1 98.62 336 ALA A N 1
ATOM 2772 C CA . ALA A 1 336 ? -1.015 -16.25 -1.387 1 98.62 336 ALA A CA 1
ATOM 2773 C C . ALA A 1 336 ? -2.281 -15.609 -1.953 1 98.62 336 ALA A C 1
ATOM 2775 O O . ALA A 1 336 ? -3.326 -16.266 -2.035 1 98.62 336 ALA A O 1
ATOM 2776 N N . ALA A 1 337 ? -2.213 -14.359 -2.312 1 98.5 337 ALA A N 1
ATOM 2777 C CA . ALA A 1 337 ? -3.305 -13.633 -2.957 1 98.5 337 ALA A CA 1
ATOM 2778 C C . ALA A 1 337 ? -2.992 -13.367 -4.426 1 98.5 337 ALA A C 1
ATOM 2780 O O . ALA A 1 337 ? -1.895 -12.914 -4.762 1 98.5 337 ALA A O 1
ATOM 2781 N N . HIS A 1 338 ? -3.936 -13.617 -5.281 1 98.25 338 HIS A N 1
ATOM 2782 C CA . HIS A 1 338 ? -3.713 -13.547 -6.719 1 98.25 338 HIS A CA 1
ATOM 2783 C C . HIS A 1 338 ? -4.34 -12.289 -7.312 1 98.25 338 HIS A C 1
ATOM 2785 O O . HIS A 1 338 ? -5.566 -12.156 -7.332 1 98.25 338 HIS A O 1
ATOM 2791 N N . GLY A 1 339 ? -3.541 -11.398 -7.746 1 96.56 339 GLY A N 1
ATOM 2792 C CA . GLY A 1 339 ? -4.023 -10.195 -8.398 1 96.56 339 GLY A CA 1
ATOM 2793 C C . GLY A 1 339 ? -2.926 -9.188 -8.68 1 96.56 339 GLY A C 1
ATOM 2794 O O . GLY A 1 339 ? -1.876 -9.211 -8.039 1 96.56 339 GLY A O 1
ATOM 2795 N N . LYS A 1 340 ? -3.23 -8.367 -9.641 1 96 340 LYS A N 1
ATOM 2796 C CA . LYS A 1 340 ? -2.312 -7.281 -9.953 1 96 340 LYS A CA 1
ATOM 2797 C C . LYS A 1 340 ? -2.49 -6.109 -8.992 1 96 340 LYS A C 1
ATOM 2799 O O . LYS A 1 340 ? -2.865 -5.012 -9.406 1 96 340 LYS A O 1
ATOM 2804 N N . PHE A 1 341 ? -2.066 -6.277 -7.797 1 96.81 341 PHE A N 1
ATOM 2805 C CA . PHE A 1 341 ? -2.367 -5.363 -6.699 1 96.81 341 PHE A CA 1
ATOM 2806 C C . PHE A 1 341 ? -1.551 -4.082 -6.824 1 96.81 341 PHE A C 1
ATOM 2808 O O . PHE A 1 341 ? -1.833 -3.094 -6.145 1 96.81 341 PHE A O 1
ATOM 2815 N N . TRP A 1 342 ? -0.522 -4.082 -7.699 1 96.19 342 TRP A N 1
ATOM 2816 C CA . TRP A 1 342 ? 0.257 -2.873 -7.938 1 96.19 342 TRP A CA 1
ATOM 2817 C C . TRP A 1 342 ? -0.557 -1.848 -8.719 1 96.19 342 TRP A C 1
ATOM 2819 O O . TRP A 1 342 ? -0.23 -0.658 -8.727 1 96.19 342 TRP A O 1
ATOM 2829 N N . ASP A 1 343 ? -1.489 -2.311 -9.414 1 94.25 343 ASP A N 1
ATOM 2830 C CA . ASP A 1 343 ? -2.291 -1.435 -10.258 1 94.25 343 ASP A CA 1
ATOM 2831 C C . ASP A 1 343 ? -3.439 -0.809 -9.469 1 94.25 343 ASP A C 1
ATOM 2833 O O . ASP A 1 343 ? -4.504 -1.415 -9.328 1 94.25 343 ASP A O 1
ATOM 2837 N N . THR A 1 344 ? -3.305 0.41 -9.094 1 92.62 344 THR A N 1
ATOM 2838 C CA . THR A 1 344 ? -4.262 1.091 -8.227 1 92.62 344 THR A CA 1
ATOM 2839 C C . THR A 1 344 ? -5.457 1.59 -9.031 1 92.62 344 THR A C 1
ATOM 2841 O O . THR A 1 344 ? -6.398 2.152 -8.469 1 92.62 344 THR A O 1
ATOM 2844 N N . SER A 1 345 ? -5.469 1.449 -10.25 1 90.44 345 SER A N 1
ATOM 2845 C CA . SER A 1 345 ? -6.582 1.876 -11.094 1 90.44 345 SER A CA 1
ATOM 2846 C C . SER A 1 345 ? -7.645 0.787 -11.203 1 90.44 345 SER A C 1
ATOM 2848 O O . SER A 1 345 ? -8.766 1.047 -11.641 1 90.44 345 SER A O 1
ATOM 2850 N N . LEU A 1 346 ? -7.234 -0.397 -10.766 1 88.06 346 LEU A N 1
ATOM 2851 C CA . LEU A 1 346 ? -8.172 -1.512 -10.836 1 88.06 346 LEU A CA 1
ATOM 2852 C C . LEU A 1 346 ? -9.141 -1.483 -9.664 1 88.06 346 LEU A C 1
ATOM 2854 O O . LEU A 1 346 ? -8.734 -1.253 -8.523 1 88.06 346 LEU A O 1
ATOM 2858 N N . ASP A 1 347 ? -10.383 -1.692 -9.922 1 83.69 347 ASP A N 1
ATOM 2859 C CA . ASP A 1 347 ? -11.391 -1.715 -8.859 1 83.69 347 ASP A CA 1
ATOM 2860 C C . ASP A 1 347 ? -11.828 -3.145 -8.555 1 83.69 347 ASP A C 1
ATOM 2862 O O . ASP A 1 347 ? -12.789 -3.357 -7.809 1 83.69 347 ASP A O 1
ATOM 2866 N N . GLU A 1 348 ? -11.109 -4.07 -9.023 1 86.81 348 GLU A N 1
ATOM 2867 C CA . GLU A 1 348 ? -11.477 -5.477 -8.898 1 86.81 348 GLU A CA 1
ATOM 2868 C C . GLU A 1 348 ? -11.125 -6.02 -7.516 1 86.81 348 GLU A C 1
ATOM 2870 O O . GLU A 1 348 ? -11.742 -6.98 -7.047 1 86.81 348 GLU A O 1
ATOM 2875 N N . PHE A 1 349 ? -10.219 -5.434 -6.898 1 89 349 PHE A N 1
ATOM 2876 C CA . PHE A 1 349 ? -9.711 -5.992 -5.648 1 89 349 PHE A CA 1
ATOM 2877 C C . PHE A 1 349 ? -9.984 -5.047 -4.484 1 89 349 PHE A C 1
ATOM 2879 O O . PHE A 1 349 ? -9.953 -3.826 -4.648 1 89 349 PHE A O 1
ATOM 2886 N N . HIS A 1 350 ? -10.289 -5.676 -3.373 1 92 350 HIS A N 1
ATOM 2887 C CA . HIS A 1 350 ? -10.422 -4.891 -2.15 1 92 350 HIS A CA 1
ATOM 2888 C C . HIS A 1 350 ? -9.117 -4.172 -1.812 1 92 350 HIS A C 1
ATOM 2890 O O . HIS A 1 350 ? -8.039 -4.746 -1.939 1 92 350 HIS A O 1
ATOM 2896 N N . PRO A 1 351 ? -9.18 -2.951 -1.244 1 93.19 351 PRO A N 1
ATOM 2897 C CA . PRO A 1 351 ? -7.988 -2.133 -0.998 1 93.19 351 PRO A CA 1
ATOM 2898 C C . PRO A 1 351 ? -7.02 -2.781 -0.011 1 93.19 351 PRO A C 1
ATOM 2900 O O . PRO A 1 351 ? -5.832 -2.459 -0.007 1 93.19 351 PRO A O 1
ATOM 2903 N N . MET A 1 352 ? -7.484 -3.656 0.797 1 94.94 352 MET A N 1
ATOM 2904 C CA . MET A 1 352 ? -6.59 -4.297 1.759 1 94.94 352 MET A CA 1
ATOM 2905 C C . MET A 1 352 ? -5.484 -5.066 1.044 1 94.94 352 MET A C 1
ATOM 2907 O O . MET A 1 352 ? -4.348 -5.109 1.519 1 94.94 352 MET A O 1
ATOM 2911 N N . TYR A 1 353 ? -5.781 -5.645 -0.106 1 97 353 TYR A N 1
ATOM 2912 C CA . TYR A 1 353 ? -4.77 -6.387 -0.851 1 97 353 TYR A CA 1
ATOM 2913 C C . TYR A 1 353 ? -3.801 -5.441 -1.546 1 97 353 TYR A C 1
ATOM 2915 O O . TYR A 1 353 ? -2.623 -5.762 -1.716 1 97 353 TYR A O 1
ATOM 2923 N N . VAL A 1 354 ? -4.336 -4.297 -1.967 1 96.25 354 VAL A N 1
ATOM 2924 C CA . VAL A 1 354 ? -3.48 -3.234 -2.484 1 96.25 354 VAL A CA 1
ATOM 2925 C C . VAL A 1 354 ? -2.51 -2.777 -1.397 1 96.25 354 VAL A C 1
ATOM 2927 O O . VAL A 1 354 ? -1.306 -2.666 -1.638 1 96.25 354 VAL A O 1
ATOM 2930 N N . ALA A 1 355 ? -3.002 -2.609 -0.222 1 96.94 355 ALA A N 1
ATOM 2931 C CA . ALA A 1 355 ? -2.191 -2.227 0.93 1 96.94 355 ALA A CA 1
ATOM 2932 C C . ALA A 1 355 ? -1.121 -3.275 1.222 1 96.94 355 ALA A C 1
ATOM 2934 O O . ALA A 1 355 ? 0.048 -2.939 1.424 1 96.94 355 ALA A O 1
ATOM 2935 N N . ASP A 1 356 ? -1.508 -4.508 1.188 1 98.06 356 ASP A N 1
ATOM 2936 C CA . ASP A 1 356 ? -0.569 -5.598 1.44 1 98.06 356 ASP A CA 1
ATOM 2937 C C . ASP A 1 356 ? 0.589 -5.566 0.447 1 98.06 356 ASP A C 1
ATOM 2939 O O . ASP A 1 356 ? 1.752 -5.699 0.835 1 98.06 356 ASP A O 1
ATOM 2943 N N . TRP A 1 357 ? 0.254 -5.434 -0.809 1 98.56 357 TRP A N 1
ATOM 2944 C CA . TRP A 1 357 ? 1.265 -5.48 -1.86 1 98.56 357 TRP A CA 1
ATOM 2945 C C . TRP A 1 357 ? 2.242 -4.316 -1.726 1 98.56 357 TRP A C 1
ATOM 2947 O O . TRP A 1 357 ? 3.459 -4.516 -1.753 1 98.56 357 TRP A O 1
ATOM 2957 N N . TRP A 1 358 ? 1.722 -3.158 -1.587 1 98.31 358 TRP A N 1
ATOM 2958 C CA . TRP A 1 358 ? 2.58 -1.979 -1.562 1 98.31 358 TRP A CA 1
ATOM 2959 C C . TRP A 1 358 ? 3.404 -1.931 -0.28 1 98.31 358 TRP A C 1
ATOM 2961 O O . TRP A 1 358 ? 4.543 -1.46 -0.284 1 98.31 358 TRP A O 1
ATOM 2971 N N . GLN A 1 359 ? 2.832 -2.361 0.874 1 98.5 359 GLN A N 1
ATOM 2972 C CA . GLN A 1 359 ? 3.654 -2.514 2.07 1 98.5 359 GLN A CA 1
ATOM 2973 C C . GLN A 1 359 ? 4.84 -3.436 1.81 1 98.5 359 GLN A C 1
ATOM 2975 O O . GLN A 1 359 ? 5.98 -3.096 2.131 1 98.5 359 GLN A O 1
ATOM 2980 N N . ALA A 1 360 ? 4.535 -4.602 1.263 1 98.69 360 ALA A N 1
ATOM 2981 C CA . ALA A 1 360 ? 5.586 -5.57 0.966 1 98.69 360 ALA A CA 1
ATOM 2982 C C . ALA A 1 360 ? 6.613 -4.988 0.001 1 98.69 360 ALA A C 1
ATOM 2984 O O . ALA A 1 360 ? 7.816 -5.223 0.149 1 98.69 360 ALA A O 1
ATOM 2985 N N . TYR A 1 361 ? 6.141 -4.305 -1.013 1 98.62 361 TYR A N 1
ATOM 2986 C CA . TYR A 1 361 ? 7.027 -3.67 -1.985 1 98.62 361 TYR A CA 1
ATOM 2987 C C . TYR A 1 361 ? 7.961 -2.676 -1.306 1 98.62 361 TYR A C 1
ATOM 2989 O O . TYR A 1 361 ? 9.164 -2.662 -1.575 1 98.62 361 TYR A O 1
ATOM 2997 N N . GLY A 1 362 ? 7.402 -1.803 -0.41 1 98.56 362 GLY A N 1
ATOM 2998 C CA . GLY A 1 362 ? 8.234 -0.882 0.343 1 98.56 362 GLY A CA 1
ATOM 2999 C C . GLY A 1 362 ? 9.281 -1.584 1.193 1 98.56 362 GLY A C 1
ATOM 3000 O O . GLY A 1 362 ? 10.43 -1.15 1.254 1 98.56 362 GLY A O 1
ATOM 3001 N N . GLU A 1 363 ? 8.867 -2.654 1.861 1 98.5 363 GLU A N 1
ATOM 3002 C CA . GLU A 1 363 ? 9.805 -3.465 2.635 1 98.5 363 GLU A CA 1
ATOM 3003 C C . GLU A 1 363 ? 10.969 -3.941 1.771 1 98.5 363 GLU A C 1
ATOM 3005 O O . GLU A 1 363 ? 12.133 -3.809 2.156 1 98.5 363 GLU A O 1
ATOM 3010 N N . MET A 1 364 ? 10.625 -4.441 0.607 1 98.62 364 MET A N 1
ATOM 3011 C CA . MET A 1 364 ? 11.633 -4.984 -0.306 1 98.62 364 MET A CA 1
ATOM 3012 C C . MET A 1 364 ? 12.602 -3.898 -0.748 1 98.62 364 MET A C 1
ATOM 3014 O O . MET A 1 364 ? 13.82 -4.109 -0.748 1 98.62 364 MET A O 1
ATOM 3018 N N . ILE A 1 365 ? 12.039 -2.74 -1.141 1 97.81 365 ILE A N 1
ATOM 3019 C CA . ILE A 1 365 ? 12.859 -1.651 -1.655 1 97.81 365 ILE A CA 1
ATOM 3020 C C . ILE A 1 365 ? 13.914 -1.261 -0.617 1 97.81 365 ILE A C 1
ATOM 3022 O O . ILE A 1 365 ? 15.109 -1.211 -0.921 1 97.81 365 ILE A O 1
ATOM 3026 N N . VAL A 1 366 ? 13.547 -1.046 0.639 1 97.94 366 VAL A N 1
ATOM 3027 C CA . VAL A 1 366 ? 14.469 -0.586 1.673 1 97.94 366 VAL A CA 1
ATOM 3028 C C . VAL A 1 366 ? 15.422 -1.714 2.049 1 97.94 366 VAL A C 1
ATOM 3030 O O . VAL A 1 366 ? 16.609 -1.474 2.291 1 97.94 366 VAL A O 1
ATOM 3033 N N . TYR A 1 367 ? 14.938 -2.953 2.129 1 98.19 367 TYR A N 1
ATOM 3034 C CA . TYR A 1 367 ? 15.805 -4.09 2.432 1 98.19 367 TYR A CA 1
ATOM 3035 C C . TYR A 1 367 ? 16.984 -4.145 1.47 1 98.19 367 TYR A C 1
ATOM 3037 O O . TYR A 1 367 ? 18.141 -4.207 1.898 1 98.19 367 TYR A O 1
ATOM 3045 N N . HIS A 1 368 ? 16.688 -4.09 0.156 1 97.88 368 HIS A N 1
ATOM 3046 C CA . HIS A 1 368 ? 17.75 -4.23 -0.836 1 97.88 368 HIS A CA 1
ATOM 3047 C C . HIS A 1 368 ? 18.594 -2.965 -0.922 1 97.88 368 HIS A C 1
ATOM 3049 O O . HIS A 1 368 ? 19.797 -3.033 -1.18 1 97.88 368 HIS A O 1
ATOM 3055 N N . GLU A 1 369 ? 17.891 -1.792 -0.731 1 96.06 369 GLU A N 1
ATOM 3056 C CA . GLU A 1 369 ? 18.672 -0.551 -0.69 1 96.06 369 GLU A CA 1
ATOM 3057 C C . GLU A 1 369 ? 19.734 -0.602 0.393 1 96.06 369 GLU A C 1
ATOM 3059 O O . GLU A 1 369 ? 20.891 -0.26 0.142 1 96.06 369 GLU A O 1
ATOM 3064 N N . LEU A 1 370 ? 19.406 -1.056 1.55 1 95.19 370 LEU A N 1
ATOM 3065 C CA . LEU A 1 370 ? 20.344 -1.092 2.676 1 95.19 370 LEU A CA 1
ATOM 3066 C C . LEU A 1 370 ? 21.359 -2.213 2.506 1 95.19 370 LEU A C 1
ATOM 3068 O O . LEU A 1 370 ? 22.531 -2.055 2.861 1 95.19 370 LEU A O 1
ATOM 3072 N N . LYS A 1 371 ? 20.953 -3.35 1.911 1 94.25 371 LYS A N 1
ATOM 3073 C CA . LYS A 1 371 ? 21.875 -4.453 1.651 1 94.25 371 LYS A CA 1
ATOM 3074 C C . LYS A 1 371 ? 22.906 -4.07 0.601 1 94.25 371 LYS A C 1
ATOM 3076 O O . LYS A 1 371 ? 24.078 -4.426 0.719 1 94.25 371 LYS A O 1
ATOM 3081 N N . ASP A 1 372 ? 22.406 -3.359 -0.395 1 94.44 372 ASP A N 1
ATOM 3082 C CA . ASP A 1 372 ? 23.312 -2.939 -1.468 1 94.44 372 ASP A CA 1
ATOM 3083 C C . ASP A 1 372 ? 24.328 -1.912 -0.967 1 94.44 372 ASP A C 1
ATOM 3085 O O . ASP A 1 372 ? 25.438 -1.84 -1.474 1 94.44 372 ASP A O 1
ATOM 3089 N N . ALA A 1 373 ? 23.922 -1.06 -0.044 1 89.5 373 ALA A N 1
ATOM 3090 C CA . ALA A 1 373 ? 24.797 -0.034 0.517 1 89.5 373 ALA A CA 1
ATOM 3091 C C . ALA A 1 373 ? 25.812 -0.647 1.473 1 89.5 373 ALA A C 1
ATOM 3093 O O . ALA A 1 373 ? 26.875 -0.066 1.716 1 89.5 373 ALA A O 1
ATOM 3094 N N . ALA A 1 374 ? 25.562 -1.816 2.086 1 81.31 374 ALA A N 1
ATOM 3095 C CA . ALA A 1 374 ? 26.469 -2.492 3.02 1 81.31 374 ALA A CA 1
ATOM 3096 C C . ALA A 1 374 ? 27.516 -3.311 2.277 1 81.31 374 ALA A C 1
ATOM 3098 O O . ALA A 1 374 ? 28.672 -3.393 2.709 1 81.31 374 ALA A O 1
ATOM 3099 N N . MET B 1 1 ? -52.906 -15.266 -61.625 1 16.88 1 MET B N 1
ATOM 3100 C CA . MET B 1 1 ? -51.969 -14.211 -62 1 16.88 1 MET B CA 1
ATOM 3101 C C . MET B 1 1 ? -51.656 -13.289 -60.812 1 16.88 1 MET B C 1
ATOM 3103 O O . MET B 1 1 ? -50.5 -12.906 -60.625 1 16.88 1 MET B O 1
ATOM 3107 N N . VAL B 1 2 ? -52.594 -12.625 -60.094 1 19.58 2 VAL B N 1
ATOM 3108 C CA . VAL B 1 2 ? -52.688 -11.18 -59.875 1 19.58 2 VAL B CA 1
ATOM 3109 C C . VAL B 1 2 ? -51.781 -10.789 -58.688 1 19.58 2 VAL B C 1
ATOM 3111 O O . VAL B 1 2 ? -51.781 -11.484 -57.656 1 19.58 2 VAL B O 1
ATOM 3114 N N . ASP B 1 3 ? -51 -9.547 -58.594 1 17.5 3 ASP B N 1
ATOM 3115 C CA . ASP B 1 3 ? -49.75 -8.82 -58.531 1 17.5 3 ASP B CA 1
ATOM 3116 C C . ASP B 1 3 ? -49.656 -8.023 -57.219 1 17.5 3 ASP B C 1
ATOM 3118 O O . ASP B 1 3 ? -48.562 -7.672 -56.781 1 17.5 3 ASP B O 1
ATOM 3122 N N . VAL B 1 4 ? -50.625 -7.543 -56.469 1 18.77 4 VAL B N 1
ATOM 3123 C CA . VAL B 1 4 ? -50.562 -6.125 -56.125 1 18.77 4 VAL B CA 1
ATOM 3124 C C . VAL B 1 4 ? -49.469 -5.883 -55.094 1 18.77 4 VAL B C 1
ATOM 3126 O O . VAL B 1 4 ? -49.281 -6.68 -54.188 1 18.77 4 VAL B O 1
ATOM 3129 N N . LEU B 1 5 ? -48.719 -4.66 -54.969 1 17.47 5 LEU B N 1
ATOM 3130 C CA . LEU B 1 5 ? -47.438 -3.955 -54.938 1 17.47 5 LEU B CA 1
ATOM 3131 C C . LEU B 1 5 ? -47.094 -3.496 -53.531 1 17.47 5 LEU B C 1
ATOM 3133 O O . LEU B 1 5 ? -45.938 -3.627 -53.094 1 17.47 5 LEU B O 1
ATOM 3137 N N . ARG B 1 6 ? -47.844 -2.654 -52.688 1 18.02 6 ARG B N 1
ATOM 3138 C CA . ARG B 1 6 ? -47.438 -1.289 -52.375 1 18.02 6 ARG B CA 1
ATOM 3139 C C . ARG B 1 6 ? -46.375 -1.274 -51.25 1 18.02 6 ARG B C 1
ATOM 3141 O O . ARG B 1 6 ? -46.562 -1.919 -50.219 1 18.02 6 ARG B O 1
ATOM 3148 N N . GLY B 1 7 ? -45.062 -0.602 -51.25 1 19.34 7 GLY B N 1
ATOM 3149 C CA . GLY B 1 7 ? -43.625 -0.562 -50.938 1 19.34 7 GLY B CA 1
ATOM 3150 C C . GLY B 1 7 ? -43.281 0.311 -49.75 1 19.34 7 GLY B C 1
ATOM 3151 O O . GLY B 1 7 ? -42.125 0.447 -49.406 1 19.34 7 GLY B O 1
ATOM 3152 N N . CYS B 1 8 ? -44.125 1.193 -49.031 1 21.06 8 CYS B N 1
ATOM 3153 C CA . CYS B 1 8 ? -43.562 2.512 -48.781 1 21.06 8 CYS B CA 1
ATOM 3154 C C . CYS B 1 8 ? -42.375 2.42 -47.812 1 21.06 8 CYS B C 1
ATOM 3156 O O . CYS B 1 8 ? -42.344 1.567 -46.938 1 21.06 8 CYS B O 1
ATOM 3158 N N . PRO B 1 9 ? -41.312 3.426 -47.906 1 22.41 9 PRO B N 1
ATOM 3159 C CA . PRO B 1 9 ? -39.875 3.59 -47.656 1 22.41 9 PRO B CA 1
ATOM 3160 C C . PRO B 1 9 ? -39.531 3.785 -46.188 1 22.41 9 PRO B C 1
ATOM 3162 O O . PRO B 1 9 ? -40.406 4.152 -45.375 1 22.41 9 PRO B O 1
ATOM 3165 N N . PRO B 1 10 ? -38.188 3.514 -45.688 1 24.8 10 PRO B N 1
ATOM 3166 C CA . PRO B 1 10 ? -37.344 3.305 -44.531 1 24.8 10 PRO B CA 1
ATOM 3167 C C . PRO B 1 10 ? -36.969 4.609 -43.812 1 24.8 10 PRO B C 1
ATOM 3169 O O . PRO B 1 10 ? -36.281 5.449 -44.375 1 24.8 10 PRO B O 1
ATOM 3172 N N . PHE B 1 11 ? -37.938 5.562 -43.375 1 25.28 11 PHE B N 1
ATOM 3173 C CA . PHE B 1 11 ? -37.625 6.941 -43 1 25.28 11 PHE B CA 1
ATOM 3174 C C . PHE B 1 11 ? -36.5 6.988 -42 1 25.28 11 PHE B C 1
ATOM 3176 O O . PHE B 1 11 ? -36.5 6.23 -41.031 1 25.28 11 PHE B O 1
ATOM 3183 N N . LEU B 1 12 ? -35.312 7.602 -42.375 1 24.09 12 LEU B N 1
ATOM 3184 C CA . LEU B 1 12 ? -33.969 7.938 -41.938 1 24.09 12 LEU B CA 1
ATOM 3185 C C . LEU B 1 12 ? -33.969 8.703 -40.625 1 24.09 12 LEU B C 1
ATOM 3187 O O . LEU B 1 12 ? -34.812 9.555 -40.406 1 24.09 12 LEU B O 1
ATOM 3191 N N . ASN B 1 13 ? -33.25 8.258 -39.594 1 23.3 13 ASN B N 1
ATOM 3192 C CA . ASN B 1 13 ? -32.875 8.414 -38.188 1 23.3 13 ASN B CA 1
ATOM 3193 C C . ASN B 1 13 ? -32.219 9.766 -37.938 1 23.3 13 ASN B C 1
ATOM 3195 O O . ASN B 1 13 ? -31 9.906 -38.094 1 23.3 13 ASN B O 1
ATOM 3199 N N . TRP B 1 14 ? -32.781 10.977 -38.312 1 23.28 14 TRP B N 1
ATOM 3200 C CA . TRP B 1 14 ? -32.188 12.305 -38.531 1 23.28 14 TRP B CA 1
ATOM 3201 C C . TRP B 1 14 ? -31.406 12.758 -37.281 1 23.28 14 TRP B C 1
ATOM 3203 O O . TRP B 1 14 ? -30.266 13.219 -37.406 1 23.28 14 TRP B O 1
ATOM 3213 N N . ARG B 1 15 ? -32.156 13.344 -36.25 1 26.41 15 ARG B N 1
ATOM 3214 C CA . ARG B 1 15 ? -31.75 14.523 -35.5 1 26.41 15 ARG B CA 1
ATOM 3215 C C . ARG B 1 15 ? -30.703 14.172 -34.469 1 26.41 15 ARG B C 1
ATOM 3217 O O . ARG B 1 15 ? -30.281 15.039 -33.688 1 26.41 15 ARG B O 1
ATOM 3224 N N . LYS B 1 16 ? -30.484 12.953 -34 1 26.83 16 LYS B N 1
ATOM 3225 C CA . LYS B 1 16 ? -29.359 12.75 -33.094 1 26.83 16 LYS B CA 1
ATOM 3226 C C . LYS B 1 16 ? -28.062 13.266 -33.719 1 26.83 16 LYS B C 1
ATOM 3228 O O . LYS B 1 16 ? -26.984 13.102 -33.125 1 26.83 16 LYS B O 1
ATOM 3233 N N . LEU B 1 17 ? -28.141 13.672 -35.156 1 26.86 17 LEU B N 1
ATOM 3234 C CA . LEU B 1 17 ? -27.062 14.312 -35.875 1 26.86 17 LEU B CA 1
ATOM 3235 C C . LEU B 1 17 ? -26.672 15.633 -35.219 1 26.86 17 LEU B C 1
ATOM 3237 O O . LEU B 1 17 ? -25.484 15.961 -35.125 1 26.86 17 LEU B O 1
ATOM 3241 N N . LEU B 1 18 ? -27.688 16.406 -34.781 1 27.34 18 LEU B N 1
ATOM 3242 C CA . LEU B 1 18 ? -27.438 17.844 -34.594 1 27.34 18 LEU B CA 1
ATOM 3243 C C . LEU B 1 18 ? -26.531 18.078 -33.406 1 27.34 18 LEU B C 1
ATOM 3245 O O . LEU B 1 18 ? -25.781 19.062 -33.375 1 27.34 18 LEU B O 1
ATOM 3249 N N . LEU B 1 19 ? -26.734 17.281 -32.344 1 27.91 19 LEU B N 1
ATOM 3250 C CA . LEU B 1 19 ? -26.094 17.688 -31.078 1 27.91 19 LEU B CA 1
ATOM 3251 C C . LEU B 1 19 ? -24.578 17.547 -31.188 1 27.91 19 LEU B C 1
ATOM 3253 O O . LEU B 1 19 ? -23.844 17.984 -30.297 1 27.91 19 LEU B O 1
ATOM 3257 N N . LEU B 1 20 ? -24.047 16.75 -32.25 1 26.92 20 LEU B N 1
ATOM 3258 C CA . LEU B 1 20 ? -22.609 16.594 -32.469 1 26.92 20 LEU B CA 1
ATOM 3259 C C . LEU B 1 20 ? -21.969 17.922 -32.875 1 26.92 20 LEU B C 1
ATOM 3261 O O . LEU B 1 20 ? -20.766 18.109 -32.656 1 26.92 20 LEU B O 1
ATOM 3265 N N . VAL B 1 21 ? -22.703 18.781 -33.625 1 30.98 21 VAL B N 1
ATOM 3266 C CA . VAL B 1 21 ? -22.062 19.891 -34.344 1 30.98 21 VAL B CA 1
ATOM 3267 C C . VAL B 1 21 ? -21.578 20.938 -33.344 1 30.98 21 VAL B C 1
ATOM 3269 O O . VAL B 1 21 ? -20.594 21.641 -33.594 1 30.98 21 VAL B O 1
ATOM 3272 N N . PHE B 1 22 ? -22.312 21.172 -32.219 1 30.66 22 PHE B N 1
ATOM 3273 C CA . PHE B 1 22 ? -22.078 22.406 -31.484 1 30.66 22 PHE B CA 1
ATOM 3274 C C . PHE B 1 22 ? -20.734 22.359 -30.766 1 30.66 22 PHE B C 1
ATOM 3276 O O . PHE B 1 22 ? -20.125 23.391 -30.5 1 30.66 22 PHE B O 1
ATOM 3283 N N . VAL B 1 23 ? -20.312 21.172 -30.281 1 29.16 23 VAL B N 1
ATOM 3284 C CA . VAL B 1 23 ? -19.125 21.141 -29.438 1 29.16 23 VAL B CA 1
ATOM 3285 C C . VAL B 1 23 ? -17.891 21.406 -30.297 1 29.16 23 VAL B C 1
ATOM 3287 O O . VAL B 1 23 ? -16.812 21.703 -29.781 1 29.16 23 VAL B O 1
ATOM 3290 N N . ALA B 1 24 ? -17.953 21.219 -31.656 1 27.73 24 ALA B N 1
ATOM 3291 C CA . ALA B 1 24 ? -16.781 21.344 -32.531 1 27.73 24 ALA B CA 1
ATOM 3292 C C . ALA B 1 24 ? -16.312 22.797 -32.594 1 27.73 24 ALA B C 1
ATOM 3294 O O . ALA B 1 24 ? -15.125 23.062 -32.781 1 27.73 24 ALA B O 1
ATOM 3295 N N . PHE B 1 25 ? -17.266 23.766 -32.656 1 30.48 25 PHE B N 1
ATOM 3296 C CA . PHE B 1 25 ? -16.938 25.109 -33.125 1 30.48 25 PHE B CA 1
ATOM 3297 C C . PHE B 1 25 ? -15.977 25.797 -32.188 1 30.48 25 PHE B C 1
ATOM 3299 O O . PHE B 1 25 ? -15.078 26.531 -32.594 1 30.48 25 PHE B O 1
ATOM 3306 N N . ASN B 1 26 ? -16.188 25.719 -30.875 1 29.31 26 ASN B N 1
ATOM 3307 C CA . ASN B 1 26 ? -15.477 26.656 -30 1 29.31 26 ASN B CA 1
ATOM 3308 C C . ASN B 1 26 ? -13.992 26.328 -29.922 1 29.31 26 ASN B C 1
ATOM 3310 O O . ASN B 1 26 ? -13.227 27.031 -29.25 1 29.31 26 ASN B O 1
ATOM 3314 N N . VAL B 1 27 ? -13.562 25.109 -30.375 1 28.64 27 VAL B N 1
ATOM 3315 C CA . VAL B 1 27 ? -12.148 24.734 -30.281 1 28.64 27 VAL B CA 1
ATOM 3316 C C . VAL B 1 27 ? -11.344 25.547 -31.297 1 28.64 27 VAL B C 1
ATOM 3318 O O . VAL B 1 27 ? -10.133 25.734 -31.125 1 28.64 27 VAL B O 1
ATOM 3321 N N . LEU B 1 28 ? -11.945 25.953 -32.438 1 28.38 28 LEU B N 1
ATOM 3322 C CA . LEU B 1 28 ? -11.148 26.469 -33.562 1 28.38 28 LEU B CA 1
ATOM 3323 C C . LEU B 1 28 ? -10.531 27.812 -33.219 1 28.38 28 LEU B C 1
ATOM 3325 O O . LEU B 1 28 ? -9.383 28.078 -33.562 1 28.38 28 LEU B O 1
ATOM 3329 N N . ILE B 1 29 ? -11.289 28.734 -32.562 1 28.75 29 ILE B N 1
ATOM 3330 C CA . ILE B 1 29 ? -10.922 30.141 -32.625 1 28.75 29 ILE B CA 1
ATOM 3331 C C . ILE B 1 29 ? -9.602 30.375 -31.875 1 28.75 29 ILE B C 1
ATOM 3333 O O . ILE B 1 29 ? -8.75 31.141 -32.344 1 28.75 29 ILE B O 1
ATOM 3337 N N . SER B 1 30 ? -9.344 29.719 -30.734 1 25.91 30 SER B N 1
ATOM 3338 C CA . SER B 1 30 ? -8.289 30.266 -29.875 1 25.91 30 SER B CA 1
ATOM 3339 C C . SER B 1 30 ? -6.91 29.922 -30.438 1 25.91 30 SER B C 1
ATOM 3341 O O . SER B 1 30 ? -5.891 30.266 -29.828 1 25.91 30 SER B O 1
ATOM 3343 N N . VAL B 1 31 ? -6.844 29.094 -31.5 1 27.95 31 VAL B N 1
ATOM 3344 C CA . VAL B 1 31 ? -5.562 28.688 -32.062 1 27.95 31 VAL B CA 1
ATOM 3345 C C . VAL B 1 31 ? -4.883 29.875 -32.719 1 27.95 31 VAL B C 1
ATOM 3347 O O . VAL B 1 31 ? -3.654 30 -32.719 1 27.95 31 VAL B O 1
ATOM 3350 N N . LEU B 1 32 ? -5.66 30.719 -33.438 1 27.5 32 LEU B N 1
ATOM 3351 C CA . LEU B 1 32 ? -5.074 31.578 -34.438 1 27.5 32 LEU B CA 1
ATOM 3352 C C . LEU B 1 32 ? -4.168 32.625 -33.812 1 27.5 32 LEU B C 1
ATOM 3354 O O . LEU B 1 32 ? -3.219 33.094 -34.438 1 27.5 32 LEU B O 1
ATOM 3358 N N . TYR B 1 33 ? -4.551 33.219 -32.656 1 25.44 33 TYR B N 1
ATOM 3359 C CA . TYR B 1 33 ? -4.004 34.531 -32.344 1 25.44 33 TYR B CA 1
ATOM 3360 C C . TYR B 1 33 ? -2.514 34.438 -32.031 1 25.44 33 TYR B C 1
ATOM 3362 O O . TYR B 1 33 ? -1.789 35.438 -32.156 1 25.44 33 TYR B O 1
ATOM 3370 N N . VAL B 1 34 ? -2.002 33.281 -31.516 1 25.42 34 VAL B N 1
ATOM 3371 C CA . VAL B 1 34 ? -0.695 33.438 -30.875 1 25.42 34 VAL B CA 1
ATOM 3372 C C . VAL B 1 34 ? 0.397 33.438 -31.953 1 25.42 34 VAL B C 1
ATOM 3374 O O . VAL B 1 34 ? 1.588 33.438 -31.625 1 25.42 34 VAL B O 1
ATOM 3377 N N . TYR B 1 35 ? 0.017 33.375 -33.219 1 23.55 35 TYR B N 1
ATOM 3378 C CA . TYR B 1 35 ? 1.058 33.156 -34.219 1 23.55 35 TYR B CA 1
ATOM 3379 C C . TYR B 1 35 ? 1.98 34.375 -34.312 1 23.55 35 TYR B C 1
ATOM 3381 O O . TYR B 1 35 ? 3.061 34.281 -34.906 1 23.55 35 TYR B O 1
ATOM 3389 N N . SER B 1 36 ? 1.406 35.562 -34.156 1 21.91 36 SER B N 1
ATOM 3390 C CA . SER B 1 36 ? 2.025 36.594 -34.938 1 21.91 36 SER B CA 1
ATOM 3391 C C . SER B 1 36 ? 3.453 36.875 -34.5 1 21.91 36 SER B C 1
ATOM 3393 O O . SER B 1 36 ? 4.355 37.031 -35.312 1 21.91 36 SER B O 1
ATOM 3395 N N . HIS B 1 37 ? 3.707 37.594 -33.406 1 22.12 37 HIS B N 1
ATOM 3396 C CA . HIS B 1 37 ? 4.758 38.594 -33.312 1 22.12 37 HIS B CA 1
ATOM 3397 C C . HIS B 1 37 ? 6.109 37.969 -33 1 22.12 37 HIS B C 1
ATOM 3399 O O . HIS B 1 37 ? 6.477 37.781 -31.844 1 22.12 37 HIS B O 1
ATOM 3405 N N . ALA B 1 38 ? 6.465 36.875 -33.75 1 23.55 38 ALA B N 1
ATOM 3406 C CA . ALA B 1 38 ? 7.723 36.156 -33.594 1 23.55 38 ALA B CA 1
ATOM 3407 C C . ALA B 1 38 ? 8.914 37.031 -33.969 1 23.55 38 ALA B C 1
ATOM 3409 O O . ALA B 1 38 ? 9.234 37.219 -35.125 1 23.55 38 ALA B O 1
ATOM 3410 N N . ASP B 1 39 ? 8.969 38.312 -33.344 1 19.38 39 ASP B N 1
ATOM 3411 C CA . ASP B 1 39 ? 9.945 39.312 -33.781 1 19.38 39 ASP B CA 1
ATOM 3412 C C . ASP B 1 39 ? 11.352 38.719 -33.781 1 19.38 39 ASP B C 1
ATOM 3414 O O . ASP B 1 39 ? 11.656 37.812 -33.031 1 19.38 39 ASP B O 1
ATOM 3418 N N . SER B 1 40 ? 12.234 39.094 -34.75 1 21.36 40 SER B N 1
ATOM 3419 C CA . SER B 1 40 ? 13.445 38.875 -35.531 1 21.36 40 SER B CA 1
ATOM 3420 C C . SER B 1 40 ? 14.695 39 -34.688 1 21.36 40 SER B C 1
ATOM 3422 O O . SER B 1 40 ? 15.688 38.281 -34.938 1 21.36 40 SER B O 1
ATOM 3424 N N . GLN B 1 41 ? 14.727 40 -33.844 1 21.53 41 GLN B N 1
ATOM 3425 C CA . GLN B 1 41 ? 15.961 40.781 -33.688 1 21.53 41 GLN B CA 1
ATOM 3426 C C . GLN B 1 41 ? 17 40.031 -32.875 1 21.53 41 GLN B C 1
ATOM 3428 O O . GLN B 1 41 ? 18.062 40.531 -32.594 1 21.53 41 GLN B O 1
ATOM 3433 N N . ALA B 1 42 ? 16.609 38.812 -32.375 1 20.25 42 ALA B N 1
ATOM 3434 C CA . ALA B 1 42 ? 17.391 38.438 -31.188 1 20.25 42 ALA B CA 1
ATOM 3435 C C . ALA B 1 42 ? 18.812 38.062 -31.578 1 20.25 42 ALA B C 1
ATOM 3437 O O . ALA B 1 42 ? 19.594 37.625 -30.734 1 20.25 42 ALA B O 1
ATOM 3438 N N . LEU B 1 43 ? 19.047 38 -32.938 1 19.3 43 LEU B N 1
ATOM 3439 C CA . LEU B 1 43 ? 20.203 37.188 -33.25 1 19.3 43 LEU B CA 1
ATOM 3440 C C . LEU B 1 43 ? 21.5 37.875 -32.812 1 19.3 43 LEU B C 1
ATOM 3442 O O . LEU B 1 43 ? 22.422 37.219 -32.344 1 19.3 43 LEU B O 1
ATOM 3446 N N . ASP B 1 44 ? 21.469 39.188 -33.156 1 19.59 44 ASP B N 1
ATOM 3447 C CA . ASP B 1 44 ? 22.766 39.688 -33.594 1 19.59 44 ASP B CA 1
ATOM 3448 C C . ASP B 1 44 ? 23.797 39.688 -32.469 1 19.59 44 ASP B C 1
ATOM 3450 O O . ASP B 1 44 ? 24.953 39.312 -32.688 1 19.59 44 ASP B O 1
ATOM 3454 N N . ASN B 1 45 ? 23.406 40.5 -31.516 1 21.5 45 ASN B N 1
ATOM 3455 C CA . ASN B 1 45 ? 24.469 41.281 -30.875 1 21.5 45 ASN B CA 1
ATOM 3456 C C . ASN B 1 45 ? 25.344 40.406 -29.984 1 21.5 45 ASN B C 1
ATOM 3458 O O . ASN B 1 45 ? 26.109 40.938 -29.172 1 21.5 45 ASN B O 1
ATOM 3462 N N . LEU B 1 46 ? 25.109 39.062 -30.109 1 20.12 46 LEU B N 1
ATOM 3463 C CA . LEU B 1 46 ? 25.688 38.281 -29.016 1 20.12 46 LEU B CA 1
ATOM 3464 C C . LEU B 1 46 ? 27.219 38.312 -29.094 1 20.12 46 LEU B C 1
ATOM 3466 O O . LEU B 1 46 ? 27.891 37.719 -28.25 1 20.12 46 LEU B O 1
ATOM 3470 N N . LEU B 1 47 ? 27.656 38.844 -30.297 1 20.14 47 LEU B N 1
ATOM 3471 C CA . LEU B 1 47 ? 29 38.344 -30.594 1 20.14 47 LEU B CA 1
ATOM 3472 C C . LEU B 1 47 ? 30.016 38.906 -29.609 1 20.14 47 LEU B C 1
ATOM 3474 O O . LEU B 1 47 ? 31.016 38.281 -29.297 1 20.14 47 LEU B O 1
ATOM 3478 N N . SER B 1 48 ? 29.891 40.188 -29.438 1 19.77 48 SER B N 1
ATOM 3479 C CA . SER B 1 48 ? 31.172 40.875 -29.375 1 19.77 48 SER B CA 1
ATOM 3480 C C . SER B 1 48 ? 31.875 40.625 -28.031 1 19.77 48 SER B C 1
ATOM 3482 O O . SER B 1 48 ? 32.875 41.25 -27.734 1 19.77 48 SER B O 1
ATOM 3484 N N . ARG B 1 49 ? 31.281 39.875 -27.141 1 19.81 49 ARG B N 1
ATOM 3485 C CA . ARG B 1 49 ? 31.609 40.25 -25.766 1 19.81 49 ARG B CA 1
ATOM 3486 C C . ARG B 1 49 ? 33.062 39.906 -25.453 1 19.81 49 ARG B C 1
ATOM 3488 O O . ARG B 1 49 ? 33.562 40.219 -24.375 1 19.81 49 ARG B O 1
ATOM 3495 N N . ASN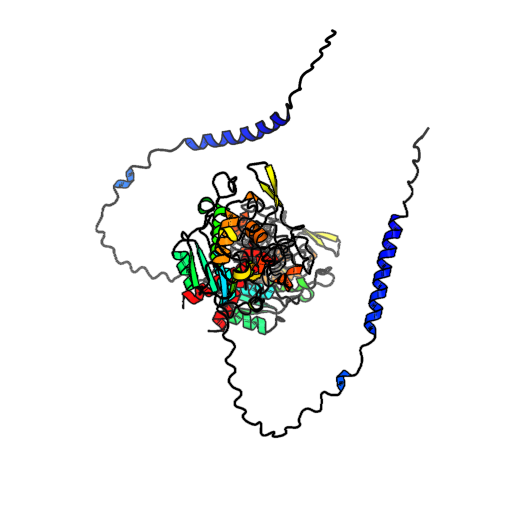 B 1 50 ? 33.719 38.969 -26.094 1 20.72 50 ASN B N 1
ATOM 3496 C CA . ASN B 1 50 ? 34.656 38.281 -25.172 1 20.72 50 ASN B CA 1
ATOM 3497 C C . ASN B 1 50 ? 35.875 39.125 -24.906 1 20.72 50 ASN B C 1
ATOM 3499 O O . ASN B 1 50 ? 37 38.656 -25.125 1 20.72 50 ASN B O 1
ATOM 3503 N N . GLY B 1 51 ? 35.844 40.469 -24.984 1 19.97 51 GLY B N 1
ATOM 3504 C CA . GLY B 1 51 ? 37.188 41 -24.797 1 19.97 51 GLY B CA 1
ATOM 3505 C C . GLY B 1 51 ? 37.812 40.594 -23.484 1 19.97 51 GLY B C 1
ATOM 3506 O O . GLY B 1 51 ? 37.156 40.656 -22.438 1 19.97 51 GLY B O 1
ATOM 3507 N N . PHE B 1 52 ? 38.812 39.688 -23.438 1 22.97 52 PHE B N 1
ATOM 3508 C CA . PHE B 1 52 ? 39.625 39.031 -22.422 1 22.97 52 PHE B CA 1
ATOM 3509 C C . PHE B 1 52 ? 40.344 40.062 -21.562 1 22.97 52 PHE B C 1
ATOM 3511 O O . PHE B 1 52 ? 41.562 40.25 -21.672 1 22.97 52 PHE B O 1
ATOM 3518 N N . GLY B 1 53 ? 39.719 41.281 -21.328 1 19.39 53 GLY B N 1
ATOM 3519 C CA . GLY B 1 53 ? 40.719 42.156 -20.672 1 19.39 53 GLY B CA 1
ATOM 3520 C C . GLY B 1 53 ? 41.219 41.594 -19.359 1 19.39 53 GLY B C 1
ATOM 3521 O O . GLY B 1 53 ? 40.5 40.812 -18.703 1 19.39 53 GLY B O 1
ATOM 3522 N N . SER B 1 54 ? 42.5 41.531 -19.125 1 24.58 54 SER B N 1
ATOM 3523 C CA . SER B 1 54 ? 43.469 41.062 -18.125 1 24.58 54 SER B CA 1
ATOM 3524 C C . SER B 1 54 ? 43.156 41.656 -16.75 1 24.58 54 SER B C 1
ATOM 3526 O O . SER B 1 54 ? 43.906 41.438 -15.797 1 24.58 54 SER B O 1
ATOM 3528 N N . ASN B 1 55 ? 41.812 42 -16.469 1 22.25 55 ASN B N 1
ATOM 3529 C CA . ASN B 1 55 ? 41.781 42.906 -15.32 1 22.25 55 ASN B CA 1
ATOM 3530 C C . ASN B 1 55 ? 42.375 42.25 -14.078 1 22.25 55 ASN B C 1
ATOM 3532 O O . ASN B 1 55 ? 42.188 41.031 -13.852 1 22.25 55 ASN B O 1
ATOM 3536 N N . GLU B 1 56 ? 43.375 42.844 -13.438 1 24.31 56 GLU B N 1
ATOM 3537 C CA . GLU B 1 56 ? 44.156 42.75 -12.211 1 24.31 56 GLU B CA 1
ATOM 3538 C C . GLU B 1 56 ? 43.25 42.656 -10.984 1 24.31 56 GLU B C 1
ATOM 3540 O O . GLU B 1 56 ? 42.5 43.562 -10.688 1 24.31 56 GLU B O 1
ATOM 3545 N N . SER B 1 57 ? 42.625 41.438 -10.789 1 25.11 57 SER B N 1
ATOM 3546 C CA . SER B 1 57 ? 41.594 41.188 -9.781 1 25.11 57 SER B CA 1
ATOM 3547 C C . SER B 1 57 ? 42.094 41.5 -8.375 1 25.11 57 SER B C 1
ATOM 3549 O O . SER B 1 57 ? 43.156 41 -7.973 1 25.11 57 SER B O 1
ATOM 3551 N N . THR B 1 58 ? 41.875 42.75 -7.926 1 25.2 58 THR B N 1
ATOM 3552 C CA . THR B 1 58 ? 42.156 43.125 -6.551 1 25.2 58 THR B CA 1
ATOM 3553 C C . THR B 1 58 ? 41.438 42.188 -5.57 1 25.2 58 THR B C 1
ATOM 3555 O O . THR B 1 58 ? 40.25 41.906 -5.73 1 25.2 58 THR B O 1
ATOM 3558 N N . ASP B 1 59 ? 42.156 41.344 -4.852 1 25.69 59 ASP B N 1
ATOM 3559 C CA . ASP B 1 59 ? 41.875 40.375 -3.807 1 25.69 59 ASP B CA 1
ATOM 3560 C C . ASP B 1 59 ? 41.031 41 -2.693 1 25.69 59 ASP B C 1
ATOM 3562 O O . ASP B 1 59 ? 41.562 41.719 -1.836 1 25.69 59 ASP B O 1
ATOM 3566 N N . HIS B 1 60 ? 39.875 41.719 -3.045 1 26.92 60 HIS B N 1
ATOM 3567 C CA . HIS B 1 60 ? 39.188 42.281 -1.897 1 26.92 60 HIS B CA 1
ATOM 3568 C C . HIS B 1 60 ? 38.75 41.188 -0.933 1 26.92 60 HIS B C 1
ATOM 3570 O O . HIS B 1 60 ? 38.25 40.156 -1.358 1 26.92 60 HIS B O 1
ATOM 3576 N N . ALA B 1 61 ? 39.281 41.156 0.33 1 30.52 61 ALA B N 1
ATOM 3577 C CA . ALA B 1 61 ? 39 40.406 1.542 1 30.52 61 ALA B CA 1
ATOM 3578 C C . ALA B 1 61 ? 37.5 40.281 1.773 1 30.52 61 ALA B C 1
ATOM 3580 O O . ALA B 1 61 ? 36.844 41.25 2.15 1 30.52 61 ALA B O 1
ATOM 3581 N N . LEU B 1 62 ? 36.75 39.75 0.872 1 30.03 62 LEU B N 1
ATOM 3582 C CA . LEU B 1 62 ? 35.312 39.656 1.135 1 30.03 62 LEU B CA 1
ATOM 3583 C C . LEU B 1 62 ? 35.031 38.969 2.467 1 30.03 62 LEU B C 1
ATOM 3585 O O . LEU B 1 62 ? 35.469 37.844 2.686 1 30.03 62 LEU B O 1
ATOM 3589 N N . GLY B 1 63 ? 34.906 39.719 3.461 1 28.84 63 GLY B N 1
ATOM 3590 C CA . GLY B 1 63 ? 34.531 39.219 4.77 1 28.84 63 GLY B CA 1
ATOM 3591 C C . GLY B 1 63 ? 33.562 38.062 4.699 1 28.84 63 GLY B C 1
ATOM 3592 O O . GLY B 1 63 ? 32.656 38.062 3.842 1 28.84 63 GLY B O 1
ATOM 3593 N N . ARG B 1 64 ? 34 36.875 5 1 32.53 64 ARG B N 1
ATOM 3594 C CA . ARG B 1 64 ? 33.125 35.719 5.125 1 32.53 64 ARG B CA 1
ATOM 3595 C C . ARG B 1 64 ? 31.75 36.125 5.684 1 32.53 64 ARG B C 1
ATOM 3597 O O . ARG B 1 64 ? 31.641 36.5 6.852 1 32.53 64 ARG B O 1
ATOM 3604 N N . LYS B 1 65 ? 31.016 36.688 4.871 1 37.75 65 LYS B N 1
ATOM 3605 C CA . LYS B 1 65 ? 29.656 37 5.336 1 37.75 65 LYS B CA 1
ATOM 3606 C C . LYS B 1 65 ? 29.141 35.875 6.223 1 37.75 65 LYS B C 1
ATOM 3608 O O . LYS B 1 65 ? 29.156 34.688 5.824 1 37.75 65 LYS B O 1
ATOM 3613 N N . ALA B 1 66 ? 29.234 35.969 7.449 1 35.56 66 ALA B N 1
ATOM 3614 C CA . ALA B 1 66 ? 28.703 35.031 8.438 1 35.56 66 ALA B CA 1
ATOM 3615 C C . ALA B 1 66 ? 27.422 34.375 7.926 1 35.56 66 ALA B C 1
ATOM 3617 O O . ALA B 1 66 ? 26.578 35.031 7.305 1 35.56 66 ALA B O 1
ATOM 3618 N N . LYS B 1 67 ? 27.438 33.125 7.535 1 42.28 67 LYS B N 1
ATOM 3619 C CA . LYS B 1 67 ? 26.266 32.344 7.164 1 42.28 67 LYS B CA 1
ATOM 3620 C C . LYS B 1 67 ? 25.031 32.75 7.969 1 42.28 67 LYS B C 1
ATOM 3622 O O . LYS B 1 67 ? 25.109 32.875 9.195 1 42.28 67 LYS B O 1
ATOM 3627 N N . PRO B 1 68 ? 24.172 33.469 7.496 1 41.03 68 PRO B N 1
ATOM 3628 C CA . PRO B 1 68 ? 23 33.875 8.266 1 41.03 68 PRO B CA 1
ATOM 3629 C C . PRO B 1 68 ? 22.609 32.844 9.344 1 41.03 68 PRO B C 1
ATOM 3631 O O . PRO B 1 68 ? 22.75 31.656 9.133 1 41.03 68 PRO B O 1
ATOM 3634 N N . LYS B 1 69 ? 22.625 33.062 10.602 1 47.84 69 LYS B N 1
ATOM 3635 C CA . LYS B 1 69 ? 22.281 32.188 11.727 1 47.84 69 LYS B CA 1
ATOM 3636 C C . LYS B 1 69 ? 21.016 31.406 11.453 1 47.84 69 LYS B C 1
ATOM 3638 O O . LYS B 1 69 ? 19.953 32 11.203 1 47.84 69 LYS B O 1
ATOM 3643 N N . GLU B 1 70 ? 20.984 30.312 10.844 1 63.12 70 GLU B N 1
ATOM 3644 C CA . GLU B 1 70 ? 19.844 29.453 10.586 1 63.12 70 GLU B CA 1
ATOM 3645 C C . GLU B 1 70 ? 18.906 29.406 11.797 1 63.12 70 GLU B C 1
ATOM 3647 O O . GLU B 1 70 ? 19.359 29.156 12.922 1 63.12 70 GLU B O 1
ATOM 3652 N N . GLY B 1 71 ? 17.688 30.094 11.805 1 77.19 71 GLY B N 1
ATOM 3653 C CA . GLY B 1 71 ? 16.672 30.141 12.852 1 77.19 71 GLY B CA 1
ATOM 3654 C C . GLY B 1 71 ? 16.391 28.797 13.477 1 77.19 71 GLY B C 1
ATOM 3655 O O . GLY B 1 71 ? 16.781 27.766 12.93 1 77.19 71 GLY B O 1
ATOM 3656 N N . ARG B 1 72 ? 16.031 28.734 14.805 1 95.12 72 ARG B N 1
ATOM 3657 C CA . ARG B 1 72 ? 15.578 27.547 15.492 1 95.12 72 ARG B CA 1
ATOM 3658 C C . ARG B 1 72 ? 14.25 27.062 14.93 1 95.12 72 ARG B C 1
ATOM 3660 O O . ARG B 1 72 ? 13.188 27.438 15.438 1 95.12 72 ARG B O 1
ATOM 3667 N N . TYR B 1 73 ? 14.312 26.266 13.773 1 98.44 73 TYR B N 1
ATOM 3668 C CA . TYR B 1 73 ? 13.141 25.766 13.07 1 98.44 73 TYR B CA 1
ATOM 3669 C C . TYR B 1 73 ? 12.953 24.281 13.312 1 98.44 73 TYR B C 1
ATOM 3671 O O . TYR B 1 73 ? 13.93 23.547 13.516 1 98.44 73 TYR B O 1
ATOM 3679 N N . THR B 1 74 ? 11.703 23.844 13.391 1 98.75 74 THR B N 1
ATOM 3680 C CA . THR B 1 74 ? 11.453 22.406 13.578 1 98.75 74 THR B CA 1
ATOM 3681 C C . THR B 1 74 ? 10.141 22 12.914 1 98.75 74 THR B C 1
ATOM 3683 O O . THR B 1 74 ? 9.203 22.797 12.82 1 98.75 74 THR B O 1
ATOM 3686 N N . TYR B 1 75 ? 10.133 20.812 12.367 1 98.88 75 TYR B N 1
ATOM 3687 C CA . TYR B 1 75 ? 8.867 20.141 12.117 1 98.88 75 TYR B CA 1
ATOM 3688 C C . TYR B 1 75 ? 8.336 19.5 13.391 1 98.88 75 TYR B C 1
ATOM 3690 O O . TYR B 1 75 ? 9.102 18.969 14.203 1 98.88 75 TYR B O 1
ATOM 3698 N N . LEU B 1 76 ? 7.039 19.547 13.57 1 98.88 76 LEU B N 1
ATOM 3699 C CA . LEU B 1 76 ? 6.426 19.016 14.781 1 98.88 76 LEU B CA 1
ATOM 3700 C C . LEU B 1 76 ? 5.117 18.297 14.453 1 98.88 76 LEU B C 1
ATOM 3702 O O . LEU B 1 76 ? 4.348 18.766 13.609 1 98.88 76 LEU B O 1
ATOM 3706 N N . THR B 1 77 ? 4.914 17.156 15.008 1 98.69 77 THR B N 1
ATOM 3707 C CA . THR B 1 77 ? 3.59 16.547 15.016 1 98.69 77 THR B CA 1
ATOM 3708 C C . THR B 1 77 ? 3.111 16.312 16.438 1 98.69 77 THR B C 1
ATOM 3710 O O . THR B 1 77 ? 3.863 16.516 17.406 1 98.69 77 THR B O 1
ATOM 3713 N N . PHE B 1 78 ? 1.768 16 16.594 1 97.56 78 PHE B N 1
ATOM 3714 C CA . PHE B 1 78 ? 1.143 15.852 17.906 1 97.56 78 PHE B CA 1
ATOM 3715 C C . PHE B 1 78 ? 0.579 14.453 18.078 1 97.56 78 PHE B C 1
ATOM 3717 O O . PHE B 1 78 ? -0.142 13.953 17.203 1 97.56 78 PHE B O 1
ATOM 3724 N N . LEU B 1 79 ? 1.021 13.766 19.156 1 96.75 79 LEU B N 1
ATOM 3725 C CA . LEU B 1 79 ? 0.56 12.406 19.438 1 96.75 79 LEU B CA 1
ATOM 3726 C C . LEU B 1 79 ? -0.216 12.367 20.75 1 96.75 79 LEU B C 1
ATOM 3728 O O . LEU B 1 79 ? 0.256 12.867 21.766 1 96.75 79 LEU B O 1
ATOM 3732 N N . THR B 1 80 ? -1.416 11.828 20.734 1 93.5 80 THR B N 1
ATOM 3733 C CA . THR B 1 80 ? -2.268 11.648 21.906 1 93.5 80 THR B CA 1
ATOM 3734 C C . THR B 1 80 ? -2.418 10.164 22.25 1 93.5 80 THR B C 1
ATOM 3736 O O . THR B 1 80 ? -2.031 9.305 21.453 1 93.5 80 THR B O 1
ATOM 3739 N N . PRO B 1 81 ? -2.869 9.805 23.453 1 89.69 81 PRO B N 1
ATOM 3740 C CA . PRO B 1 81 ? -3.158 8.398 23.734 1 89.69 81 PRO B CA 1
ATOM 3741 C C . PRO B 1 81 ? -4.184 7.801 22.781 1 89.69 81 PRO B C 1
ATOM 3743 O O . PRO B 1 81 ? -5.027 8.523 22.25 1 89.69 81 PRO B O 1
ATOM 3746 N N . PRO B 1 82 ? -3.953 6.453 22.562 1 83.12 82 PRO B N 1
ATOM 3747 C CA . PRO B 1 82 ? -4.891 5.836 21.625 1 83.12 82 PRO B CA 1
ATOM 3748 C C . PRO B 1 82 ? -6.328 5.828 22.141 1 83.12 82 PRO B C 1
ATOM 3750 O O . PRO B 1 82 ? -6.551 5.758 23.359 1 83.12 82 PRO B O 1
ATOM 3753 N N . THR B 1 83 ? -7.164 6.016 21.156 1 70.75 83 THR B N 1
ATOM 3754 C CA . THR B 1 83 ? -8.578 5.914 21.5 1 70.75 83 THR B CA 1
ATOM 3755 C C . THR B 1 83 ? -9.125 4.539 21.141 1 70.75 83 THR B C 1
ATOM 3757 O O . THR B 1 83 ? -10.273 4.215 21.469 1 70.75 83 THR B O 1
ATOM 3760 N N . THR B 1 84 ? -8.312 3.789 20.375 1 71.81 84 THR B N 1
ATOM 3761 C CA . THR B 1 84 ? -8.672 2.432 19.984 1 71.81 84 THR B CA 1
ATOM 3762 C C . THR B 1 84 ? -7.52 1.467 20.234 1 71.81 84 THR B C 1
ATOM 3764 O O . THR B 1 84 ? -6.414 1.889 20.578 1 71.81 84 THR B O 1
ATOM 3767 N N . GLU B 1 85 ? -7.883 0.245 20.062 1 69.69 85 GLU B N 1
ATOM 3768 C CA . GLU B 1 85 ? -6.879 -0.798 20.25 1 69.69 85 GLU B CA 1
ATOM 3769 C C . GLU B 1 85 ? -5.785 -0.71 19.188 1 69.69 85 GLU B C 1
ATOM 3771 O O . GLU B 1 85 ? -4.598 -0.82 19.5 1 69.69 85 GLU B O 1
ATOM 3776 N N . GLU B 1 86 ? -6.242 -0.587 18 1 77.06 86 GLU B N 1
ATOM 3777 C CA . GLU B 1 86 ? -5.25 -0.395 16.938 1 77.06 86 GLU B CA 1
ATOM 3778 C C . GLU B 1 86 ? -4.777 1.055 16.891 1 77.06 86 GLU B C 1
ATOM 3780 O O . GLU B 1 86 ? -5.578 1.971 16.703 1 77.06 86 GLU B O 1
ATOM 3785 N N . ASP B 1 87 ? -3.576 1.326 17.281 1 88.44 87 ASP B N 1
ATOM 3786 C CA . ASP B 1 87 ? -3.062 2.689 17.375 1 88.44 87 ASP B CA 1
ATOM 3787 C C . ASP B 1 87 ? -2.408 3.117 16.062 1 88.44 87 ASP B C 1
ATOM 3789 O O . ASP B 1 87 ? -1.188 3.264 15.992 1 88.44 87 ASP B O 1
ATOM 3793 N N . PHE B 1 88 ? -3.248 3.352 15.102 1 91.12 88 PHE B N 1
ATOM 3794 C CA . PHE B 1 88 ? -2.756 3.719 13.781 1 91.12 88 PHE B CA 1
ATOM 3795 C C . PHE B 1 88 ? -2.123 5.105 13.805 1 91.12 88 PHE B C 1
ATOM 3797 O O . PHE B 1 88 ? -1.21 5.387 13.023 1 91.12 88 PHE B O 1
ATOM 3804 N N . TYR B 1 89 ? -2.531 5.941 14.781 1 94.69 89 TYR B N 1
ATOM 3805 C CA . TYR B 1 89 ? -1.934 7.27 14.859 1 94.69 89 TYR B CA 1
ATOM 3806 C C . TYR B 1 89 ? -0.491 7.191 15.344 1 94.69 89 TYR B C 1
ATOM 3808 O O . TYR B 1 89 ? 0.353 7.992 14.938 1 94.69 89 TYR B O 1
ATOM 3816 N N . PHE B 1 90 ? -0.285 6.215 16.234 1 97.38 90 PHE B N 1
ATOM 3817 C CA . PHE B 1 90 ? 1.098 6 16.641 1 97.38 90 PHE B CA 1
ATOM 3818 C C . PHE B 1 90 ? 1.956 5.582 15.453 1 97.38 90 PHE B C 1
ATOM 3820 O O . PHE B 1 90 ? 3.033 6.141 15.227 1 97.38 90 PHE B O 1
ATOM 3827 N N . ASN B 1 91 ? 1.44 4.625 14.617 1 97.19 91 ASN B N 1
ATOM 3828 C CA . ASN B 1 91 ? 2.16 4.191 13.422 1 97.19 91 ASN B CA 1
ATOM 3829 C C . ASN B 1 91 ? 2.326 5.328 12.422 1 97.19 91 ASN B C 1
ATOM 3831 O O . ASN B 1 91 ? 3.381 5.465 11.797 1 97.19 91 ASN B O 1
ATOM 3835 N N . ALA B 1 92 ? 1.296 6.121 12.305 1 98.06 92 ALA B N 1
ATOM 3836 C CA . ALA B 1 92 ? 1.346 7.262 11.398 1 98.06 92 ALA B CA 1
ATOM 3837 C C . ALA B 1 92 ? 2.373 8.289 11.859 1 98.06 92 ALA B C 1
ATOM 3839 O O . ALA B 1 92 ? 3.062 8.898 11.039 1 98.06 92 ALA B O 1
ATOM 3840 N N . THR B 1 93 ? 2.461 8.477 13.156 1 98.56 93 THR B N 1
ATOM 3841 C CA . THR B 1 93 ? 3.455 9.383 13.719 1 98.56 93 THR B CA 1
ATOM 3842 C C . THR B 1 93 ? 4.867 8.891 13.422 1 98.56 93 THR B C 1
ATOM 3844 O O . THR B 1 93 ? 5.727 9.672 13.008 1 98.56 93 THR B O 1
ATOM 3847 N N . ARG B 1 94 ? 5.082 7.605 13.609 1 98.62 94 ARG B N 1
ATOM 3848 C CA . ARG B 1 94 ? 6.383 7.031 13.297 1 98.62 94 ARG B CA 1
ATOM 3849 C C . ARG B 1 94 ? 6.711 7.199 11.812 1 98.62 94 ARG B C 1
ATOM 3851 O O . ARG B 1 94 ? 7.844 7.527 11.453 1 98.62 94 ARG B O 1
ATOM 3858 N N . LEU B 1 95 ? 5.715 6.918 11.016 1 98.75 95 LEU B N 1
ATOM 3859 C CA . LEU B 1 95 ? 5.906 7.039 9.57 1 98.75 95 LEU B CA 1
ATOM 3860 C C . LEU B 1 95 ? 6.246 8.477 9.188 1 98.75 95 LEU B C 1
ATOM 3862 O O . LEU B 1 95 ? 7.148 8.711 8.383 1 98.75 95 LEU B O 1
ATOM 3866 N N . TRP B 1 96 ? 5.48 9.391 9.797 1 98.56 96 TRP B N 1
ATOM 3867 C CA . TRP B 1 96 ? 5.734 10.812 9.609 1 98.56 96 TRP B CA 1
ATOM 3868 C C . TRP B 1 96 ? 7.18 11.156 9.961 1 98.56 96 TRP B C 1
ATOM 3870 O O . TRP B 1 96 ? 7.875 11.805 9.172 1 98.56 96 TRP B O 1
ATOM 3880 N N . ALA B 1 97 ? 7.691 10.742 11.008 1 98.75 97 ALA B N 1
ATOM 3881 C CA . ALA B 1 97 ? 9.062 10.984 11.445 1 98.75 97 ALA B CA 1
ATOM 3882 C C . ALA B 1 97 ? 10.062 10.32 10.508 1 98.75 97 ALA B C 1
ATOM 3884 O O . ALA B 1 97 ? 11.07 10.93 10.125 1 98.75 97 ALA B O 1
ATOM 3885 N N . TYR B 1 98 ? 9.82 9.086 10.094 1 98.75 98 TYR B N 1
ATOM 3886 C CA . TYR B 1 98 ? 10.703 8.344 9.195 1 98.75 98 TYR B CA 1
ATOM 3887 C C . TYR B 1 98 ? 10.906 9.102 7.891 1 98.75 98 TYR B C 1
ATOM 3889 O O . TYR B 1 98 ? 12.039 9.234 7.414 1 98.75 98 TYR B O 1
ATOM 3897 N N . ARG B 1 99 ? 9.781 9.539 7.293 1 98.56 99 ARG B N 1
ATOM 3898 C CA . ARG B 1 99 ? 9.867 10.203 5.996 1 98.56 99 ARG B CA 1
ATOM 3899 C C . ARG B 1 99 ? 10.68 11.484 6.094 1 98.56 99 ARG B C 1
ATOM 3901 O O . ARG B 1 99 ? 11.508 11.766 5.227 1 98.56 99 ARG B O 1
ATOM 3908 N N . LEU B 1 100 ? 10.547 12.242 7.164 1 98.75 100 LEU B N 1
ATOM 3909 C CA . LEU B 1 100 ? 11.227 13.516 7.32 1 98.75 100 LEU B CA 1
ATOM 3910 C C . LEU B 1 100 ? 12.695 13.312 7.699 1 98.75 100 LEU B C 1
ATOM 3912 O O . LEU B 1 100 ? 13.562 14.07 7.27 1 98.75 100 LEU B O 1
ATOM 3916 N N . LEU B 1 101 ? 12.977 12.258 8.453 1 98.62 101 LEU B N 1
ATOM 3917 C CA . LEU B 1 101 ? 14.305 12.109 9.039 1 98.62 101 LEU B CA 1
ATOM 3918 C C . LEU B 1 101 ? 15.203 11.258 8.141 1 98.62 101 LEU B C 1
ATOM 3920 O O . LEU B 1 101 ? 16.422 11.453 8.117 1 98.62 101 LEU B O 1
ATOM 3924 N N . HIS B 1 102 ? 14.602 10.305 7.363 1 97.62 102 HIS B N 1
ATOM 3925 C CA . HIS B 1 102 ? 15.484 9.258 6.844 1 97.62 102 HIS B CA 1
ATOM 3926 C C . HIS B 1 102 ? 15.266 9.055 5.348 1 97.62 102 HIS B C 1
ATOM 3928 O O . HIS B 1 102 ? 16.125 8.484 4.664 1 97.62 102 HIS B O 1
ATOM 3934 N N . ARG B 1 103 ? 14.133 9.422 4.781 1 97.38 103 ARG B N 1
ATOM 3935 C CA . ARG B 1 103 ? 13.812 9.031 3.412 1 97.38 103 ARG B CA 1
ATOM 3936 C C . ARG B 1 103 ? 14.227 10.117 2.424 1 97.38 103 ARG B C 1
ATOM 3938 O O . ARG B 1 103 ? 13.594 11.172 2.363 1 97.38 103 ARG B O 1
ATOM 3945 N N . GLU B 1 104 ? 15.227 9.867 1.647 1 94.31 104 GLU B N 1
ATOM 3946 C CA . GLU B 1 104 ? 15.586 10.742 0.538 1 94.31 104 GLU B CA 1
ATOM 3947 C C . GLU B 1 104 ? 14.617 10.578 -0.632 1 94.31 104 GLU B C 1
ATOM 3949 O O . GLU B 1 104 ? 14.219 9.461 -0.961 1 94.31 104 GLU B O 1
ATOM 3954 N N . PRO B 1 105 ? 14.156 11.641 -1.341 1 94.38 105 PRO B N 1
ATOM 3955 C CA . PRO B 1 105 ? 14.586 13.039 -1.183 1 94.38 105 PRO B CA 1
ATOM 3956 C C . PRO B 1 105 ? 13.625 13.852 -0.32 1 94.38 105 PRO B C 1
ATOM 3958 O O . PRO B 1 105 ? 13.602 15.086 -0.412 1 94.38 105 PRO B O 1
ATOM 3961 N N . VAL B 1 106 ? 12.812 13.172 0.507 1 96.69 106 VAL B N 1
ATOM 3962 C CA . VAL B 1 106 ? 11.805 13.805 1.35 1 96.69 106 VAL B CA 1
ATOM 3963 C C . VAL B 1 106 ? 12.477 14.414 2.58 1 96.69 106 VAL B C 1
ATOM 3965 O O . VAL B 1 106 ? 12 15.422 3.119 1 96.69 106 VAL B O 1
ATOM 3968 N N . LYS B 1 107 ? 13.547 13.992 2.943 1 98 107 LYS B N 1
ATOM 3969 C CA . LYS B 1 107 ? 14.258 14.25 4.188 1 98 107 LYS B CA 1
ATOM 3970 C C . LYS B 1 107 ? 14.461 15.75 4.402 1 98 107 LYS B C 1
ATOM 3972 O O . LYS B 1 107 ? 14.805 16.469 3.465 1 98 107 LYS B O 1
ATOM 3977 N N . THR B 1 108 ? 14.258 16.141 5.605 1 98.5 108 THR B N 1
ATOM 3978 C CA . THR B 1 108 ? 14.406 17.531 5.98 1 98.5 108 THR B CA 1
ATOM 3979 C C . THR B 1 108 ? 15.797 17.812 6.539 1 98.5 108 THR B C 1
ATOM 3981 O O . THR B 1 108 ? 16.453 16.891 7.059 1 98.5 108 THR B O 1
ATOM 3984 N N . LYS B 1 109 ? 16.266 19.031 6.398 1 97.75 109 LYS B N 1
ATOM 3985 C CA . LYS B 1 109 ? 17.484 19.453 7.055 1 97.75 109 LYS B CA 1
ATOM 3986 C C . LYS B 1 109 ? 17.219 19.953 8.469 1 97.75 109 LYS B C 1
ATOM 3988 O O . LYS B 1 109 ? 18.141 20.172 9.25 1 97.75 109 LYS B O 1
ATOM 3993 N N . TYR B 1 110 ? 15.992 20.125 8.859 1 98.25 110 TYR B N 1
ATOM 3994 C CA . TYR B 1 110 ? 15.617 20.688 10.148 1 98.25 110 TYR B CA 1
ATOM 3995 C C . TYR B 1 110 ? 15.352 19.578 11.164 1 98.25 110 TYR B C 1
ATOM 3997 O O . TYR B 1 110 ? 15.273 18.406 10.805 1 98.25 110 TYR B O 1
ATOM 4005 N N . GLU B 1 111 ? 15.203 20.016 12.453 1 97.94 111 GLU B N 1
ATOM 4006 C CA . GLU B 1 111 ? 14.883 19.062 13.516 1 97.94 111 GLU B CA 1
ATOM 4007 C C . GLU B 1 111 ? 13.438 18.594 13.406 1 97.94 111 GLU B C 1
ATOM 4009 O O . GLU B 1 111 ? 12.594 19.266 12.82 1 97.94 111 GLU B O 1
ATOM 4014 N N . VAL B 1 112 ? 13.227 17.406 13.945 1 98.69 112 VAL B N 1
ATOM 4015 C CA . VAL B 1 112 ? 11.906 16.797 13.945 1 98.69 112 VAL B CA 1
ATOM 4016 C C . VAL B 1 112 ? 11.492 16.453 15.375 1 98.69 112 VAL B C 1
ATOM 4018 O O . VAL B 1 112 ? 12.18 15.703 16.062 1 98.69 112 VAL B O 1
ATOM 4021 N N . HIS B 1 113 ? 10.414 17.062 15.812 1 98.94 113 HIS B N 1
ATOM 4022 C CA . HIS B 1 113 ? 9.914 16.859 17.172 1 98.94 113 HIS B CA 1
ATOM 4023 C C . HIS B 1 113 ? 8.531 16.219 17.156 1 98.94 113 HIS B C 1
ATOM 4025 O O . HIS B 1 113 ? 7.766 16.406 16.203 1 98.94 113 HIS B O 1
ATOM 4031 N N . VAL B 1 114 ? 8.234 15.422 18.125 1 98.88 114 VAL B N 1
ATOM 4032 C CA . VAL B 1 114 ? 6.883 14.961 18.406 1 98.88 114 VAL B CA 1
ATOM 4033 C C . VAL B 1 114 ? 6.418 15.508 19.75 1 98.88 114 VAL B C 1
ATOM 4035 O O . VAL B 1 114 ? 7.035 15.234 20.781 1 98.88 114 VAL B O 1
ATOM 4038 N N . MET B 1 115 ? 5.438 16.359 19.734 1 98.75 115 MET B N 1
ATOM 4039 C CA . MET B 1 115 ? 4.754 16.766 20.953 1 98.75 115 MET B CA 1
ATOM 4040 C C . MET B 1 115 ? 3.814 15.664 21.438 1 98.75 115 MET B C 1
ATOM 4042 O O . MET B 1 115 ? 2.891 15.273 20.719 1 98.75 115 MET B O 1
ATOM 4046 N N . VAL B 1 116 ? 4.094 15.148 22.578 1 98.19 116 VAL B N 1
ATOM 4047 C CA . VAL B 1 116 ? 3.367 13.992 23.094 1 98.19 116 VAL B CA 1
ATOM 4048 C C . VAL B 1 116 ? 2.559 14.398 24.328 1 98.19 116 VAL B C 1
ATOM 4050 O O . VAL B 1 116 ? 3.1 14.992 25.266 1 98.19 116 VAL B O 1
ATOM 4053 N N . MET B 1 117 ? 1.288 14.141 24.281 1 96.19 117 MET B N 1
ATOM 4054 C CA . MET B 1 117 ? 0.44 14.383 25.453 1 96.19 117 MET B CA 1
ATOM 4055 C C . MET B 1 117 ? 0.745 13.383 26.562 1 96.19 117 MET B C 1
ATOM 4057 O O . MET B 1 117 ? 0.889 12.18 26.297 1 96.19 117 MET B O 1
ATOM 4061 N N . LYS B 1 118 ? 0.856 13.906 27.766 1 95.81 118 LYS B N 1
ATOM 4062 C CA . LYS B 1 118 ? 1.008 13 28.891 1 95.81 118 LYS B CA 1
ATOM 4063 C C . LYS B 1 118 ? -0.12 11.977 28.938 1 95.81 118 LYS B C 1
ATOM 4065 O O . LYS B 1 118 ? -1.282 12.312 28.703 1 95.81 118 LYS B O 1
ATOM 4070 N N . GLY B 1 119 ? 0.212 10.695 29.172 1 93.25 119 GLY B N 1
ATOM 4071 C CA . GLY B 1 119 ? -0.731 9.586 29.125 1 93.25 119 GLY B CA 1
ATOM 4072 C C . GLY B 1 119 ? -0.387 8.562 28.062 1 93.25 119 GLY B C 1
ATOM 4073 O O . GLY B 1 119 ? -0.842 7.418 28.125 1 93.25 119 GLY B O 1
ATOM 4074 N N . VAL B 1 120 ? 0.354 9 27.062 1 95.25 120 VAL B N 1
ATOM 4075 C CA . VAL B 1 120 ? 0.857 8.062 26.062 1 95.25 120 VAL B CA 1
ATOM 4076 C C . VAL B 1 120 ? 1.813 7.07 26.719 1 95.25 120 VAL B C 1
ATOM 4078 O O . VAL B 1 120 ? 2.611 7.449 27.578 1 95.25 120 VAL B O 1
ATOM 4081 N N . GLU B 1 121 ? 1.764 5.859 26.344 1 96.19 121 GLU B N 1
ATOM 4082 C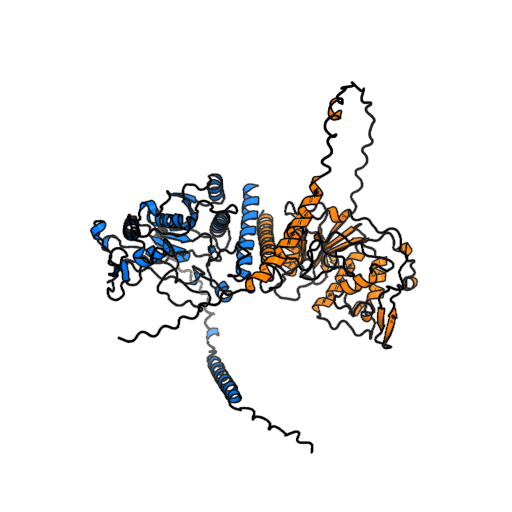 CA . GLU B 1 121 ? 2.576 4.801 26.922 1 96.19 121 GLU B CA 1
ATOM 4083 C C . GLU B 1 121 ? 4.066 5.074 26.734 1 96.19 121 GLU B C 1
ATOM 4085 O O . GLU B 1 121 ? 4.48 5.539 25.672 1 96.19 121 GLU B O 1
ATOM 4090 N N . GLU B 1 122 ? 4.781 4.719 27.734 1 97.25 122 GLU B N 1
ATOM 4091 C CA . GLU B 1 122 ? 6.211 5.016 27.766 1 97.25 122 GLU B CA 1
ATOM 4092 C C . GLU B 1 122 ? 6.941 4.324 26.609 1 97.25 122 GLU B C 1
ATOM 4094 O O . GLU B 1 122 ? 7.867 4.891 26.031 1 97.25 122 GLU B O 1
ATOM 4099 N N . TRP B 1 123 ? 6.59 3.109 26.297 1 97.25 123 TRP B N 1
ATOM 4100 C CA . TRP B 1 123 ? 7.305 2.393 25.25 1 97.25 123 TRP B CA 1
ATOM 4101 C C . TRP B 1 123 ? 7.152 3.102 23.906 1 97.25 123 TRP B C 1
ATOM 4103 O O . TRP B 1 123 ? 8.055 3.057 23.062 1 97.25 123 TRP B O 1
ATOM 4113 N N . LYS B 1 124 ? 6.066 3.744 23.625 1 97.81 124 LYS B N 1
ATOM 4114 C CA . LYS B 1 124 ? 5.863 4.512 22.406 1 97.81 124 LYS B CA 1
ATOM 4115 C C . LYS B 1 124 ? 6.797 5.715 22.344 1 97.81 124 LYS B C 1
ATOM 4117 O O . LYS B 1 124 ? 7.344 6.035 21.297 1 97.81 124 LYS B O 1
ATOM 4122 N N . ILE B 1 125 ? 6.91 6.391 23.516 1 98.44 125 ILE B N 1
ATOM 4123 C CA . ILE B 1 125 ? 7.805 7.539 23.609 1 98.44 125 ILE B CA 1
ATOM 4124 C C . ILE B 1 125 ? 9.242 7.102 23.328 1 98.44 125 ILE B C 1
ATOM 4126 O O . ILE B 1 125 ? 9.945 7.734 22.531 1 98.44 125 ILE B O 1
ATOM 4130 N N . GLN B 1 126 ? 9.633 5.98 23.875 1 98.5 126 GLN B N 1
ATOM 4131 C CA . GLN B 1 126 ? 10.977 5.457 23.656 1 98.5 126 GLN B CA 1
ATOM 4132 C C . GLN B 1 126 ? 11.18 5.051 22.203 1 98.5 126 GLN B C 1
ATOM 4134 O O . GLN B 1 126 ? 12.258 5.273 21.641 1 98.5 126 GLN B O 1
ATOM 4139 N N . ARG B 1 127 ? 10.18 4.48 21.641 1 98.38 127 ARG B N 1
ATOM 4140 C CA . ARG B 1 127 ? 10.273 4.082 20.234 1 98.38 127 ARG B CA 1
ATOM 4141 C C . ARG B 1 127 ? 10.469 5.297 19.328 1 98.38 127 ARG B C 1
ATOM 4143 O O . ARG B 1 127 ? 11.297 5.277 18.422 1 98.38 127 ARG B O 1
ATOM 4150 N N . LEU B 1 128 ? 9.727 6.379 19.609 1 98.75 128 LEU B N 1
ATOM 4151 C CA . LEU B 1 128 ? 9.852 7.598 18.812 1 98.75 128 LEU B CA 1
ATOM 4152 C C . LEU B 1 128 ? 11.266 8.164 18.906 1 98.75 128 LEU B C 1
ATOM 4154 O O . LEU B 1 128 ? 11.844 8.578 17.906 1 98.75 128 LEU B O 1
ATOM 4158 N N . LYS B 1 129 ? 11.797 8.156 20.094 1 98.69 129 LYS B N 1
ATOM 4159 C CA . LYS B 1 129 ? 13.164 8.633 20.297 1 98.69 129 LYS B CA 1
ATOM 4160 C C . LYS B 1 129 ? 14.164 7.754 19.547 1 98.69 129 LYS B C 1
ATOM 4162 O O . LYS B 1 129 ? 15.078 8.266 18.891 1 98.69 129 LYS B O 1
ATOM 4167 N N . LYS B 1 130 ? 13.938 6.48 19.625 1 98.19 130 LYS B N 1
ATOM 4168 C CA . LYS B 1 130 ? 14.812 5.535 18.938 1 98.19 130 LYS B CA 1
ATOM 4169 C C . LYS B 1 130 ? 14.742 5.715 17.422 1 98.19 130 LYS B C 1
ATOM 4171 O O . LYS B 1 130 ? 15.734 5.523 16.719 1 98.19 130 LYS B O 1
ATOM 4176 N N . ASP B 1 131 ? 13.578 6.117 16.984 1 98.38 131 ASP B N 1
ATOM 4177 C CA . ASP B 1 131 ? 13.383 6.344 15.547 1 98.38 131 ASP B CA 1
ATOM 4178 C C . ASP B 1 131 ? 14.07 7.629 15.094 1 98.38 131 ASP B C 1
ATOM 4180 O O . ASP B 1 131 ? 14.203 7.875 13.898 1 98.38 131 ASP B O 1
ATOM 4184 N N . GLY B 1 132 ? 14.492 8.523 16.031 1 98.31 132 GLY B N 1
ATOM 4185 C CA . GLY B 1 132 ? 15.273 9.703 15.695 1 98.31 132 GLY B CA 1
ATOM 4186 C C . GLY B 1 132 ? 14.57 11 16.031 1 98.31 132 GLY B C 1
ATOM 4187 O O . GLY B 1 132 ? 15.164 12.078 15.953 1 98.31 132 GLY B O 1
ATOM 4188 N N . ALA B 1 133 ? 13.328 10.867 16.438 1 98.69 133 ALA B N 1
ATOM 4189 C CA . ALA B 1 133 ? 12.578 12.078 16.75 1 98.69 133 ALA B CA 1
ATOM 4190 C C . ALA B 1 133 ? 12.922 12.586 18.141 1 98.69 133 ALA B C 1
ATOM 4192 O O . ALA B 1 133 ? 13.297 11.805 19.031 1 98.69 133 ALA B O 1
ATOM 4193 N N . LYS B 1 134 ? 12.867 13.891 18.312 1 98.81 134 LYS B N 1
ATOM 4194 C CA . LYS B 1 134 ? 12.891 14.492 19.641 1 98.81 134 LYS B CA 1
ATOM 4195 C C . LYS B 1 134 ? 11.484 14.617 20.219 1 98.81 134 LYS B C 1
ATOM 4197 O O . LYS B 1 134 ? 10.539 14.938 19.484 1 98.81 134 LYS B O 1
ATOM 4202 N N . VAL B 1 135 ? 11.336 14.344 21.516 1 98.81 135 VAL B N 1
ATOM 4203 C CA . VAL B 1 135 ? 10 14.297 22.094 1 98.81 135 VAL B CA 1
ATOM 4204 C C . VAL B 1 135 ? 9.82 15.461 23.062 1 98.81 135 VAL B C 1
ATOM 4206 O O . VAL B 1 135 ? 10.719 15.75 23.859 1 98.81 135 VAL B O 1
ATOM 4209 N N . ILE B 1 136 ? 8.781 16.156 23 1 98.75 136 ILE B N 1
ATOM 4210 C CA . ILE B 1 136 ? 8.352 17.172 23.953 1 98.75 136 ILE B CA 1
ATOM 4211 C C . ILE B 1 136 ? 7.066 16.719 24.641 1 98.75 136 ILE B C 1
ATOM 4213 O O . ILE B 1 136 ? 6.02 16.594 24 1 98.75 136 ILE B O 1
ATOM 4217 N N . LEU B 1 137 ? 7.121 16.484 25.906 1 98.38 137 LEU B N 1
ATOM 4218 C CA . LEU B 1 137 ? 5.949 16.078 26.672 1 98.38 137 LEU B CA 1
ATOM 4219 C C . LEU B 1 137 ? 5.133 17.297 27.109 1 98.38 137 LEU B C 1
ATOM 4221 O O . LEU B 1 137 ? 5.691 18.281 27.594 1 98.38 137 LEU B O 1
ATOM 4225 N N . VAL B 1 138 ? 3.828 17.203 27 1 97.88 138 VAL B N 1
ATOM 4226 C CA . VAL B 1 138 ? 2.984 18.344 27.391 1 97.88 138 VAL B CA 1
ATOM 4227 C C . VAL B 1 138 ? 1.798 17.828 28.203 1 97.88 138 VAL B C 1
ATOM 4229 O O . VAL B 1 138 ? 1.378 16.688 28.062 1 97.88 138 VAL B O 1
ATOM 4232 N N . ASP B 1 139 ? 1.234 18.734 29.047 1 96 139 ASP B N 1
ATOM 4233 C CA . ASP B 1 139 ? 0.019 18.438 29.797 1 96 139 ASP B CA 1
ATOM 4234 C C . ASP B 1 139 ? -1.221 18.578 28.922 1 96 139 ASP B C 1
ATOM 4236 O O . ASP B 1 139 ? -1.274 19.453 28.062 1 96 139 ASP B O 1
ATOM 4240 N N . PRO B 1 140 ? -2.203 17.672 29.125 1 93.5 140 PRO B N 1
ATOM 4241 C CA . PRO B 1 140 ? -3.449 17.844 28.375 1 93.5 140 PRO B CA 1
ATOM 4242 C C . PRO B 1 140 ? -4.109 19.203 28.625 1 93.5 140 PRO B C 1
ATOM 4244 O O . PRO B 1 140 ? -4.051 19.719 29.75 1 93.5 140 PRO B O 1
ATOM 4247 N N . LEU B 1 141 ? -4.594 19.766 27.641 1 92.38 141 LEU B N 1
ATOM 4248 C CA . LEU B 1 141 ? -5.488 20.922 27.688 1 92.38 141 LEU B CA 1
ATOM 4249 C C . LEU B 1 141 ? -6.906 20.531 27.281 1 92.38 141 LEU B C 1
ATOM 4251 O O . LEU B 1 141 ? -7.215 20.438 26.094 1 92.38 141 LEU B O 1
ATOM 4255 N N . LEU B 1 142 ? -7.754 20.344 28.234 1 87.44 142 LEU B N 1
ATOM 4256 C CA . LEU B 1 142 ? -9.109 19.859 28 1 87.44 142 LEU B CA 1
ATOM 4257 C C . LEU B 1 142 ? -10.133 20.969 28.172 1 87.44 142 LEU B C 1
ATOM 4259 O O . LEU B 1 142 ? -9.906 21.906 28.953 1 87.44 142 LEU B O 1
ATOM 4263 N N . PRO B 1 143 ? -11.195 20.891 27.469 1 85.12 143 PRO B N 1
ATOM 4264 C CA . PRO B 1 143 ? -12.203 21.953 27.547 1 85.12 143 PRO B CA 1
ATOM 4265 C C . PRO B 1 143 ? -12.648 22.25 28.969 1 85.12 143 PRO B C 1
ATOM 4267 O O . PRO B 1 143 ? -12.938 23.406 29.312 1 85.12 143 PRO B O 1
ATOM 4270 N N . GLN B 1 144 ? -12.688 21.297 29.781 1 81.81 144 GLN B N 1
ATOM 4271 C CA . GLN B 1 144 ? -13.109 21.5 31.172 1 81.81 144 GLN B CA 1
ATOM 4272 C C . GLN B 1 144 ? -12.172 22.453 31.891 1 81.81 144 GLN B C 1
ATOM 4274 O O . GLN B 1 144 ? -12.547 23.062 32.906 1 81.81 144 GLN B O 1
ATOM 4279 N N . ASP B 1 145 ? -10.977 22.578 31.359 1 82.25 145 ASP B N 1
ATOM 4280 C CA . ASP B 1 145 ? -9.969 23.406 32 1 82.25 145 ASP B CA 1
ATOM 4281 C C . ASP B 1 145 ? -10.18 24.875 31.672 1 82.25 145 ASP B C 1
ATOM 4283 O O . ASP B 1 145 ? -9.688 25.75 32.406 1 82.25 145 ASP B O 1
ATOM 4287 N N . PHE B 1 146 ? -10.938 25.172 30.531 1 84.12 146 PHE B N 1
ATOM 4288 C CA . PHE B 1 146 ? -10.922 26.578 30.156 1 84.12 146 PHE B CA 1
ATOM 4289 C C . PHE B 1 146 ? -12.312 27.031 29.75 1 84.12 146 PHE B C 1
ATOM 4291 O O . PHE B 1 146 ? -12.586 28.234 29.672 1 84.12 146 PHE B O 1
ATOM 4298 N N . VAL B 1 147 ? -13.164 26.172 29.469 1 83.44 147 VAL B N 1
ATOM 4299 C CA . VAL B 1 147 ? -14.484 26.594 29.016 1 83.44 147 VAL B CA 1
ATOM 4300 C C . VAL B 1 147 ? -15.297 27.109 30.188 1 83.44 147 VAL B C 1
ATOM 4302 O O . VAL B 1 147 ? -15.32 26.484 31.25 1 83.44 147 VAL B O 1
ATOM 4305 N N . GLU B 1 148 ? -15.906 28.25 29.984 1 81.69 148 GLU B N 1
ATOM 4306 C CA . GLU B 1 148 ? -16.719 28.859 31.031 1 81.69 148 GLU B CA 1
ATOM 4307 C C . GLU B 1 148 ? -17.953 28.031 31.328 1 81.69 148 GLU B C 1
ATOM 4309 O O . GLU B 1 148 ? -18.562 27.453 30.406 1 81.69 148 GLU B O 1
ATOM 4314 N N . GLU B 1 149 ? -18.281 28.031 32.688 1 68.19 149 GLU B N 1
ATOM 4315 C CA . GLU B 1 149 ? -19.469 27.328 33.125 1 68.19 149 GLU B CA 1
ATOM 4316 C C . GLU B 1 149 ? -20.719 27.828 32.406 1 68.19 149 GLU B C 1
ATOM 4318 O O . GLU B 1 149 ? -20.906 29.031 32.25 1 68.19 149 GLU B O 1
ATOM 4323 N N . GLY B 1 150 ? -21.609 26.875 31.953 1 63.69 150 GLY B N 1
ATOM 4324 C CA . GLY B 1 150 ? -22.844 27.266 31.281 1 63.69 150 GLY B CA 1
ATOM 4325 C C . GLY B 1 150 ? -22.672 27.406 29.781 1 63.69 150 GLY B C 1
ATOM 4326 O O . GLY B 1 150 ? -23.656 27.453 29.047 1 63.69 150 GLY B O 1
ATOM 4327 N N . ALA B 1 151 ? -21.531 27.781 29.391 1 62 151 ALA B N 1
ATOM 4328 C CA . ALA B 1 151 ? -21.312 27.875 27.953 1 62 151 ALA B CA 1
ATOM 4329 C C . ALA B 1 151 ? -21.516 26.516 27.281 1 62 151 ALA B C 1
ATOM 4331 O O . ALA B 1 151 ? -21.219 25.469 27.875 1 62 151 ALA B O 1
ATOM 4332 N N . GLN B 1 152 ? -22.859 26 26.922 1 56.38 152 GLN B N 1
ATOM 4333 C CA . GLN B 1 152 ? -23.234 24.734 26.312 1 56.38 152 GLN B CA 1
ATOM 4334 C C . GLN B 1 152 ? -22.031 24.047 25.688 1 56.38 152 GLN B C 1
ATOM 4336 O O . GLN B 1 152 ? -21.375 24.594 24.797 1 56.38 152 GLN B O 1
ATOM 4341 N N . VAL B 1 153 ? -21.422 23.297 26.469 1 53.91 153 VAL B N 1
ATOM 4342 C CA . VAL B 1 153 ? -20.172 22.562 26.219 1 53.91 153 VAL B CA 1
ATOM 4343 C C . VAL B 1 153 ? -20.266 21.797 24.906 1 53.91 153 VAL B C 1
ATOM 4345 O O . VAL B 1 153 ? -21.375 21.562 24.391 1 53.91 153 VAL B O 1
ATOM 4348 N N . LEU B 1 154 ? -19.047 21.391 24.531 1 57.03 154 LEU B N 1
ATOM 4349 C CA . LEU B 1 154 ? -18.516 20.562 23.469 1 57.03 154 LEU B CA 1
ATOM 4350 C C . LEU B 1 154 ? -19.109 19.156 23.516 1 57.03 154 LEU B C 1
ATOM 4352 O O . LEU B 1 154 ? -18.922 18.438 24.484 1 57.03 154 LEU B O 1
ATOM 4356 N N . THR B 1 155 ? -20.312 19.062 23.25 1 51.03 155 THR B N 1
ATOM 4357 C CA . THR B 1 155 ? -20.938 17.75 23.219 1 51.03 155 THR B CA 1
ATOM 4358 C C . THR B 1 155 ? -20.141 16.797 22.344 1 51.03 155 THR B C 1
ATOM 4360 O O . THR B 1 155 ? -20.547 15.656 22.109 1 51.03 155 THR B O 1
ATOM 4363 N N . GLY B 1 156 ? -19.109 17.188 21.859 1 53.19 156 GLY B N 1
ATOM 4364 C CA . GLY B 1 156 ? -18.578 16.25 20.875 1 53.19 156 GLY B CA 1
ATOM 4365 C C . GLY B 1 156 ? -17.812 15.094 21.5 1 53.19 156 GLY B C 1
ATOM 4366 O O . GLY B 1 156 ? -17.703 15.008 22.734 1 53.19 156 GLY B O 1
ATOM 4367 N N . SER B 1 157 ? -17.516 14.062 20.828 1 56.81 157 SER B N 1
ATOM 4368 C CA . SER B 1 157 ? -16.812 12.828 21.125 1 56.81 157 SER B CA 1
ATOM 4369 C C . SER B 1 157 ? -15.586 13.086 21.984 1 56.81 157 SER B C 1
ATOM 4371 O O . SER B 1 157 ? -14.875 14.078 21.781 1 56.81 157 SER B O 1
ATOM 4373 N N . PRO B 1 158 ? -15.578 12.531 23.234 1 57.12 158 PRO B N 1
ATOM 4374 C CA . PRO B 1 158 ? -14.375 12.586 24.062 1 57.12 158 PRO B CA 1
ATOM 4375 C C . PRO B 1 158 ? -13.086 12.633 23.234 1 57.12 158 PRO B C 1
ATOM 4377 O O . PRO B 1 158 ? -12.094 13.227 23.656 1 57.12 158 PRO B O 1
ATOM 4380 N N . ARG B 1 159 ? -13.219 12 22.125 1 54.62 159 ARG B N 1
ATOM 4381 C CA . ARG B 1 159 ? -12.031 11.891 21.281 1 54.62 159 ARG B CA 1
ATOM 4382 C C . ARG B 1 159 ? -11.508 13.273 20.906 1 54.62 159 ARG B C 1
ATOM 4384 O O . ARG B 1 159 ? -10.289 13.477 20.797 1 54.62 159 ARG B O 1
ATOM 4391 N N . TRP B 1 160 ? -12.406 14.164 20.953 1 63.16 160 TRP B N 1
ATOM 4392 C CA . TRP B 1 160 ? -11.93 15.391 20.312 1 63.16 160 TRP B CA 1
ATOM 4393 C C . TRP B 1 160 ? -11.547 16.438 21.359 1 63.16 160 TRP B C 1
ATOM 4395 O O . TRP B 1 160 ? -10.992 17.484 21.031 1 63.16 160 TRP B O 1
ATOM 4405 N N . GLN B 1 161 ? -11.688 15.977 22.578 1 69.62 161 GLN B N 1
ATOM 4406 C CA . GLN B 1 161 ? -11.367 16.938 23.625 1 69.62 161 GLN B CA 1
ATOM 4407 C C . GLN B 1 161 ? -9.859 17.125 23.766 1 69.62 161 GLN B C 1
ATOM 4409 O O . GLN B 1 161 ? -9.391 18.203 24.109 1 69.62 161 GLN B O 1
ATOM 4414 N N . HIS B 1 162 ? -9.148 16.156 23.297 1 82.5 162 HIS B N 1
ATOM 4415 C CA . HIS B 1 162 ? -7.695 16.203 23.406 1 82.5 162 HIS B CA 1
ATOM 4416 C C . HIS B 1 162 ? -7.098 17.109 22.328 1 82.5 162 HIS B C 1
ATOM 4418 O O . HIS B 1 162 ? -5.938 17.516 22.422 1 82.5 162 HIS B O 1
ATOM 4424 N N . MET B 1 163 ? -7.922 17.516 21.375 1 87.62 163 MET B N 1
ATOM 4425 C CA . MET B 1 163 ? -7.355 18.203 20.219 1 87.62 163 MET B CA 1
ATOM 4426 C C . MET B 1 163 ? -6.969 19.625 20.578 1 87.62 163 MET B C 1
ATOM 4428 O O . MET B 1 163 ? -6.109 20.219 19.922 1 87.62 163 MET B O 1
ATOM 4432 N N . PHE B 1 164 ? -7.527 20.156 21.703 1 92.31 164 PHE B N 1
ATOM 4433 C CA . PHE B 1 164 ? -7.137 21.5 22.125 1 92.31 164 PHE B CA 1
ATOM 4434 C C . PHE B 1 164 ? -5.715 21.5 22.672 1 92.31 164 PHE B C 1
ATOM 4436 O O . PHE B 1 164 ? -5.07 22.547 22.734 1 92.31 164 PHE B O 1
ATOM 4443 N N . THR B 1 165 ? -5.305 20.312 23.047 1 94.94 165 THR B N 1
ATOM 4444 C CA . THR B 1 165 ? -3.936 20.203 23.547 1 94.94 165 THR B CA 1
ATOM 4445 C C . THR B 1 165 ? -2.936 20.594 22.469 1 94.94 165 THR B C 1
ATOM 4447 O O . THR B 1 165 ? -1.815 21.016 22.766 1 94.94 165 THR B O 1
ATOM 4450 N N . LYS B 1 166 ? -3.334 20.484 21.219 1 96.25 166 LYS B N 1
ATOM 4451 C CA . LYS B 1 166 ? -2.504 20.906 20.094 1 96.25 166 LYS B CA 1
ATOM 4452 C C . LYS B 1 166 ? -2.09 22.359 20.219 1 96.25 166 LYS B C 1
ATOM 4454 O O . LYS B 1 166 ? -1.021 22.766 19.75 1 96.25 166 LYS B O 1
ATOM 4459 N N . LEU B 1 167 ? -2.828 23.219 20.938 1 97.19 167 LEU B N 1
ATOM 4460 C CA . LEU B 1 167 ? -2.568 24.641 21.094 1 97.19 167 LEU B CA 1
ATOM 4461 C C . LEU B 1 167 ? -1.289 24.875 21.891 1 97.19 167 LEU B C 1
ATOM 4463 O O . LEU B 1 167 ? -0.719 25.969 21.859 1 97.19 167 LEU B O 1
ATOM 4467 N N . ARG B 1 168 ? -0.84 23.859 22.578 1 97.62 168 ARG B N 1
ATOM 4468 C CA . ARG B 1 168 ? 0.348 24.016 23.406 1 97.62 168 ARG B CA 1
ATOM 4469 C C . ARG B 1 168 ? 1.582 24.281 22.547 1 97.62 168 ARG B C 1
ATOM 4471 O O . ARG B 1 168 ? 2.619 24.703 23.062 1 97.62 168 ARG B O 1
ATOM 4478 N N . VAL B 1 169 ? 1.463 24.078 21.25 1 98.56 169 VAL B N 1
ATOM 4479 C CA . VAL B 1 169 ? 2.555 24.406 20.328 1 98.56 169 VAL B CA 1
ATOM 4480 C C . VAL B 1 169 ? 2.918 25.875 20.469 1 98.56 169 VAL B C 1
ATOM 4482 O O . VAL B 1 169 ? 4.082 26.25 20.297 1 98.56 169 VAL B O 1
ATOM 4485 N N . PHE B 1 170 ? 1.979 26.766 20.812 1 98.62 170 PHE B N 1
ATOM 4486 C CA . PHE B 1 170 ? 2.197 28.203 20.922 1 98.62 170 PHE B CA 1
ATOM 4487 C C . PHE B 1 170 ? 3.113 28.516 22.109 1 98.62 170 PHE B C 1
ATOM 4489 O O . PHE B 1 170 ? 3.682 29.609 22.188 1 98.62 170 PHE B O 1
ATOM 4496 N N . GLU B 1 171 ? 3.291 27.547 22.984 1 98.38 171 GLU B N 1
ATOM 4497 C CA . GLU B 1 171 ? 4.113 27.766 24.172 1 98.38 171 GLU B CA 1
ATOM 4498 C C . GLU B 1 171 ? 5.574 27.422 23.906 1 98.38 171 GLU B C 1
ATOM 4500 O O . GLU B 1 171 ? 6.441 27.688 24.734 1 98.38 171 GLU B O 1
ATOM 4505 N N . LEU B 1 172 ? 5.82 26.828 22.75 1 98.56 172 LEU B N 1
ATOM 4506 C CA . LEU B 1 172 ? 7.156 26.312 22.469 1 98.56 172 LEU B CA 1
ATOM 4507 C C . LEU B 1 172 ? 8.062 27.422 21.938 1 98.56 172 LEU B C 1
ATOM 4509 O O . LEU B 1 172 ? 8.609 27.312 20.844 1 98.56 172 LEU B O 1
ATOM 4513 N N . GLU B 1 173 ? 8.414 28.422 22.766 1 98.31 173 GLU B N 1
ATOM 4514 C CA . GLU B 1 173 ? 9.133 29.625 22.344 1 98.31 173 GLU B CA 1
ATOM 4515 C C . GLU B 1 173 ? 10.625 29.359 22.188 1 98.31 173 GLU B C 1
ATOM 4517 O O . GLU B 1 173 ? 11.383 30.219 21.734 1 98.31 173 GLU B O 1
ATOM 4522 N N . GLN B 1 174 ? 11.109 28.172 22.531 1 97.81 174 GLN B N 1
ATOM 4523 C CA . GLN B 1 174 ? 12.492 27.797 22.234 1 97.81 174 GLN B CA 1
ATOM 4524 C C . GLN B 1 174 ? 12.727 27.703 20.734 1 97.81 174 GLN B C 1
ATOM 4526 O O . GLN B 1 174 ? 13.875 27.672 20.281 1 97.81 174 GLN B O 1
ATOM 4531 N N . PHE B 1 175 ? 11.617 27.656 19.953 1 98.5 175 PHE B N 1
ATOM 4532 C CA . PHE B 1 175 ? 11.719 27.656 18.5 1 98.5 175 PHE B CA 1
ATOM 4533 C C . PHE B 1 175 ? 11.305 29 17.922 1 98.5 175 PHE B C 1
ATOM 4535 O O . PHE B 1 175 ? 10.414 29.672 18.453 1 98.5 175 PHE B O 1
ATOM 4542 N N . ASP B 1 176 ? 11.938 29.391 16.828 1 98.31 176 ASP B N 1
ATOM 4543 C CA . ASP B 1 176 ? 11.547 30.578 16.094 1 98.31 176 ASP B CA 1
ATOM 4544 C C . ASP B 1 176 ? 10.359 30.297 15.18 1 98.31 176 ASP B C 1
ATOM 4546 O O . ASP B 1 176 ? 9.453 31.109 15.047 1 98.31 176 ASP B O 1
ATOM 4550 N N . LYS B 1 177 ? 10.367 29.172 14.484 1 98.62 177 LYS B N 1
ATOM 4551 C CA . LYS B 1 177 ? 9.258 28.688 13.68 1 98.62 177 LYS B CA 1
ATOM 4552 C C . LYS B 1 177 ? 9.016 27.203 13.93 1 98.62 177 LYS B C 1
ATOM 4554 O O . LYS B 1 177 ? 9.961 26.422 14.07 1 98.62 177 LYS B O 1
ATOM 4559 N N . VAL B 1 178 ? 7.762 26.875 13.992 1 98.88 178 VAL B N 1
ATOM 4560 C CA . VAL B 1 178 ? 7.336 25.484 14.086 1 98.88 178 VAL B CA 1
ATOM 4561 C C . VAL B 1 178 ? 6.359 25.172 12.961 1 98.88 178 VAL B C 1
ATOM 4563 O O . VAL B 1 178 ? 5.363 25.875 12.773 1 98.88 178 VAL B O 1
ATOM 4566 N N . CYS B 1 179 ? 6.684 24.188 12.18 1 98.88 179 CYS B N 1
ATOM 4567 C CA . CYS B 1 179 ? 5.711 23.625 11.25 1 98.88 179 CYS B CA 1
ATOM 4568 C C . CYS B 1 179 ? 5.012 22.406 11.859 1 98.88 179 CYS B C 1
ATOM 4570 O O . CYS B 1 179 ? 5.562 21.312 11.875 1 98.88 179 CYS B O 1
ATOM 4572 N N . ILE B 1 180 ? 3.818 22.609 12.383 1 98.88 180 ILE B N 1
ATOM 4573 C CA . ILE B 1 180 ? 3.07 21.516 12.984 1 98.88 180 ILE B CA 1
ATOM 4574 C C . ILE B 1 180 ? 2.227 20.828 11.922 1 98.88 180 ILE B C 1
ATOM 4576 O O . ILE B 1 180 ? 1.494 21.469 11.172 1 98.88 180 ILE B O 1
ATOM 4580 N N . VAL B 1 181 ? 2.402 19.5 11.781 1 98.81 181 VAL B N 1
ATOM 4581 C CA . VAL B 1 181 ? 1.772 18.672 10.758 1 98.81 181 VAL B CA 1
ATOM 4582 C C . VAL B 1 181 ? 1.058 17.484 11.414 1 98.81 181 VAL B C 1
ATOM 4584 O O . VAL B 1 181 ? 1.669 16.719 12.164 1 98.81 181 VAL B O 1
ATOM 4587 N N . ASP B 1 182 ? -0.26 17.391 11.148 1 97.69 182 ASP B N 1
ATOM 4588 C CA . ASP B 1 182 ? -0.981 16.234 11.672 1 97.69 182 ASP B CA 1
ATOM 4589 C C . ASP B 1 182 ? -0.354 14.922 11.188 1 97.69 182 ASP B C 1
ATOM 4591 O O . ASP B 1 182 ? 0.174 14.859 10.07 1 97.69 182 ASP B O 1
ATOM 4595 N N . SER B 1 183 ? -0.496 13.883 12.039 1 96.5 183 SER B N 1
ATOM 4596 C CA . SER B 1 183 ? 0.156 12.625 11.703 1 96.5 183 SER B CA 1
ATOM 4597 C C . SER B 1 183 ? -0.593 11.891 10.594 1 96.5 183 SER B C 1
ATOM 4599 O O . SER B 1 183 ? -0.07 10.938 10.008 1 96.5 183 SER B O 1
ATOM 4601 N N . ASP B 1 184 ? -1.851 12.32 10.297 1 96.88 184 ASP B N 1
ATOM 4602 C CA . ASP B 1 184 ? -2.562 11.688 9.188 1 96.88 184 ASP B CA 1
ATOM 4603 C C . ASP B 1 184 ? -2.236 12.375 7.863 1 96.88 184 ASP B C 1
ATOM 4605 O O . ASP B 1 184 ? -2.943 12.188 6.871 1 96.88 184 ASP B O 1
ATOM 4609 N N . LEU B 1 185 ? -1.254 13.234 7.859 1 98.5 185 LEU B N 1
ATOM 4610 C CA . LEU B 1 185 ? -0.662 13.727 6.621 1 98.5 185 LEU B CA 1
ATOM 4611 C C . LEU B 1 185 ? 0.525 12.859 6.207 1 98.5 185 LEU B C 1
ATOM 4613 O O . LEU B 1 185 ? 1.466 12.68 6.98 1 98.5 185 LEU B O 1
ATOM 4617 N N . LEU B 1 186 ? 0.483 12.305 5.008 1 98.62 186 LEU B N 1
ATOM 4618 C CA . LEU B 1 186 ? 1.612 11.602 4.414 1 98.62 186 LEU B CA 1
ATOM 4619 C C . LEU B 1 186 ? 2.537 12.57 3.686 1 98.62 186 LEU B C 1
ATOM 4621 O O . LEU B 1 186 ? 2.148 13.164 2.678 1 98.62 186 LEU B O 1
ATOM 4625 N N . ILE B 1 187 ? 3.785 12.734 4.16 1 98.81 187 ILE B N 1
ATOM 4626 C CA . ILE B 1 187 ? 4.742 13.602 3.492 1 98.81 187 ILE B CA 1
ATOM 4627 C C . ILE B 1 187 ? 5.242 12.938 2.211 1 98.81 187 ILE B C 1
ATOM 4629 O O . ILE B 1 187 ? 5.781 11.836 2.248 1 98.81 187 ILE B O 1
ATOM 4633 N N . LEU B 1 188 ? 5.039 13.594 1.113 1 98.56 188 LEU B N 1
ATOM 4634 C CA . LEU B 1 188 ? 5.355 13.023 -0.191 1 98.56 188 LEU B CA 1
ATOM 4635 C C . LEU B 1 188 ? 6.656 13.602 -0.734 1 98.56 188 LEU B C 1
ATOM 4637 O O . LEU B 1 188 ? 7.395 12.914 -1.445 1 98.56 188 LEU B O 1
ATOM 4641 N N . ARG B 1 189 ? 6.938 14.867 -0.42 1 98.38 189 ARG B N 1
ATOM 4642 C CA . ARG B 1 189 ? 8.109 15.578 -0.916 1 98.38 189 ARG B CA 1
ATOM 4643 C C . ARG B 1 189 ? 8.68 16.516 0.15 1 98.38 189 ARG B C 1
ATOM 4645 O O . ARG B 1 189 ? 7.988 16.844 1.117 1 98.38 189 ARG B O 1
ATOM 4652 N N . ASN B 1 190 ? 9.938 16.875 -0.084 1 98.5 190 ASN B N 1
ATOM 4653 C CA . ASN B 1 190 ? 10.562 17.828 0.83 1 98.5 190 ASN B CA 1
ATOM 4654 C C . ASN B 1 190 ? 9.781 19.141 0.887 1 98.5 190 ASN B C 1
ATOM 4656 O O . ASN B 1 190 ? 9.344 19.656 -0.145 1 98.5 190 ASN B O 1
ATOM 4660 N N . MET B 1 191 ? 9.633 19.672 2.08 1 97.94 191 MET B N 1
ATOM 4661 C CA . MET B 1 191 ? 8.852 20.891 2.246 1 97.94 191 MET B CA 1
ATOM 4662 C C . MET B 1 191 ? 9.641 21.953 3.006 1 97.94 191 MET B C 1
ATOM 4664 O O . MET B 1 191 ? 9.062 22.859 3.607 1 97.94 191 MET B O 1
ATOM 4668 N N . ASP B 1 192 ? 10.914 21.906 3.014 1 98.5 192 ASP B N 1
ATOM 4669 C CA . ASP B 1 192 ? 11.773 22.781 3.828 1 98.5 192 ASP B CA 1
ATOM 4670 C C . ASP B 1 192 ? 11.547 24.25 3.486 1 98.5 192 ASP B C 1
ATOM 4672 O O . ASP B 1 192 ? 11.711 25.109 4.344 1 98.5 192 ASP B O 1
ATOM 4676 N N . ASP B 1 193 ? 11.164 24.547 2.289 1 98.31 193 ASP B N 1
ATOM 4677 C CA . ASP B 1 193 ? 11.016 25.922 1.846 1 98.31 193 ASP B CA 1
ATOM 4678 C C . ASP B 1 193 ? 9.844 26.609 2.551 1 98.31 193 ASP B C 1
ATOM 4680 O O . ASP B 1 193 ? 9.711 27.828 2.502 1 98.31 193 ASP B O 1
ATOM 4684 N N . ILE B 1 194 ? 9.016 25.828 3.271 1 98.5 194 ILE B N 1
ATOM 4685 C CA . ILE B 1 194 ? 7.902 26.391 4.02 1 98.5 194 ILE B CA 1
ATOM 4686 C C . ILE B 1 194 ? 8.43 27.375 5.062 1 98.5 194 ILE B C 1
ATOM 4688 O O . ILE B 1 194 ? 7.773 28.375 5.387 1 98.5 194 ILE B O 1
ATOM 4692 N N . PHE B 1 195 ? 9.594 27.156 5.562 1 98.44 195 PHE B N 1
ATOM 4693 C CA . PHE B 1 195 ? 10.18 27.953 6.645 1 98.44 195 PHE B CA 1
ATOM 4694 C C . PHE B 1 195 ? 10.664 29.297 6.129 1 98.44 195 PHE B C 1
ATOM 4696 O O . PHE B 1 195 ? 10.992 30.188 6.918 1 98.44 195 PHE B O 1
ATOM 4703 N N . ASP B 1 196 ? 10.672 29.516 4.809 1 97.88 196 ASP B N 1
ATOM 4704 C CA . ASP B 1 196 ? 11.008 30.797 4.215 1 97.88 196 ASP B CA 1
ATOM 4705 C C . ASP B 1 196 ? 9.836 31.781 4.301 1 97.88 196 ASP B C 1
ATOM 4707 O O . ASP B 1 196 ? 9.977 32.969 3.998 1 97.88 196 ASP B O 1
ATOM 4711 N N . THR B 1 197 ? 8.711 31.312 4.73 1 98.19 197 THR B N 1
ATOM 4712 C CA . THR B 1 197 ? 7.539 32.156 4.879 1 98.19 197 THR B CA 1
ATOM 4713 C C . THR B 1 197 ? 7.832 33.312 5.836 1 98.19 197 THR B C 1
ATOM 4715 O O . THR B 1 197 ? 8.281 33.094 6.965 1 98.19 197 THR B O 1
ATOM 4718 N N . PRO B 1 198 ? 7.594 34.562 5.457 1 97.31 198 PRO B N 1
ATOM 4719 C CA . PRO B 1 198 ? 7.926 35.719 6.297 1 97.31 198 PRO B CA 1
ATOM 4720 C C . PRO B 1 198 ? 6.965 35.875 7.469 1 97.31 198 PRO B C 1
ATOM 4722 O O . PRO B 1 198 ? 5.82 35.438 7.406 1 97.31 198 PRO B O 1
ATOM 4725 N N . TYR B 1 199 ? 7.445 36.531 8.516 1 97.25 199 TYR B N 1
ATOM 4726 C CA . TYR B 1 199 ? 6.594 36.938 9.625 1 97.25 199 TYR B CA 1
ATOM 4727 C C . TYR B 1 199 ? 5.66 38.062 9.203 1 97.25 199 TYR B C 1
ATOM 4729 O O . TYR B 1 199 ? 5.988 38.844 8.305 1 97.25 199 TYR B O 1
ATOM 4737 N N . ALA B 1 200 ? 4.488 38.062 9.836 1 95.88 200 ALA B N 1
ATOM 4738 C CA . ALA B 1 200 ? 3.662 39.281 9.766 1 95.88 200 ALA B CA 1
ATOM 4739 C C . ALA B 1 200 ? 4.172 40.344 10.727 1 95.88 200 ALA B C 1
ATOM 4741 O O . ALA B 1 200 ? 4.312 40.094 11.93 1 95.88 200 ALA B O 1
ATOM 4742 N N . THR B 1 201 ? 4.453 41.531 10.242 1 91.81 201 THR B N 1
ATOM 4743 C CA . THR B 1 201 ? 5.148 42.531 11.062 1 91.81 201 THR B CA 1
ATOM 4744 C C . THR B 1 201 ? 4.27 43.75 11.305 1 91.81 201 THR B C 1
ATOM 4746 O O . THR B 1 201 ? 4.527 44.531 12.219 1 91.81 201 THR B O 1
ATOM 4749 N N . GLN B 1 202 ? 3.275 44 10.508 1 86 202 GLN B N 1
ATOM 4750 C CA . GLN B 1 202 ? 2.463 45.188 10.656 1 86 202 GLN B CA 1
ATOM 4751 C C . GLN B 1 202 ? 0.988 44.844 10.836 1 86 202 GLN B C 1
ATOM 4753 O O . GLN B 1 202 ? 0.412 44.125 10.016 1 86 202 GLN B O 1
ATOM 4758 N N . PRO B 1 203 ? 0.462 45.406 11.883 1 83.44 203 PRO B N 1
ATOM 4759 C CA . PRO B 1 203 ? -0.963 45.125 12.078 1 83.44 203 PRO B CA 1
ATOM 4760 C C . PRO B 1 203 ? -1.836 45.719 10.984 1 83.44 203 PRO B C 1
ATOM 4762 O O . PRO B 1 203 ? -1.607 46.875 10.562 1 83.44 203 PRO B O 1
ATOM 4765 N N . PRO B 1 204 ? -2.66 44.906 10.516 1 85.62 204 PRO B N 1
ATOM 4766 C CA . PRO B 1 204 ? -3.664 45.469 9.617 1 85.62 204 PRO B CA 1
ATOM 4767 C C . PRO B 1 204 ? -4.754 46.25 10.367 1 85.62 204 PRO B C 1
ATOM 4769 O O . PRO B 1 204 ? -4.793 46.219 11.594 1 85.62 204 PRO B O 1
ATOM 4772 N N . GLN B 1 205 ? -5.488 47.062 9.648 1 84.94 205 GLN B N 1
ATOM 4773 C CA . GLN B 1 205 ? -6.734 47.562 10.203 1 84.94 205 GLN B CA 1
ATOM 4774 C C . GLN B 1 205 ? -7.879 46.562 10 1 84.94 205 GLN B C 1
ATOM 4776 O O . GLN B 1 205 ? -8.242 46.281 8.859 1 84.94 205 GLN B O 1
ATOM 4781 N N . PRO B 1 206 ? -8.352 46.062 11.156 1 89.25 206 PRO B N 1
ATOM 4782 C CA . PRO B 1 206 ? -9.453 45.125 10.984 1 89.25 206 PRO B CA 1
ATOM 4783 C C . PRO B 1 206 ? -10.648 45.719 10.266 1 89.25 206 PRO B C 1
ATOM 4785 O O . PRO B 1 206 ? -10.906 46.938 10.391 1 89.25 206 PRO B O 1
ATOM 4788 N N . ASP B 1 207 ? -11.344 44.938 9.523 1 88.5 207 ASP B N 1
ATOM 4789 C CA . ASP B 1 207 ? -12.609 45.312 8.906 1 88.5 207 ASP B CA 1
ATOM 4790 C C . ASP B 1 207 ? -13.789 44.875 9.766 1 88.5 207 ASP B C 1
ATOM 4792 O O . ASP B 1 207 ? -14.242 43.719 9.664 1 88.5 207 ASP B O 1
ATOM 4796 N N . ILE B 1 208 ? -14.359 45.781 10.398 1 86.56 208 ILE B N 1
ATOM 4797 C CA . ILE B 1 208 ? -15.414 45.469 11.359 1 86.56 208 ILE B CA 1
ATOM 4798 C C . ILE B 1 208 ? -16.656 45 10.617 1 86.56 208 ILE B C 1
ATOM 4800 O O . ILE B 1 208 ? -17.406 44.156 11.133 1 86.56 208 ILE B O 1
ATOM 4804 N N . ALA B 1 209 ? -16.875 45.438 9.445 1 89.25 209 ALA B N 1
ATOM 4805 C CA . ALA B 1 209 ? -18.047 45.062 8.656 1 89.25 209 ALA B CA 1
ATOM 4806 C C . ALA B 1 209 ? -17.984 43.594 8.258 1 89.25 209 ALA B C 1
ATOM 4808 O O . ALA B 1 209 ? -19.016 42.969 7.984 1 89.25 209 ALA B O 1
ATOM 4809 N N . LYS B 1 210 ? -16.844 43.094 8.289 1 91.06 210 LYS B N 1
ATOM 4810 C CA . LYS B 1 210 ? -16.656 41.688 7.871 1 91.06 210 LYS B CA 1
ATOM 4811 C C . LYS B 1 210 ? -16.328 40.812 9.07 1 91.06 210 LYS B C 1
ATOM 4813 O O . LYS B 1 210 ? -15.977 39.625 8.898 1 91.06 210 LYS B O 1
ATOM 4818 N N . ALA B 1 211 ? -16.438 41.406 10.203 1 89.69 211 ALA B N 1
ATOM 4819 C CA . ALA B 1 211 ? -16.109 40.688 11.414 1 89.69 211 ALA B CA 1
ATOM 4820 C C . ALA B 1 211 ? -17.078 39.5 11.641 1 89.69 211 ALA B C 1
ATOM 4822 O O . ALA B 1 211 ? -18.25 39.594 11.266 1 89.69 211 ALA B O 1
ATOM 4823 N N . HIS B 1 212 ? -16.516 38.469 12.211 1 92.5 212 HIS B N 1
ATOM 4824 C CA . HIS B 1 212 ? -17.312 37.281 12.492 1 92.5 212 HIS B CA 1
ATOM 4825 C C . HIS B 1 212 ? -18.438 37.594 13.469 1 92.5 212 HIS B C 1
ATOM 4827 O O . HIS B 1 212 ? -18.219 38.281 14.477 1 92.5 212 HIS B O 1
ATOM 4833 N N . ASN B 1 213 ? -19.656 37.094 13.109 1 93.38 213 ASN B N 1
ATOM 4834 C CA . ASN B 1 213 ? -20.812 37.219 14 1 93.38 213 ASN B CA 1
ATOM 4835 C C . ASN B 1 213 ? -21.109 35.906 14.703 1 93.38 213 ASN B C 1
ATOM 4837 O O . ASN B 1 213 ? -20.812 34.844 14.18 1 93.38 213 ASN B O 1
ATOM 4841 N N . PHE B 1 214 ? -21.625 36.031 15.891 1 92.5 214 PHE B N 1
ATOM 4842 C CA . PHE B 1 214 ? -22.047 34.844 16.641 1 92.5 214 PHE B CA 1
ATOM 4843 C C . PHE B 1 214 ? -23.266 35.156 17.484 1 92.5 214 PHE B C 1
ATOM 4845 O O . PHE B 1 214 ? -23.594 36.312 17.719 1 92.5 214 PHE B O 1
ATOM 4852 N N . VAL B 1 215 ? -23.969 34.125 17.828 1 91.94 215 VAL B N 1
ATOM 4853 C CA . VAL B 1 215 ? -25.109 34.25 18.734 1 91.94 215 VAL B CA 1
ATOM 4854 C C . VAL B 1 215 ? -24.719 33.781 20.125 1 91.94 215 VAL B C 1
ATOM 4856 O O . VAL B 1 215 ? -24.172 32.688 20.281 1 91.94 215 VAL B O 1
ATOM 4859 N N . ASN B 1 216 ? -24.922 34.625 21.062 1 89.12 216 ASN B N 1
ATOM 4860 C CA . ASN B 1 216 ? -24.734 34.25 22.453 1 89.12 216 ASN B CA 1
ATOM 4861 C C . ASN B 1 216 ? -25.953 33.5 23 1 89.12 216 ASN B C 1
ATOM 4863 O O . ASN B 1 216 ? -27.047 34.031 23.047 1 89.12 216 ASN B O 1
ATOM 4867 N N . PRO B 1 217 ? -25.656 32.312 23.406 1 88.31 217 PRO B N 1
ATOM 4868 C CA . PRO B 1 217 ? -26.797 31.516 23.828 1 88.31 217 PRO B CA 1
ATOM 4869 C C . PRO B 1 217 ? -27.453 32.031 25.125 1 88.31 217 PRO B C 1
ATOM 4871 O O . PRO B 1 217 ? -28.594 31.703 25.422 1 88.31 217 PRO B O 1
ATOM 4874 N N . ASN B 1 218 ? -26.828 32.781 25.922 1 86.62 218 ASN B N 1
ATOM 4875 C CA . ASN B 1 218 ? -27.375 33.281 27.188 1 86.62 218 ASN B CA 1
ATOM 4876 C C . ASN B 1 218 ? -28.469 34.312 26.953 1 86.62 218 ASN B C 1
ATOM 4878 O O . ASN B 1 218 ? -29.375 34.438 27.781 1 86.62 218 ASN B O 1
ATOM 4882 N N . ASP B 1 219 ? -28.391 35.062 25.891 1 90.44 219 ASP B N 1
ATOM 4883 C CA . ASP B 1 219 ? -29.391 36.094 25.641 1 90.44 219 ASP B CA 1
ATOM 4884 C C . ASP B 1 219 ? -29.969 35.969 24.234 1 90.44 219 ASP B C 1
ATOM 4886 O O . ASP B 1 219 ? -30.859 36.75 23.875 1 90.44 219 ASP B O 1
ATOM 4890 N N . ASN B 1 220 ? -29.453 35.125 23.453 1 91.06 220 ASN B N 1
ATOM 4891 C CA . ASN B 1 220 ? -29.922 34.781 22.109 1 91.06 220 ASN B CA 1
ATOM 4892 C C . ASN B 1 220 ? -29.766 36 21.172 1 91.06 220 ASN B C 1
ATOM 4894 O O . ASN B 1 220 ? -30.516 36.125 20.203 1 91.06 220 ASN B O 1
ATOM 4898 N N . GLU B 1 221 ? -28.875 36.875 21.469 1 94.06 221 GLU B N 1
ATOM 4899 C CA . GLU B 1 221 ? -28.594 38.031 20.625 1 94.06 221 GLU B CA 1
ATOM 4900 C C . GLU B 1 221 ? -27.344 37.781 19.766 1 94.06 221 GLU B C 1
ATOM 4902 O O . GLU B 1 221 ? -26.484 36.969 20.109 1 94.06 221 GLU B O 1
ATOM 4907 N N . ARG B 1 222 ? -27.359 38.5 18.656 1 94.31 222 ARG B N 1
ATOM 4908 C CA . ARG B 1 222 ? -26.219 38.406 17.734 1 94.31 222 ARG B CA 1
ATOM 4909 C C . ARG B 1 222 ? -25.156 39.469 18.062 1 94.31 222 ARG B C 1
ATOM 4911 O O . ARG B 1 222 ? -25.484 40.625 18.297 1 94.31 222 ARG B O 1
ATOM 4918 N N . TYR B 1 223 ? -23.953 39 18.125 1 94.19 223 TYR B N 1
ATOM 4919 C CA . TYR B 1 223 ? -22.812 39.844 18.422 1 94.19 223 TYR B CA 1
ATOM 4920 C C . TYR B 1 223 ? -21.75 39.75 17.344 1 94.19 223 TYR B C 1
ATOM 4922 O O . TYR B 1 223 ? -21.75 38.781 16.547 1 94.19 223 TYR B O 1
ATOM 4930 N N . ILE B 1 224 ? -20.938 40.75 17.344 1 93.25 224 ILE B N 1
ATOM 4931 C CA . ILE B 1 224 ? -19.734 40.719 16.516 1 93.25 224 ILE B CA 1
ATOM 4932 C C . ILE B 1 224 ? -18.516 40.438 17.375 1 93.25 224 ILE B C 1
ATOM 4934 O O . ILE B 1 224 ? -18.375 40.969 18.484 1 93.25 224 ILE B O 1
ATOM 4938 N N . PHE B 1 225 ? -17.719 39.625 16.828 1 93.62 225 PHE B N 1
ATOM 4939 C CA . PHE B 1 225 ? -16.5 39.312 17.562 1 93.62 225 PHE B CA 1
ATOM 4940 C C . PHE B 1 225 ? -15.516 40.469 17.516 1 93.62 225 PHE B C 1
ATOM 4942 O O . PHE B 1 225 ? -15.148 40.938 16.438 1 93.62 225 PHE B O 1
ATOM 4949 N N . VAL B 1 226 ? -15.094 40.938 18.656 1 87.31 226 VAL B N 1
ATOM 4950 C CA . VAL B 1 226 ? -14.055 41.969 18.812 1 87.31 226 VAL B CA 1
ATOM 4951 C C . VAL B 1 226 ? -13.016 41.5 19.828 1 87.31 226 VAL B C 1
ATOM 4953 O O . VAL B 1 226 ? -13.352 41.156 20.953 1 87.31 226 VAL B O 1
ATOM 4956 N N . ASP B 1 227 ? -11.805 41.469 19.328 1 88.19 227 ASP B N 1
ATOM 4957 C CA . ASP B 1 227 ? -10.734 41.062 20.234 1 88.19 227 ASP B CA 1
ATOM 4958 C C . ASP B 1 227 ? -10.578 42.062 21.391 1 88.19 227 ASP B C 1
ATOM 4960 O O . ASP B 1 227 ? -10.5 43.281 21.156 1 88.19 227 ASP B O 1
ATOM 4964 N N . ASP B 1 228 ? -10.625 41.531 22.562 1 83.31 228 ASP B N 1
ATOM 4965 C CA . ASP B 1 228 ? -10.445 42.375 23.734 1 83.31 228 ASP B CA 1
ATOM 4966 C C . ASP B 1 228 ? -9.039 42.219 24.328 1 83.31 228 ASP B C 1
ATOM 4968 O O . ASP B 1 228 ? -8.828 41.375 25.203 1 83.31 228 ASP B O 1
ATOM 4972 N N . PHE B 1 229 ? -8.133 43.031 24 1 86.88 229 PHE B N 1
ATOM 4973 C CA . PHE B 1 229 ? -6.738 42.938 24.406 1 86.88 229 PHE B CA 1
ATOM 4974 C C . PHE B 1 229 ? -6.578 43.406 25.859 1 86.88 229 PHE B C 1
ATOM 4976 O O . PHE B 1 229 ? -5.566 43.125 26.5 1 86.88 229 PHE B O 1
ATOM 4983 N N . SER B 1 230 ? -7.531 44.156 26.297 1 83.31 230 SER B N 1
ATOM 4984 C CA . SER B 1 230 ? -7.477 44.625 27.672 1 83.31 230 SER B CA 1
ATOM 4985 C C . SER B 1 230 ? -7.594 43.469 28.656 1 83.31 230 SER B C 1
ATOM 4987 O O . SER B 1 230 ? -7.082 43.531 29.781 1 83.31 230 SER B O 1
ATOM 4989 N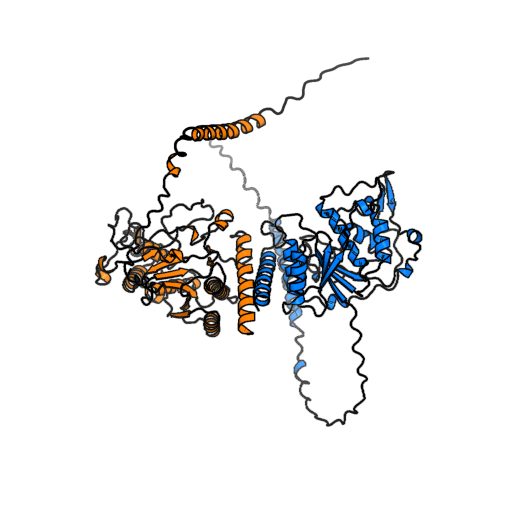 N . ALA B 1 231 ? -8.242 42.469 28.219 1 79 231 ALA B N 1
ATOM 4990 C CA . ALA B 1 231 ? -8.43 41.312 29.078 1 79 231 ALA B CA 1
ATOM 4991 C C . ALA B 1 231 ? -7.094 40.688 29.5 1 79 231 ALA B C 1
ATOM 4993 O O . ALA B 1 231 ? -7 40.062 30.531 1 79 231 ALA B O 1
ATOM 4994 N N . TYR B 1 232 ? -6.035 40.938 28.781 1 76.06 232 TYR B N 1
ATOM 4995 C CA . TYR B 1 232 ? -4.738 40.375 29.109 1 76.06 232 TYR B CA 1
ATOM 4996 C C . TYR B 1 232 ? -3.676 41.469 29.25 1 76.06 232 TYR B C 1
ATOM 4998 O O . TYR B 1 232 ? -2.48 41.156 29.297 1 76.06 232 TYR B O 1
ATOM 5006 N N . SER B 1 233 ? -4.129 42.594 29.359 1 82.38 233 SER B N 1
ATOM 5007 C CA . SER B 1 233 ? -3.283 43.75 29.625 1 82.38 233 SER B CA 1
ATOM 5008 C C . SER B 1 233 ? -2.184 43.875 28.578 1 82.38 233 SER B C 1
ATOM 5010 O O . SER B 1 233 ? -1.013 44.062 28.906 1 82.38 233 SER B O 1
ATOM 5012 N N . VAL B 1 234 ? -2.529 43.625 27.359 1 85.94 234 VAL B N 1
ATOM 5013 C CA . VAL B 1 234 ? -1.573 43.781 26.266 1 85.94 234 VAL B CA 1
ATOM 5014 C C . VAL B 1 234 ? -2.18 44.656 25.172 1 85.94 234 VAL B C 1
ATOM 5016 O O . VAL B 1 234 ? -3.389 44.906 25.172 1 85.94 234 VAL B O 1
ATOM 5019 N N . LYS B 1 235 ? -1.241 45.281 24.391 1 87.19 235 LYS B N 1
ATOM 5020 C CA . LYS B 1 235 ? -1.658 45.938 23.156 1 87.19 235 LYS B CA 1
ATOM 5021 C C . LYS B 1 235 ? -1.465 45.031 21.953 1 87.19 235 LYS B C 1
ATOM 5023 O O . LYS B 1 235 ? -0.647 44.094 22 1 87.19 235 LYS B O 1
ATOM 5028 N N . HIS B 1 236 ? -2.359 45.25 20.984 1 86.19 236 HIS B N 1
ATOM 5029 C CA . HIS B 1 236 ? -2.242 44.406 19.812 1 86.19 236 HIS B CA 1
ATOM 5030 C C . HIS B 1 236 ? -0.842 44.5 19.203 1 86.19 236 HIS B C 1
ATOM 5032 O O . HIS B 1 236 ? -0.335 43.5 18.656 1 86.19 236 HIS B O 1
ATOM 5038 N N . GLU B 1 237 ? -0.118 45.594 19.359 1 88.88 237 GLU B N 1
ATOM 5039 C CA . GLU B 1 237 ? 1.217 45.812 18.812 1 88.88 237 GLU B CA 1
ATOM 5040 C C . GLU B 1 237 ? 2.238 44.906 19.469 1 88.88 237 GLU B C 1
ATOM 5042 O O . GLU B 1 237 ? 3.23 44.5 18.859 1 88.88 237 GLU B O 1
ATOM 5047 N N . ASP B 1 238 ? 1.955 44.5 20.656 1 90.44 238 ASP B N 1
ATOM 5048 C CA . ASP B 1 238 ? 2.861 43.656 21.422 1 90.44 238 ASP B CA 1
ATOM 5049 C C . ASP B 1 238 ? 2.875 42.25 20.875 1 90.44 238 ASP B C 1
ATOM 5051 O O . ASP B 1 238 ? 3.764 41.438 21.219 1 90.44 238 ASP B O 1
ATOM 5055 N N . MET B 1 239 ? 1.966 41.969 20.016 1 93.62 239 MET B N 1
ATOM 5056 C CA . MET B 1 239 ? 1.781 40.594 19.547 1 93.62 239 MET B CA 1
ATOM 5057 C C . MET B 1 239 ? 2.414 40.406 18.172 1 93.62 239 MET B C 1
ATOM 5059 O O . MET B 1 239 ? 2.223 39.375 17.531 1 93.62 239 MET B O 1
ATOM 5063 N N . TYR B 1 240 ? 3.141 41.438 17.734 1 94.31 240 TYR B N 1
ATOM 5064 C CA . TYR B 1 240 ? 3.914 41.406 16.5 1 94.31 240 TYR B CA 1
ATOM 5065 C C . TYR B 1 240 ? 5.41 41.406 16.797 1 94.31 240 TYR B C 1
ATOM 5067 O O . TYR B 1 240 ? 5.852 41.938 17.812 1 94.31 240 TYR B O 1
ATOM 5075 N N . PRO B 1 241 ? 6.246 40.781 15.875 1 96.5 241 PRO B N 1
ATOM 5076 C CA . PRO B 1 241 ? 5.812 40 14.711 1 96.5 241 PRO B CA 1
ATOM 5077 C C . PRO B 1 241 ? 5.199 38.656 15.102 1 96.5 241 PRO B C 1
ATOM 5079 O O . PRO B 1 241 ? 5.52 38.094 16.156 1 96.5 241 PRO B O 1
ATOM 5082 N N . TYR B 1 242 ? 4.238 38.156 14.344 1 97.75 242 TYR B N 1
ATOM 5083 C CA . TYR B 1 242 ? 3.67 36.812 14.508 1 97.75 242 TYR B CA 1
ATOM 5084 C C . TYR B 1 242 ? 3.662 36.062 13.18 1 97.75 242 TYR B C 1
ATOM 5086 O O . TYR B 1 242 ? 4.059 36.625 12.148 1 97.75 242 TYR B O 1
ATOM 5094 N N . LEU B 1 243 ? 3.336 34.781 13.281 1 98.44 243 LEU B N 1
ATOM 5095 C CA . LEU B 1 243 ? 3.197 33.969 12.086 1 98.44 243 LEU B CA 1
ATOM 5096 C C . LEU B 1 243 ? 2.215 32.812 12.328 1 98.44 243 LEU B C 1
ATOM 5098 O O . LEU B 1 243 ? 2.316 32.125 13.328 1 98.44 243 LEU B O 1
ATOM 5102 N N . LEU B 1 244 ? 1.235 32.75 11.539 1 98.75 244 LEU B N 1
ATOM 5103 C CA . LEU B 1 244 ? 0.416 31.562 11.336 1 98.75 244 LEU B CA 1
ATOM 5104 C C . LEU B 1 244 ? 0.087 31.375 9.852 1 98.75 244 LEU B C 1
ATOM 5106 O O . LEU B 1 244 ? -0.71 32.125 9.297 1 98.75 244 LEU B O 1
ATOM 5110 N N . ALA B 1 245 ? 0.736 30.469 9.297 1 98.81 245 ALA B N 1
ATOM 5111 C CA . ALA B 1 245 ? 0.533 30.188 7.883 1 98.81 245 ALA B CA 1
ATOM 5112 C C . ALA B 1 245 ? -0.112 28.812 7.695 1 98.81 245 ALA B C 1
ATOM 5114 O O . ALA B 1 245 ? 0.209 27.859 8.414 1 98.81 245 ALA B O 1
ATOM 5115 N N . ALA B 1 246 ? -0.978 28.688 6.773 1 98.69 246 ALA B N 1
ATOM 5116 C CA . ALA B 1 246 ? -1.704 27.453 6.496 1 98.69 246 ALA B CA 1
ATOM 5117 C C . ALA B 1 246 ? -2.26 27.438 5.074 1 98.69 246 ALA B C 1
ATOM 5119 O O . ALA B 1 246 ? -1.964 28.344 4.285 1 98.69 246 ALA B O 1
ATOM 5120 N N . THR B 1 247 ? -2.906 26.328 4.719 1 98.12 247 THR B N 1
ATOM 5121 C CA . THR B 1 247 ? -3.535 26.234 3.406 1 98.12 247 THR B CA 1
ATOM 5122 C C . THR B 1 247 ? -5.051 26.375 3.52 1 98.12 247 THR B C 1
ATOM 5124 O O . THR B 1 247 ? -5.629 26.094 4.574 1 98.12 247 THR B O 1
ATOM 5127 N N . ASP B 1 248 ? -5.629 26.812 2.424 1 97.12 248 ASP B N 1
ATOM 5128 C CA . ASP B 1 248 ? -7.086 26.906 2.352 1 97.12 248 ASP B CA 1
ATOM 5129 C C . ASP B 1 248 ? -7.738 25.562 2.604 1 97.12 248 ASP B C 1
ATOM 5131 O O . ASP B 1 248 ? -7.262 24.531 2.117 1 97.12 248 ASP B O 1
ATOM 5135 N N . ASP B 1 249 ? -8.758 25.594 3.443 1 95.69 249 ASP B N 1
ATOM 5136 C CA . ASP B 1 249 ? -9.602 24.406 3.494 1 95.69 249 ASP B CA 1
ATOM 5137 C C . ASP B 1 249 ? -10.336 24.203 2.172 1 95.69 249 ASP B C 1
ATOM 5139 O O . ASP B 1 249 ? -10.492 25.141 1.387 1 95.69 249 ASP B O 1
ATOM 5143 N N . ARG B 1 250 ? -10.711 22.969 1.861 1 93.31 250 ARG B N 1
ATOM 5144 C CA . ARG B 1 250 ? -11.344 22.719 0.572 1 93.31 250 ARG B CA 1
ATOM 5145 C C . ARG B 1 250 ? -12.156 21.422 0.604 1 93.31 250 ARG B C 1
ATOM 5147 O O . ARG B 1 250 ? -12.047 20.641 1.547 1 93.31 250 ARG B O 1
ATOM 5154 N N . SER B 1 251 ? -12.945 21.328 -0.458 1 90 251 SER B N 1
ATOM 5155 C CA . SER B 1 251 ? -13.758 20.125 -0.62 1 90 251 SER B CA 1
ATOM 5156 C C . SER B 1 251 ? -13.148 19.172 -1.651 1 90 251 SER B C 1
ATOM 5158 O O . SER B 1 251 ? -12.086 19.469 -2.213 1 90 251 SER B O 1
ATOM 5160 N N . ASN B 1 252 ? -13.773 18 -1.796 1 87.62 252 ASN B N 1
ATOM 5161 C CA . ASN B 1 252 ? -13.242 16.969 -2.67 1 87.62 252 ASN B CA 1
ATOM 5162 C C . ASN B 1 252 ? -13.367 17.344 -4.141 1 87.62 252 ASN B C 1
ATOM 5164 O O . ASN B 1 252 ? -12.695 16.766 -5 1 87.62 252 ASN B O 1
ATOM 5168 N N . ASP B 1 253 ? -14.117 18.375 -4.512 1 88.12 253 ASP B N 1
ATOM 5169 C CA . ASP B 1 253 ? -14.297 18.781 -5.898 1 88.12 253 ASP B CA 1
ATOM 5170 C C . ASP B 1 253 ? -13.555 20.078 -6.191 1 88.12 253 ASP B C 1
ATOM 5172 O O . ASP B 1 253 ? -13.914 20.812 -7.117 1 88.12 253 ASP B O 1
ATOM 5176 N N . HIS B 1 254 ? -12.5 20.266 -5.656 1 91.94 254 HIS B N 1
ATOM 5177 C CA . HIS B 1 254 ? -11.758 21.516 -5.832 1 91.94 254 HIS B CA 1
ATOM 5178 C C . HIS B 1 254 ? -10.977 21.516 -7.137 1 91.94 254 HIS B C 1
ATOM 5180 O O . HIS B 1 254 ? -10.539 20.469 -7.605 1 91.94 254 HIS B O 1
ATOM 5186 N N . PRO B 1 255 ? -10.758 22.703 -7.77 1 91.62 255 PRO B N 1
ATOM 5187 C CA . PRO B 1 255 ? -9.898 22.828 -8.953 1 91.62 255 PRO B CA 1
ATOM 5188 C C . PRO B 1 255 ? -8.414 22.844 -8.609 1 91.62 255 PRO B C 1
ATOM 5190 O O . PRO B 1 255 ? -8.047 22.922 -7.434 1 91.62 255 PRO B O 1
ATOM 5193 N N . ILE B 1 256 ? -7.598 22.734 -9.641 1 90.12 256 ILE B N 1
ATOM 5194 C CA . ILE B 1 256 ? -6.156 22.938 -9.547 1 90.12 256 ILE B CA 1
ATOM 5195 C C . ILE B 1 256 ? -5.758 24.172 -10.367 1 90.12 256 ILE B C 1
ATOM 5197 O O . ILE B 1 256 ? -5.941 24.203 -11.586 1 90.12 256 ILE B O 1
ATOM 5201 N N . PRO B 1 257 ? -5.258 25.156 -9.859 1 87.62 257 PRO B N 1
ATOM 5202 C CA . PRO B 1 257 ? -4.941 25.312 -8.438 1 87.62 257 PRO B CA 1
ATOM 5203 C C . PRO B 1 257 ? -6.18 25.547 -7.578 1 87.62 257 PRO B C 1
ATOM 5205 O O . PRO B 1 257 ? -7.238 25.906 -8.094 1 87.62 257 PRO B O 1
ATOM 5208 N N . VAL B 1 258 ? -5.984 25.312 -6.328 1 90.81 258 VAL B N 1
ATOM 5209 C CA . VAL B 1 258 ? -7.059 25.438 -5.352 1 90.81 258 VAL B CA 1
ATOM 5210 C C . VAL B 1 258 ? -7.441 26.906 -5.188 1 90.81 258 VAL B C 1
ATOM 5212 O O . VAL B 1 258 ? -6.57 27.781 -5.133 1 90.81 258 VAL B O 1
ATOM 5215 N N . ARG B 1 259 ? -8.742 27.141 -5.086 1 90.5 259 ARG B N 1
ATOM 5216 C CA . ARG B 1 259 ? -9.25 28.5 -4.875 1 90.5 259 ARG B CA 1
ATOM 5217 C C . ARG B 1 259 ? -9.156 28.891 -3.406 1 90.5 259 ARG B C 1
ATOM 5219 O O . ARG B 1 259 ? -9.328 28.062 -2.52 1 90.5 259 ARG B O 1
ATOM 5226 N N . PRO B 1 260 ? -8.922 30.188 -3.248 1 92.44 260 PRO B N 1
ATOM 5227 C CA . PRO B 1 260 ? -8.914 30.672 -1.864 1 92.44 260 PRO B CA 1
ATOM 5228 C C . PRO B 1 260 ? -10.234 30.406 -1.141 1 92.44 260 PRO B C 1
ATOM 5230 O O . PRO B 1 260 ? -11.305 30.516 -1.745 1 92.44 260 PRO B O 1
ATOM 5233 N N . ALA B 1 261 ? -10.047 30 0.095 1 92 261 ALA B N 1
ATOM 5234 C CA . ALA B 1 261 ? -11.195 29.828 0.983 1 92 261 ALA B CA 1
ATOM 5235 C C . ALA B 1 261 ? -11.148 30.812 2.143 1 92 261 ALA B C 1
ATOM 5237 O O . ALA B 1 261 ? -10.148 31.5 2.34 1 92 261 ALA B O 1
ATOM 5238 N N . SER B 1 262 ? -12.25 30.938 2.828 1 88.88 262 SER B N 1
ATOM 5239 C CA . SER B 1 262 ? -12.32 31.859 3.965 1 88.88 262 SER B CA 1
ATOM 5240 C C . SER B 1 262 ? -11.711 31.234 5.215 1 88.88 262 SER B C 1
ATOM 5242 O O . SER B 1 262 ? -11.414 31.938 6.188 1 88.88 262 SER B O 1
ATOM 5244 N N . MET B 1 263 ? -11.562 29.938 5.184 1 95.12 263 MET B N 1
ATOM 5245 C CA . MET B 1 263 ? -10.992 29.234 6.328 1 95.12 263 MET B CA 1
ATOM 5246 C C . MET B 1 263 ? -9.773 28.406 5.91 1 95.12 263 MET B C 1
ATOM 5248 O O . MET B 1 263 ? -9.688 27.953 4.766 1 95.12 263 MET B O 1
ATOM 5252 N N . PHE B 1 264 ? -8.859 28.312 6.836 1 97.56 264 PHE B N 1
ATOM 5253 C CA . PHE B 1 264 ? -7.723 27.438 6.586 1 97.56 264 PHE B CA 1
ATOM 5254 C C . PHE B 1 264 ? -7.902 26.094 7.281 1 97.56 264 PHE B C 1
ATOM 5256 O O . PHE B 1 264 ? -8.75 25.969 8.164 1 97.56 264 PHE B O 1
ATOM 5263 N N . ASN B 1 265 ? -7.25 25.078 6.742 1 97.81 265 ASN B N 1
ATOM 5264 C CA . ASN B 1 265 ? -7.164 23.766 7.379 1 97.81 265 ASN B CA 1
ATOM 5265 C C . ASN B 1 265 ? -6.02 23.703 8.383 1 97.81 265 ASN B C 1
ATOM 5267 O O . ASN B 1 265 ? -4.895 24.094 8.078 1 97.81 265 ASN B O 1
ATOM 5271 N N . ALA B 1 266 ? -6.27 23.219 9.531 1 97.5 266 ALA B N 1
ATOM 5272 C CA . ALA B 1 266 ? -5.297 23.266 10.617 1 97.5 266 ALA B CA 1
ATOM 5273 C C . ALA B 1 266 ? -4.445 22 10.648 1 97.5 266 ALA B C 1
ATOM 5275 O O . ALA B 1 266 ? -3.727 21.75 11.625 1 97.5 266 ALA B O 1
ATOM 5276 N N . GLY B 1 267 ? -4.512 21.156 9.648 1 97.94 267 GLY B N 1
ATOM 5277 C CA . GLY B 1 267 ? -3.717 19.938 9.594 1 97.94 267 GLY B CA 1
ATOM 5278 C C . GLY B 1 267 ? -2.238 20.203 9.375 1 97.94 267 GLY B C 1
ATOM 5279 O O . GLY B 1 267 ? -1.396 19.375 9.727 1 97.94 267 GLY B O 1
ATOM 5280 N N . LEU B 1 268 ? -1.982 21.266 8.766 1 98.81 268 LEU B N 1
ATOM 5281 C CA . LEU B 1 268 ? -0.619 21.75 8.594 1 98.81 268 LEU B CA 1
ATOM 5282 C C . LEU B 1 268 ? -0.559 23.266 8.789 1 98.81 268 LEU B C 1
ATOM 5284 O O . LEU B 1 268 ? -1.259 24.016 8.102 1 98.81 268 LEU B O 1
ATOM 5288 N N . MET B 1 269 ? 0.307 23.688 9.734 1 98.88 269 MET B N 1
ATOM 5289 C CA . MET B 1 269 ? 0.49 25.109 10.016 1 98.88 269 MET B CA 1
ATOM 5290 C C . MET B 1 269 ? 1.961 25.438 10.258 1 98.88 269 MET B C 1
ATOM 5292 O O . MET B 1 269 ? 2.682 24.641 10.867 1 98.88 269 MET B O 1
ATOM 5296 N N . LEU B 1 270 ? 2.379 26.516 9.766 1 98.88 270 LEU B N 1
ATOM 5297 C CA . LEU B 1 270 ? 3.635 27.141 10.172 1 98.88 270 LEU B CA 1
ATOM 5298 C C . LEU B 1 270 ? 3.381 28.328 11.102 1 98.88 270 LEU B C 1
ATOM 5300 O O . LEU B 1 270 ? 2.607 29.219 10.773 1 98.88 270 LEU B O 1
ATOM 5304 N N . LEU B 1 271 ? 4.02 28.312 12.273 1 98.69 271 LEU B N 1
ATOM 5305 C CA . LEU B 1 271 ? 3.705 29.422 13.172 1 98.69 271 LEU B CA 1
ATOM 5306 C C . LEU B 1 271 ? 4.926 29.812 13.992 1 98.69 271 LEU B C 1
ATOM 5308 O O . LEU B 1 271 ? 5.895 29.047 14.078 1 98.69 271 LEU B O 1
ATOM 5312 N N . LYS B 1 272 ? 4.922 30.984 14.453 1 98.62 272 LYS B N 1
ATOM 5313 C CA . LYS B 1 272 ? 5.824 31.469 15.5 1 98.62 272 LYS B CA 1
ATOM 5314 C C . LYS B 1 272 ? 5.211 31.281 16.891 1 98.62 272 LYS B C 1
ATOM 5316 O O . LYS B 1 272 ? 4.219 31.922 17.219 1 98.62 272 LYS B O 1
ATOM 5321 N N . PRO B 1 273 ? 5.812 30.375 17.672 1 98.69 273 PRO B N 1
ATOM 5322 C CA . PRO B 1 273 ? 5.281 30.234 19.031 1 98.69 273 PRO B CA 1
ATOM 5323 C C . PRO B 1 273 ? 5.293 31.531 19.828 1 98.69 273 PRO B C 1
ATOM 5325 O O . PRO B 1 273 ? 6.238 32.312 19.719 1 98.69 273 PRO B O 1
ATOM 5328 N N . SER B 1 274 ? 4.234 31.781 20.531 1 97.69 274 SER B N 1
ATOM 5329 C CA . SER B 1 274 ? 4.062 32.969 21.359 1 97.69 274 SER B CA 1
ATOM 5330 C C . SER B 1 274 ? 3.119 32.719 22.516 1 97.69 274 SER B C 1
ATOM 5332 O O . SER B 1 274 ? 1.936 32.438 22.328 1 97.69 274 SER B O 1
ATOM 5334 N N . LYS B 1 275 ? 3.617 32.906 23.703 1 96.12 275 LYS B N 1
ATOM 5335 C CA . LYS B 1 275 ? 2.783 32.719 24.891 1 96.12 275 LYS B CA 1
ATOM 5336 C C . LYS B 1 275 ? 1.672 33.781 24.938 1 96.12 275 LYS B C 1
ATOM 5338 O O . LYS B 1 275 ? 0.587 33.5 25.469 1 96.12 275 LYS B O 1
ATOM 5343 N N . LEU B 1 276 ? 1.941 34.938 24.406 1 95.5 276 LEU B N 1
ATOM 5344 C CA . LEU B 1 276 ? 0.908 35.969 24.328 1 95.5 276 LEU B CA 1
ATOM 5345 C C . LEU B 1 276 ? -0.248 35.531 23.438 1 95.5 276 LEU B C 1
ATOM 5347 O O . LEU B 1 276 ? -1.415 35.688 23.797 1 95.5 276 LEU B O 1
ATOM 5351 N N . HIS B 1 277 ? 0.099 34.969 22.297 1 96.81 277 HIS B N 1
ATOM 5352 C CA . HIS B 1 277 ? -0.947 34.438 21.438 1 96.81 277 HIS B CA 1
ATOM 5353 C C . HIS B 1 277 ? -1.667 33.281 22.094 1 96.81 277 HIS B C 1
ATOM 5355 O O . HIS B 1 277 ? -2.875 33.094 21.922 1 96.81 277 HIS B O 1
ATOM 5361 N N . MET B 1 278 ? -0.914 32.438 22.828 1 96 278 MET B N 1
ATOM 5362 C CA . MET B 1 278 ? -1.545 31.344 23.578 1 96 278 MET B CA 1
ATOM 5363 C C . MET B 1 278 ? -2.584 31.891 24.547 1 96 278 MET B C 1
ATOM 5365 O O . MET B 1 278 ? -3.705 31.375 24.609 1 96 278 MET B O 1
ATOM 5369 N N . GLN B 1 279 ? -2.246 32.844 25.266 1 94.19 279 GLN B N 1
ATOM 5370 C CA . GLN B 1 279 ? -3.164 33.469 26.219 1 94.19 279 GLN B CA 1
ATOM 5371 C C . GLN B 1 279 ? -4.41 34 25.516 1 94.19 279 GLN B C 1
ATOM 5373 O O . GLN B 1 279 ? -5.527 33.812 26.016 1 94.19 279 GLN B O 1
ATOM 5378 N N . ARG B 1 280 ? -4.215 34.656 24.469 1 94.88 280 ARG B N 1
ATOM 5379 C CA . ARG B 1 280 ? -5.32 35.188 23.672 1 94.88 280 ARG B CA 1
ATOM 5380 C C . ARG B 1 280 ? -6.254 34.031 23.25 1 94.88 280 ARG B C 1
ATOM 5382 O O . ARG B 1 280 ? -7.469 34.125 23.422 1 94.88 280 ARG B O 1
ATOM 5389 N N . LEU B 1 281 ? -5.648 33 22.719 1 95.56 281 LEU B N 1
ATOM 5390 C CA . LEU B 1 281 ? -6.43 31.859 22.266 1 95.56 281 LEU B CA 1
ATOM 5391 C C . LEU B 1 281 ? -7.242 31.25 23.406 1 95.56 281 LEU B C 1
ATOM 5393 O O . LEU B 1 281 ? -8.43 30.953 23.234 1 95.56 281 LEU B O 1
ATOM 5397 N N . LEU B 1 282 ? -6.629 31.078 24.531 1 92.38 282 LEU B N 1
ATOM 5398 C CA . LEU B 1 282 ? -7.324 30.484 25.656 1 92.38 282 LEU B CA 1
ATOM 5399 C C . LEU B 1 282 ? -8.461 31.391 26.141 1 92.38 282 LEU B C 1
ATOM 5401 O O . LEU B 1 282 ? -9.492 30.906 26.594 1 92.38 282 LEU B O 1
ATOM 5405 N N . THR B 1 283 ? -8.289 32.688 26.031 1 92.56 283 THR B N 1
ATOM 5406 C CA . THR B 1 283 ? -9.344 33.625 26.406 1 92.56 283 THR B CA 1
ATOM 5407 C C . THR B 1 283 ? -10.555 33.438 25.484 1 92.56 283 THR B C 1
ATOM 5409 O O . THR B 1 283 ? -11.695 33.375 25.969 1 92.56 283 THR B O 1
ATOM 5412 N N . ILE B 1 284 ? -10.305 33.375 24.203 1 92.38 284 ILE B N 1
ATOM 5413 C CA . ILE B 1 284 ? -11.383 33.188 23.25 1 92.38 284 ILE B CA 1
ATOM 5414 C C . ILE B 1 284 ? -12.008 31.797 23.438 1 92.38 284 ILE B C 1
ATOM 5416 O O . ILE B 1 284 ? -13.227 31.641 23.375 1 92.38 284 ILE B O 1
ATOM 5420 N N . ALA B 1 285 ? -11.188 30.812 23.766 1 91.56 285 ALA B N 1
ATOM 5421 C CA . ALA B 1 285 ? -11.586 29.406 23.859 1 91.56 285 ALA B CA 1
ATOM 5422 C C . ALA B 1 285 ? -12.609 29.203 24.984 1 91.56 285 ALA B C 1
ATOM 5424 O O . ALA B 1 285 ? -13.305 28.188 25.016 1 91.56 285 ALA B O 1
ATOM 5425 N N . ARG B 1 286 ? -12.703 30.094 25.859 1 90.12 286 ARG B N 1
ATOM 5426 C CA . ARG B 1 286 ? -13.641 30.016 26.984 1 90.12 286 ARG B CA 1
ATOM 5427 C C . ARG B 1 286 ? -15.086 30 26.484 1 90.12 286 ARG B C 1
ATOM 5429 O O . ARG B 1 286 ? -15.992 29.578 27.203 1 90.12 286 ARG B O 1
ATOM 5436 N N . TYR B 1 287 ? -15.312 30.453 25.281 1 90 287 TYR B N 1
ATOM 5437 C CA . TYR B 1 287 ? -16.672 30.625 24.781 1 90 287 TYR B CA 1
ATOM 5438 C C . TYR B 1 287 ? -16.828 29.969 23.422 1 90 287 TYR B C 1
ATOM 5440 O O . TYR B 1 287 ? -16.859 30.656 22.391 1 90 287 TYR B O 1
ATOM 5448 N N . PRO B 1 288 ? -17.156 28.656 23.391 1 90.19 288 PRO B N 1
ATOM 5449 C CA . PRO B 1 288 ? -17.203 27.906 22.141 1 90.19 288 PRO B CA 1
ATOM 5450 C C . PRO B 1 288 ? -18.25 28.453 21.172 1 90.19 288 PRO B C 1
ATOM 5452 O O . PRO B 1 288 ? -18.094 28.344 19.953 1 90.19 288 PRO B O 1
ATOM 5455 N N . TYR B 1 289 ? -19.297 29.109 21.594 1 89.5 289 TYR B N 1
ATOM 5456 C CA . TYR B 1 289 ? -20.344 29.641 20.719 1 89.5 289 TYR B CA 1
ATOM 5457 C C . TYR B 1 289 ? -19.781 30.734 19.812 1 89.5 289 TYR B C 1
ATOM 5459 O O . TYR B 1 289 ? -20.391 31.094 18.797 1 89.5 289 TYR B O 1
ATOM 5467 N N . MET B 1 290 ? -18.641 31.281 20.188 1 92.25 290 MET B N 1
ATOM 5468 C CA . MET B 1 290 ? -18.031 32.344 19.375 1 92.25 290 MET B CA 1
ATOM 5469 C C . MET B 1 290 ? -17.375 31.75 18.141 1 92.25 290 MET B C 1
ATOM 5471 O O . MET B 1 290 ? -17.141 32.438 17.156 1 92.25 290 MET B O 1
ATOM 5475 N N . TYR B 1 291 ? -16.953 30.562 18.219 1 91.75 291 TYR B N 1
ATOM 5476 C CA . TYR B 1 291 ? -16.219 29.953 17.125 1 91.75 291 TYR B CA 1
ATOM 5477 C C . TYR B 1 291 ? -16.891 28.672 16.656 1 91.75 291 TYR B C 1
ATOM 5479 O O . TYR B 1 291 ? -16.25 27.625 16.578 1 91.75 291 TYR B O 1
ATOM 5487 N N . GLU B 1 292 ? -18.141 28.812 16.281 1 88.19 292 GLU B N 1
ATOM 5488 C CA . GLU B 1 292 ? -18.984 27.781 15.656 1 88.19 292 GLU B CA 1
ATOM 5489 C C . GLU B 1 292 ? -19.156 26.594 16.578 1 88.19 292 GLU B C 1
ATOM 5491 O O . GLU B 1 292 ? -19.078 25.438 16.141 1 88.19 292 GLU B O 1
ATOM 5496 N N . ASP B 1 293 ? -19.188 26.797 17.828 1 84.56 293 ASP B N 1
ATOM 5497 C CA . ASP B 1 293 ? -19.422 25.781 18.859 1 84.56 293 ASP B CA 1
ATOM 5498 C C . ASP B 1 293 ? -18.328 24.719 18.844 1 84.56 293 ASP B C 1
ATOM 5500 O O . ASP B 1 293 ? -18.594 23.531 19.062 1 84.56 293 ASP B O 1
ATOM 5504 N N . ALA B 1 294 ? -17.172 25.109 18.406 1 86.25 294 ALA B N 1
ATOM 5505 C CA . ALA B 1 294 ? -15.992 24.25 18.375 1 86.25 294 ALA B CA 1
ATOM 5506 C C . ALA B 1 294 ? -16.25 23 17.516 1 86.25 294 ALA B C 1
ATOM 5508 O O . ALA B 1 294 ? -15.82 21.906 17.891 1 86.25 294 ALA B O 1
ATOM 5509 N N . ARG B 1 295 ? -16.953 23.109 16.438 1 85.44 295 ARG B N 1
ATOM 5510 C CA . ARG B 1 295 ? -17.281 21.984 15.562 1 85.44 295 ARG B CA 1
ATOM 5511 C C . ARG B 1 295 ? -16.031 21.281 15.055 1 85.44 295 ARG B C 1
ATOM 5513 O O . ARG B 1 295 ? -16.031 20.062 14.875 1 85.44 295 ARG B O 1
ATOM 5520 N N . MET B 1 296 ? -14.984 22.016 14.82 1 87.88 296 MET B N 1
ATOM 5521 C CA . MET B 1 296 ? -13.703 21.453 14.383 1 87.88 296 MET B CA 1
ATOM 5522 C C . MET B 1 296 ? -12.625 21.672 15.438 1 87.88 296 MET B C 1
ATOM 5524 O O . MET B 1 296 ? -11.461 21.891 15.109 1 87.88 296 MET B O 1
ATOM 5528 N N . MET B 1 297 ? -13.078 21.781 16.703 1 88.75 297 MET B N 1
ATOM 5529 C CA . MET B 1 297 ? -12.195 21.875 17.859 1 88.75 297 MET B CA 1
ATOM 5530 C C . MET B 1 297 ? -11.266 23.078 17.734 1 88.75 297 MET B C 1
ATOM 5532 O O . MET B 1 297 ? -11.734 24.219 17.609 1 88.75 297 MET B O 1
ATOM 5536 N N . GLU B 1 298 ? -10 22.812 17.781 1 92.88 298 GLU B N 1
ATOM 5537 C CA . GLU B 1 298 ? -9.047 23.906 17.812 1 92.88 298 GLU B CA 1
ATOM 5538 C C . GLU B 1 298 ? -9.008 24.641 16.469 1 92.88 298 GLU B C 1
ATOM 5540 O O . GLU B 1 298 ? -8.703 25.828 16.406 1 92.88 298 GLU B O 1
ATOM 5545 N N . GLN B 1 299 ? -9.352 23.922 15.367 1 94.81 299 GLN B N 1
ATOM 5546 C CA . GLN B 1 299 ? -9.359 24.578 14.062 1 94.81 299 GLN B CA 1
ATOM 5547 C C . GLN B 1 299 ? -10.391 25.688 14.016 1 94.81 299 GLN B C 1
ATOM 5549 O O . GLN B 1 299 ? -10.133 26.75 13.445 1 94.81 299 GLN B O 1
ATOM 5554 N N . SER B 1 300 ? -11.594 25.438 14.555 1 93.75 300 SER B N 1
ATOM 5555 C CA . SER B 1 300 ? -12.609 26.469 14.625 1 93.75 300 SER B CA 1
ATOM 5556 C C . SER B 1 300 ? -12.109 27.688 15.398 1 93.75 300 SER B C 1
ATOM 5558 O O . SER B 1 300 ? -12.328 28.828 14.984 1 93.75 300 SER B O 1
ATOM 5560 N N . LEU B 1 301 ? -11.5 27.422 16.5 1 94.81 301 LEU B N 1
ATOM 5561 C CA . LEU B 1 301 ? -10.945 28.484 17.344 1 94.81 301 LEU B CA 1
ATOM 5562 C C . LEU B 1 301 ? -9.883 29.281 16.594 1 94.81 301 LEU B C 1
ATOM 5564 O O . LEU B 1 301 ? -9.922 30.516 16.578 1 94.81 301 LEU B O 1
ATOM 5568 N N . LEU B 1 302 ? -9.008 28.578 15.961 1 98.19 302 LEU B N 1
ATOM 5569 C CA . LEU B 1 302 ? -7.902 29.203 15.25 1 98.19 302 LEU B CA 1
ATOM 5570 C C . LEU B 1 302 ? -8.414 30.031 14.078 1 98.19 302 LEU B C 1
ATOM 5572 O O . LEU B 1 302 ? -7.887 31.109 13.805 1 98.19 302 LEU B O 1
ATOM 5576 N N . ASN B 1 303 ? -9.398 29.531 13.383 1 97.5 303 ASN B N 1
ATOM 5577 C CA . ASN B 1 303 ? -9.938 30.266 12.25 1 97.5 303 ASN B CA 1
ATOM 5578 C C . ASN B 1 303 ? -10.609 31.562 12.695 1 97.5 303 ASN B C 1
ATOM 5580 O O . ASN B 1 303 ? -10.586 32.562 11.969 1 97.5 303 ASN B O 1
ATOM 5584 N N . LEU B 1 304 ? -11.203 31.594 13.852 1 96.38 304 LEU B N 1
ATOM 5585 C CA . LEU B 1 304 ? -11.734 32.844 14.383 1 96.38 304 LEU B CA 1
ATOM 5586 C C . LEU B 1 304 ? -10.602 33.781 14.789 1 96.38 304 LEU B C 1
ATOM 5588 O O . LEU B 1 304 ? -10.586 34.969 14.406 1 96.38 304 LEU B O 1
ATOM 5592 N N . ALA B 1 305 ? -9.672 33.281 15.492 1 96.5 305 ALA B N 1
ATOM 5593 C CA . ALA B 1 305 ? -8.602 34.094 16.078 1 96.5 305 ALA B CA 1
ATOM 5594 C C . ALA B 1 305 ? -7.711 34.688 15 1 96.5 305 ALA B C 1
ATOM 5596 O O . ALA B 1 305 ? -7.156 35.781 15.18 1 96.5 305 ALA B O 1
ATOM 5597 N N . TYR B 1 306 ? -7.605 34 13.898 1 97 306 TYR B N 1
ATOM 5598 C CA . TYR B 1 306 ? -6.684 34.438 12.859 1 97 306 TYR B CA 1
ATOM 5599 C C . TYR B 1 306 ? -7.426 34.75 11.562 1 97 306 TYR B C 1
ATOM 5601 O O . TYR B 1 306 ? -6.875 34.562 10.469 1 97 306 TYR B O 1
ATOM 5609 N N . ASP B 1 307 ? -8.586 35.125 11.695 1 95.31 307 ASP B N 1
ATOM 5610 C CA . ASP B 1 307 ? -9.445 35.5 10.578 1 95.31 307 ASP B CA 1
ATOM 5611 C C . ASP B 1 307 ? -8.766 36.531 9.672 1 95.31 307 ASP B C 1
ATOM 5613 O O . ASP B 1 307 ? -8.094 37.438 10.156 1 95.31 307 ASP B O 1
ATOM 5617 N N . GLU B 1 308 ? -9 36.406 8.367 1 93 308 GLU B N 1
ATOM 5618 C CA . GLU B 1 308 ? -8.352 37.25 7.367 1 93 308 GLU B CA 1
ATOM 5619 C C . GLU B 1 308 ? -8.727 38.719 7.562 1 93 308 GLU B C 1
ATOM 5621 O O . GLU B 1 308 ? -7.961 39.625 7.199 1 93 308 GLU B O 1
ATOM 5626 N N . ASP B 1 309 ? -9.82 39.031 8.188 1 91.75 309 ASP B N 1
ATOM 5627 C CA . ASP B 1 309 ? -10.297 40.375 8.352 1 91.75 309 ASP B CA 1
ATOM 5628 C C . ASP B 1 309 ? -10.062 40.875 9.773 1 91.75 309 ASP B C 1
ATOM 5630 O O . ASP B 1 309 ? -10.539 41.969 10.141 1 91.75 309 ASP B O 1
ATOM 5634 N N . GLY B 1 310 ? -9.352 40.094 10.555 1 91.69 310 GLY B N 1
ATOM 5635 C CA . GLY B 1 310 ? -9.109 40.469 11.945 1 91.69 310 GLY B CA 1
ATOM 5636 C C . GLY B 1 310 ? -7.75 41.094 12.172 1 91.69 310 GLY B C 1
ATOM 5637 O O . GLY B 1 310 ? -7.137 41.625 11.234 1 91.69 310 GLY B O 1
ATOM 5638 N N . TRP B 1 311 ? -7.309 41.094 13.445 1 91.62 311 TRP B N 1
ATOM 5639 C CA . TRP B 1 311 ? -6.078 41.781 13.875 1 91.62 311 TRP B CA 1
ATOM 5640 C C . TRP B 1 311 ? -4.855 40.969 13.438 1 91.62 311 TRP B C 1
ATOM 5642 O O . TRP B 1 311 ? -3.779 41.531 13.227 1 91.62 311 TRP B O 1
ATOM 5652 N N . PHE B 1 312 ? -5.016 39.656 13.289 1 95.75 312 PHE B N 1
ATOM 5653 C CA . PHE B 1 312 ? -3.898 38.75 13.016 1 95.75 312 PHE B CA 1
ATOM 5654 C C . PHE B 1 312 ? -4.238 37.812 11.875 1 95.75 312 PHE B C 1
ATOM 5656 O O . PHE B 1 312 ? -4.262 36.594 12.062 1 95.75 312 PHE B O 1
ATOM 5663 N N . PRO B 1 313 ? -4.391 38.312 10.664 1 95.69 313 PRO B N 1
ATOM 5664 C CA . PRO B 1 313 ? -4.738 37.438 9.547 1 95.69 313 PRO B CA 1
ATOM 5665 C C . PRO B 1 313 ? -3.709 36.344 9.32 1 95.69 313 PRO B C 1
ATOM 5667 O O . PRO B 1 313 ? -2.504 36.594 9.414 1 95.69 313 PRO B O 1
ATOM 5670 N N . TRP B 1 314 ? -4.27 35.125 9.094 1 97.31 314 TRP B N 1
ATOM 5671 C CA . TRP B 1 314 ? -3.363 34.031 8.742 1 97.31 314 TRP B CA 1
ATOM 5672 C C . TRP B 1 314 ? -2.717 34.281 7.387 1 97.31 314 TRP B C 1
ATOM 5674 O O . TRP B 1 314 ? -3.223 35.094 6.586 1 97.31 314 TRP B O 1
ATOM 5684 N N . THR B 1 315 ? -1.571 33.688 7.152 1 97.44 315 THR B N 1
ATOM 5685 C CA . THR B 1 315 ? -0.844 33.781 5.891 1 97.44 315 THR B CA 1
ATOM 5686 C C . THR B 1 315 ? -1.141 32.562 5.016 1 97.44 315 THR B C 1
ATOM 5688 O O . THR B 1 315 ? -0.911 31.406 5.43 1 97.44 315 THR B O 1
ATOM 5691 N N . ARG B 1 316 ? -1.645 32.812 3.822 1 97.25 316 ARG B N 1
ATOM 5692 C CA . ARG B 1 316 ? -1.935 31.75 2.877 1 97.25 316 ARG B CA 1
ATOM 5693 C C . ARG B 1 316 ? -0.661 31.25 2.195 1 97.25 316 ARG B C 1
ATOM 5695 O O . ARG B 1 316 ? 0.07 32.031 1.594 1 97.25 316 ARG B O 1
ATOM 5702 N N . ILE B 1 317 ? -0.381 29.984 2.328 1 97.69 317 ILE B N 1
ATOM 5703 C CA . ILE B 1 317 ? 0.75 29.391 1.629 1 97.69 317 ILE B CA 1
ATOM 5704 C C . ILE B 1 317 ? 0.243 28.484 0.512 1 97.69 317 ILE B C 1
ATOM 5706 O O . ILE B 1 317 ? -0.967 28.312 0.342 1 97.69 317 ILE B O 1
ATOM 5710 N N . ASP B 1 318 ? 1.185 27.969 -0.277 1 97.25 318 ASP B N 1
ATOM 5711 C CA . ASP B 1 318 ? 0.835 27.156 -1.437 1 97.25 318 ASP B CA 1
ATOM 5712 C C . ASP B 1 318 ? -0.013 25.953 -1.029 1 97.25 318 ASP B C 1
ATOM 5714 O O . ASP B 1 318 ? 0.266 25.297 -0.019 1 97.25 318 ASP B O 1
ATOM 5718 N N . TRP B 1 319 ? -1.047 25.672 -1.823 1 97.06 319 TRP B N 1
ATOM 5719 C CA . TRP B 1 319 ? -2.016 24.625 -1.509 1 97.06 319 TRP B CA 1
ATOM 5720 C C . TRP B 1 319 ? -1.348 23.25 -1.486 1 97.06 319 TRP B C 1
ATOM 5722 O O . TRP B 1 319 ? -1.89 22.297 -0.92 1 97.06 319 TRP B O 1
ATOM 5732 N N . SER B 1 320 ? -0.194 23.125 -2.113 1 97.44 320 SER B N 1
ATOM 5733 C CA . SER B 1 320 ? 0.471 21.844 -2.287 1 97.44 320 SER B CA 1
ATOM 5734 C C . SER B 1 320 ? 1.032 21.328 -0.967 1 97.44 320 SER B C 1
ATOM 5736 O O . SER B 1 320 ? 1.369 20.141 -0.849 1 97.44 320 SER B O 1
ATOM 5738 N N . TYR B 1 321 ? 1.133 22.188 0.054 1 98.44 321 TYR B N 1
ATOM 5739 C CA . TYR B 1 321 ? 1.727 21.797 1.323 1 98.44 321 TYR B CA 1
ATOM 5740 C C . TYR B 1 321 ? 0.798 20.859 2.086 1 98.44 321 TYR B C 1
ATOM 5742 O O . TYR B 1 321 ? 1.252 20.047 2.895 1 98.44 321 TYR B O 1
ATOM 5750 N N . ASN B 1 322 ? -0.472 21 1.898 1 98.25 322 ASN B N 1
ATOM 5751 C CA . ASN B 1 322 ? -1.496 20.234 2.592 1 98.25 322 ASN B CA 1
ATOM 5752 C C . ASN B 1 322 ? -2.59 19.766 1.636 1 98.25 322 ASN B C 1
ATOM 5754 O O . ASN B 1 322 ? -3.482 20.547 1.281 1 98.25 322 ASN B O 1
ATOM 5758 N N . GLY B 1 323 ? -2.465 18.422 1.295 1 97.31 323 GLY B N 1
ATOM 5759 C CA . GLY B 1 323 ? -3.434 17.875 0.357 1 97.31 323 GLY B CA 1
ATOM 5760 C C . GLY B 1 323 ? -4.762 17.531 1.006 1 97.31 323 GLY B C 1
ATOM 5761 O O . GLY B 1 323 ? -5.125 16.359 1.086 1 97.31 323 GLY B O 1
ATOM 5762 N N . VAL B 1 324 ? -5.531 18.594 1.388 1 95.81 324 VAL B N 1
ATOM 5763 C CA . VAL B 1 324 ? -6.871 18.391 1.937 1 95.81 324 VAL B CA 1
ATOM 5764 C C . VAL B 1 324 ? -7.781 17.781 0.873 1 95.81 324 VAL B C 1
ATOM 5766 O O . VAL B 1 324 ? -7.879 18.312 -0.241 1 95.81 324 VAL B O 1
ATOM 5769 N N . TRP B 1 325 ? -8.406 16.641 1.168 1 95 325 TRP B N 1
ATOM 5770 C CA . TRP B 1 325 ? -9.266 15.922 0.227 1 95 325 TRP B CA 1
ATOM 5771 C C . TRP B 1 325 ? -8.547 15.711 -1.104 1 95 325 TRP B C 1
ATOM 5773 O O . TRP B 1 325 ? -9.094 16.016 -2.164 1 95 325 TRP B O 1
ATOM 5783 N N . CYS B 1 326 ? -7.402 15.164 -1.061 1 95.75 326 CYS B N 1
ATOM 5784 C CA . CYS B 1 326 ? -6.543 15.055 -2.232 1 95.75 326 CYS B CA 1
ATOM 5785 C C . CYS B 1 326 ? -7.148 14.109 -3.266 1 95.75 326 CYS B C 1
ATOM 5787 O O . CYS B 1 326 ? -7.719 13.078 -2.91 1 95.75 326 CYS B O 1
ATOM 5789 N N . GLN B 1 327 ? -7.035 14.516 -4.551 1 94.62 327 GLN B N 1
ATOM 5790 C CA . GLN B 1 327 ? -7.473 13.781 -5.734 1 94.62 327 GLN B CA 1
ATOM 5791 C C . GLN B 1 327 ? -6.285 13.312 -6.566 1 94.62 327 GLN B C 1
ATOM 5793 O O . GLN B 1 327 ? -5.164 13.789 -6.379 1 94.62 327 GLN B O 1
ATOM 5798 N N . PRO B 1 328 ? -6.543 12.328 -7.449 1 93.94 328 PRO B N 1
ATOM 5799 C CA . PRO B 1 328 ? -5.434 11.805 -8.25 1 93.94 328 PRO B CA 1
ATOM 5800 C C . PRO B 1 328 ? -4.691 12.906 -9.008 1 93.94 328 PRO B C 1
ATOM 5802 O O . PRO B 1 328 ? -3.461 12.875 -9.102 1 93.94 328 PRO B O 1
ATOM 5805 N N . ASN B 1 329 ? -5.375 13.883 -9.516 1 95 329 ASN B N 1
ATOM 5806 C CA . ASN B 1 329 ? -4.754 14.953 -10.289 1 95 329 ASN B CA 1
ATOM 5807 C C . ASN B 1 329 ? -3.91 15.867 -9.414 1 95 329 ASN B C 1
ATOM 5809 O O . ASN B 1 329 ? -3.078 16.625 -9.914 1 95 329 ASN B O 1
ATOM 5813 N N . ASP B 1 330 ? -4.066 15.844 -8.109 1 96.25 330 ASP B N 1
ATOM 5814 C CA . ASP B 1 330 ? -3.279 16.641 -7.168 1 96.25 330 ASP B CA 1
ATOM 5815 C C . ASP B 1 330 ? -1.896 16.031 -6.953 1 96.25 330 ASP B C 1
ATOM 5817 O O . ASP B 1 330 ? -0.948 16.734 -6.605 1 96.25 330 ASP B O 1
ATOM 5821 N N . HIS B 1 331 ? -1.823 14.766 -7.156 1 96.62 331 HIS B N 1
ATOM 5822 C CA . HIS B 1 331 ? -0.727 13.93 -6.676 1 96.62 331 HIS B CA 1
ATOM 5823 C C . HIS B 1 331 ? 0.62 14.469 -7.152 1 96.62 331 HIS B C 1
ATOM 5825 O O . HIS B 1 331 ? 1.569 14.555 -6.371 1 96.62 331 HIS B O 1
ATOM 5831 N N . PRO B 1 332 ? 0.745 14.906 -8.391 1 96.31 332 PRO B N 1
ATOM 5832 C CA . PRO B 1 332 ? 2.062 15.352 -8.852 1 96.31 332 PRO B CA 1
ATOM 5833 C C . PRO B 1 332 ? 2.521 16.641 -8.172 1 96.31 332 PRO B C 1
ATOM 5835 O O . PRO B 1 332 ? 3.711 16.969 -8.203 1 96.31 332 PRO B O 1
ATOM 5838 N N . TYR B 1 333 ? 1.63 17.328 -7.535 1 96.56 333 TYR B N 1
ATOM 5839 C CA . TYR B 1 333 ? 1.948 18.656 -7.02 1 96.56 333 TYR B CA 1
ATOM 5840 C C . TYR B 1 333 ? 2.074 18.625 -5.5 1 96.56 333 TYR B C 1
ATOM 5842 O O . TYR B 1 333 ? 2.701 19.516 -4.91 1 96.56 333 TYR B O 1
ATOM 5850 N N . LEU B 1 334 ? 1.547 17.688 -4.859 1 97.88 334 LEU B N 1
ATOM 5851 C CA . LEU B 1 334 ? 1.374 17.703 -3.412 1 97.88 334 LEU B CA 1
ATOM 5852 C C . LEU B 1 334 ? 2.703 17.469 -2.703 1 97.88 334 LEU B C 1
ATOM 5854 O O . LEU B 1 334 ? 3.467 16.578 -3.086 1 97.88 334 LEU B O 1
ATOM 5858 N N . ARG B 1 335 ? 2.961 18.266 -1.676 1 98.31 335 ARG B N 1
ATOM 5859 C CA . ARG B 1 335 ? 4.051 18.016 -0.742 1 98.31 335 ARG B CA 1
ATOM 5860 C C . ARG B 1 335 ? 3.623 17.031 0.35 1 98.31 335 ARG B C 1
ATOM 5862 O O . ARG B 1 335 ? 4.438 16.25 0.848 1 98.31 335 ARG B O 1
ATOM 5869 N N . ALA B 1 336 ? 2.443 17.094 0.709 1 98.62 336 ALA B N 1
ATOM 5870 C CA . ALA B 1 336 ? 1.852 16.156 1.659 1 98.62 336 ALA B CA 1
ATOM 5871 C C . ALA B 1 336 ? 0.401 15.852 1.298 1 98.62 336 ALA B C 1
ATOM 5873 O O . ALA B 1 336 ? -0.311 16.719 0.78 1 98.62 336 ALA B O 1
ATOM 5874 N N . ALA B 1 337 ? -0.036 14.656 1.536 1 98.5 337 ALA B N 1
ATOM 5875 C CA . ALA B 1 337 ? -1.419 14.227 1.335 1 98.5 337 ALA B CA 1
ATOM 5876 C C . ALA B 1 337 ? -2.123 14.008 2.67 1 98.5 337 ALA B C 1
ATOM 5878 O O . ALA B 1 337 ? -1.581 13.352 3.564 1 98.5 337 ALA B O 1
ATOM 5879 N N . HIS B 1 338 ? -3.309 14.516 2.799 1 98.31 338 HIS B N 1
ATOM 5880 C CA . HIS B 1 338 ? -4.02 14.5 4.07 1 98.31 338 HIS B CA 1
ATOM 5881 C C . HIS B 1 338 ? -5.133 13.453 4.07 1 98.31 338 HIS B C 1
ATOM 5883 O O . HIS B 1 338 ? -6.117 13.594 3.34 1 98.31 338 HIS B O 1
ATOM 5889 N N . GLY B 1 339 ? -4.965 12.445 4.836 1 96.56 339 GLY B N 1
ATOM 5890 C CA . GLY B 1 339 ? -5.988 11.422 4.973 1 96.56 339 GLY B CA 1
ATOM 5891 C C . GLY B 1 339 ? -5.535 10.227 5.785 1 96.56 339 GLY B C 1
ATOM 5892 O O . GLY B 1 339 ? -4.332 9.984 5.918 1 96.56 339 GLY B O 1
ATOM 5893 N N . LYS B 1 340 ? -6.52 9.562 6.285 1 96 340 LYS B N 1
ATOM 5894 C CA . LYS B 1 340 ? -6.242 8.328 7.012 1 96 340 LYS B CA 1
ATOM 5895 C C . LYS B 1 340 ? -6.043 7.156 6.051 1 96 340 LYS B C 1
ATOM 5897 O O . LYS B 1 340 ? -6.812 6.191 6.07 1 96 340 LYS B O 1
ATOM 5902 N N . PHE B 1 341 ? -4.957 7.133 5.375 1 96.81 341 PHE B N 1
ATOM 5903 C CA . PHE B 1 341 ? -4.719 6.23 4.258 1 96.81 341 PHE B CA 1
ATOM 5904 C C . PHE B 1 341 ? -4.441 4.816 4.754 1 96.81 341 PHE B C 1
ATOM 5906 O O . PHE B 1 341 ? -4.457 3.863 3.971 1 96.81 341 PHE B O 1
ATOM 5913 N N . TRP B 1 342 ? -4.172 4.668 6.066 1 96.25 342 TRP B N 1
ATOM 5914 C CA . TRP B 1 342 ? -3.975 3.338 6.633 1 96.25 342 TRP B CA 1
ATOM 5915 C C . TRP B 1 342 ? -5.289 2.566 6.688 1 96.25 342 TRP B C 1
ATOM 5917 O O . TRP B 1 342 ? -5.293 1.339 6.797 1 96.25 342 TRP B O 1
ATOM 5927 N N . ASP B 1 343 ? -6.324 3.262 6.707 1 94.31 343 ASP B N 1
ATOM 5928 C CA . ASP B 1 343 ? -7.637 2.637 6.832 1 94.31 343 ASP B CA 1
ATOM 5929 C C . ASP B 1 343 ? -8.18 2.209 5.469 1 94.31 343 ASP B C 1
ATOM 5931 O O . ASP B 1 343 ? -8.773 3.014 4.754 1 94.31 343 ASP B O 1
ATOM 5935 N N . THR B 1 344 ? -8.102 0.964 5.172 1 92.62 344 THR B N 1
ATOM 5936 C CA . THR B 1 344 ? -8.461 0.436 3.861 1 92.62 344 THR B CA 1
ATOM 5937 C C . THR B 1 344 ? -9.977 0.264 3.744 1 92.62 344 THR B C 1
ATOM 5939 O O . THR B 1 344 ? -10.484 -0.125 2.689 1 92.62 344 THR B O 1
ATOM 5942 N N . SER B 1 345 ? -10.688 0.498 4.719 1 90.44 345 SER B N 1
ATOM 5943 C CA . SER B 1 345 ? -12.148 0.382 4.688 1 90.44 345 SER B CA 1
ATOM 5944 C C . SER B 1 345 ? -12.789 1.678 4.207 1 90.44 345 SER B C 1
ATOM 5946 O O . SER B 1 345 ? -13.977 1.696 3.861 1 90.44 345 SER B O 1
ATOM 5948 N N . LEU B 1 346 ? -11.969 2.709 4.191 1 88.06 346 LEU B N 1
ATOM 5949 C CA . LEU B 1 346 ? -12.492 4 3.764 1 88.06 346 LEU B CA 1
ATOM 5950 C C . LEU B 1 346 ? -12.531 4.094 2.242 1 88.06 346 LEU B C 1
ATOM 5952 O O . LEU B 1 346 ? -11.586 3.684 1.566 1 88.06 346 LEU B O 1
ATOM 5956 N N . ASP B 1 347 ? -13.594 4.594 1.707 1 83.81 347 ASP B N 1
ATOM 5957 C CA . ASP B 1 347 ? -13.719 4.754 0.262 1 83.81 347 ASP B CA 1
ATOM 5958 C C . ASP B 1 347 ? -13.57 6.219 -0.142 1 83.81 347 ASP B C 1
ATOM 5960 O O . ASP B 1 347 ? -13.812 6.578 -1.296 1 83.81 347 ASP B O 1
ATOM 5964 N N . GLU B 1 348 ? -13.094 7.004 0.743 1 86.94 348 GLU B N 1
ATOM 5965 C CA . GLU B 1 348 ? -13.008 8.445 0.529 1 86.94 348 GLU B CA 1
ATOM 5966 C C . GLU B 1 348 ? -11.797 8.805 -0.327 1 86.94 348 GLU B C 1
ATOM 5968 O O . GLU B 1 348 ? -11.789 9.828 -1.005 1 86.94 348 GLU B O 1
ATOM 5973 N N . PHE B 1 349 ? -10.844 8 -0.311 1 89.25 349 PHE B N 1
ATOM 5974 C CA . PHE B 1 349 ? -9.586 8.352 -0.972 1 89.25 349 PHE B CA 1
ATOM 5975 C C . PHE B 1 349 ? -9.297 7.387 -2.115 1 89.25 349 PHE B C 1
ATOM 5977 O O . PHE B 1 349 ? -9.625 6.199 -2.037 1 89.25 349 PHE B O 1
ATOM 5984 N N . HIS B 1 350 ? -8.727 7.977 -3.148 1 92.06 350 HIS B N 1
ATOM 5985 C CA . HIS B 1 350 ? -8.258 7.148 -4.25 1 92.06 350 HIS B CA 1
ATOM 5986 C C . HIS B 1 350 ? -7.207 6.148 -3.779 1 92.06 350 HIS B C 1
ATOM 5988 O O . HIS B 1 350 ? -6.332 6.488 -2.982 1 92.06 350 HIS B O 1
ATOM 5994 N N . PRO B 1 351 ? -7.172 4.922 -4.355 1 93.25 351 PRO B N 1
ATOM 5995 C CA . PRO B 1 351 ? -6.281 3.855 -3.887 1 93.25 351 PRO B CA 1
ATOM 5996 C C . PRO B 1 351 ? -4.805 4.207 -4.043 1 93.25 351 PRO B C 1
ATOM 5998 O O . PRO B 1 351 ? -3.955 3.637 -3.354 1 93.25 351 PRO B O 1
ATOM 6001 N N . MET B 1 352 ? -4.484 5.102 -4.902 1 94.94 352 MET B N 1
ATOM 6002 C CA . MET B 1 352 ? -3.082 5.469 -5.082 1 94.94 352 MET B CA 1
ATOM 6003 C C . MET B 1 352 ? -2.5 6.035 -3.789 1 94.94 352 MET B C 1
ATOM 6005 O O . MET B 1 352 ? -1.331 5.801 -3.477 1 94.94 352 MET B O 1
ATOM 6009 N N . TYR B 1 353 ? -3.297 6.738 -3.01 1 97 353 TYR B N 1
ATOM 6010 C CA . TYR B 1 353 ? -2.812 7.301 -1.754 1 97 353 TYR B CA 1
ATOM 6011 C C . TYR B 1 353 ? -2.688 6.223 -0.685 1 97 353 TYR B C 1
ATOM 6013 O O . TYR B 1 353 ? -1.817 6.297 0.185 1 97 353 TYR B O 1
ATOM 6021 N N . VAL B 1 354 ? -3.6 5.254 -0.76 1 96.19 354 VAL B N 1
ATOM 6022 C CA . VAL B 1 354 ? -3.479 4.078 0.092 1 96.19 354 VAL B CA 1
ATOM 6023 C C . VAL B 1 354 ? -2.174 3.346 -0.218 1 96.19 354 VAL B C 1
ATOM 6025 O O . VAL B 1 354 ? -1.417 3 0.693 1 96.19 354 VAL B O 1
ATOM 6028 N N . ALA B 1 355 ? -1.88 3.207 -1.46 1 96.94 355 ALA B N 1
ATOM 6029 C CA . ALA B 1 355 ? -0.642 2.576 -1.912 1 96.94 355 ALA B CA 1
ATOM 6030 C C . ALA B 1 355 ? 0.579 3.35 -1.42 1 96.94 355 ALA B C 1
ATOM 6032 O O . ALA B 1 355 ? 1.528 2.758 -0.9 1 96.94 355 ALA B O 1
ATOM 6033 N N . ASP B 1 356 ? 0.521 4.645 -1.53 1 98.06 356 ASP B N 1
ATOM 6034 C CA . ASP B 1 356 ? 1.626 5.484 -1.084 1 98.06 356 ASP B CA 1
ATOM 6035 C C . ASP B 1 356 ? 1.908 5.281 0.403 1 98.06 356 ASP B C 1
ATOM 6037 O O . ASP B 1 356 ? 3.062 5.133 0.806 1 98.06 356 ASP B O 1
ATOM 6041 N N . TRP B 1 357 ? 0.866 5.305 1.178 1 98.56 357 TRP B N 1
ATOM 6042 C CA . TRP B 1 357 ? 1.015 5.211 2.625 1 98.56 357 TRP B CA 1
ATOM 6043 C C . TRP B 1 357 ? 1.599 3.859 3.025 1 98.56 357 TRP B C 1
ATOM 6045 O O . TRP B 1 357 ? 2.561 3.795 3.795 1 98.56 357 TRP B O 1
ATOM 6055 N N . TRP B 1 358 ? 1.039 2.826 2.52 1 98.38 358 TRP B N 1
ATOM 6056 C CA . TRP B 1 358 ? 1.461 1.491 2.932 1 98.38 358 TRP B CA 1
ATOM 6057 C C . TRP B 1 358 ? 2.857 1.175 2.408 1 98.38 358 TRP B C 1
ATOM 6059 O O . TRP B 1 358 ? 3.631 0.476 3.068 1 98.38 358 TRP B O 1
ATOM 6069 N N . GLN B 1 359 ? 3.203 1.634 1.17 1 98.5 359 GLN B N 1
ATOM 6070 C CA . GLN B 1 359 ? 4.59 1.52 0.726 1 98.5 359 GLN B CA 1
ATOM 6071 C C . GLN B 1 359 ? 5.539 2.184 1.716 1 98.5 359 GLN B C 1
ATOM 6073 O O . GLN B 1 359 ? 6.539 1.585 2.125 1 98.5 359 GLN B O 1
ATOM 6078 N N . ALA B 1 360 ? 5.227 3.422 2.053 1 98.69 360 ALA B N 1
ATOM 6079 C CA . ALA B 1 360 ? 6.062 4.164 2.994 1 98.69 360 ALA B CA 1
ATOM 6080 C C . ALA B 1 360 ? 6.145 3.447 4.34 1 98.69 360 ALA B C 1
ATOM 6082 O O . ALA B 1 360 ? 7.207 3.406 4.961 1 98.69 360 ALA B O 1
ATOM 6083 N N . TYR B 1 361 ? 5.027 2.951 4.805 1 98.69 361 TYR B N 1
ATOM 6084 C CA . TYR B 1 361 ? 4.984 2.219 6.062 1 98.69 361 TYR B CA 1
ATOM 6085 C C . TYR B 1 361 ? 5.898 1 6.016 1 98.69 361 TYR B C 1
ATOM 6087 O O . TYR B 1 361 ? 6.656 0.747 6.957 1 98.69 361 TYR B O 1
ATOM 6095 N N . GLY B 1 362 ? 5.82 0.201 4.91 1 98.56 362 GLY B N 1
ATOM 6096 C CA . GLY B 1 362 ? 6.719 -0.93 4.75 1 98.56 362 GLY B CA 1
ATOM 6097 C C . GLY B 1 362 ? 8.18 -0.532 4.758 1 98.56 362 GLY B C 1
ATOM 6098 O O . GLY B 1 362 ? 9.008 -1.205 5.379 1 98.56 362 GLY B O 1
ATOM 6099 N N . GLU B 1 363 ? 8.5 0.551 4.051 1 98.56 363 GLU B N 1
ATOM 6100 C CA . GLU B 1 363 ? 9.859 1.083 4.059 1 98.56 363 GLU B CA 1
ATOM 6101 C C . GLU B 1 363 ? 10.336 1.366 5.484 1 98.56 363 GLU B C 1
ATOM 6103 O O . GLU B 1 363 ? 11.43 0.96 5.871 1 98.56 363 GLU B O 1
ATOM 6108 N N . MET B 1 364 ? 9.477 2.014 6.242 1 98.69 364 MET B N 1
ATOM 6109 C CA . MET B 1 364 ? 9.805 2.393 7.613 1 98.69 364 MET B CA 1
ATOM 6110 C C . MET B 1 364 ? 10.062 1.157 8.469 1 98.69 364 MET B C 1
ATOM 6112 O O . MET B 1 364 ? 11.039 1.104 9.219 1 98.69 364 MET B O 1
ATOM 6116 N N . ILE B 1 365 ? 9.148 0.179 8.359 1 97.81 365 ILE B N 1
ATOM 6117 C CA . ILE B 1 365 ? 9.234 -1.02 9.188 1 97.81 365 ILE B CA 1
ATOM 6118 C C . ILE B 1 365 ? 10.586 -1.699 8.969 1 97.81 365 ILE B C 1
ATOM 6120 O O . ILE B 1 365 ? 11.305 -1.983 9.93 1 97.81 365 ILE B O 1
ATOM 6124 N N . VAL B 1 366 ? 11.016 -1.925 7.734 1 97.94 366 VAL B N 1
ATOM 6125 C CA . VAL B 1 366 ? 12.25 -2.645 7.438 1 97.94 366 VAL B CA 1
ATOM 6126 C C . VAL B 1 366 ? 13.453 -1.778 7.801 1 97.94 366 VAL B C 1
ATOM 6128 O O . VAL B 1 366 ? 14.461 -2.281 8.305 1 97.94 366 VAL B O 1
ATOM 6131 N N . TYR B 1 367 ? 13.391 -0.468 7.539 1 98.19 367 TYR B N 1
ATOM 6132 C CA . TYR B 1 367 ? 14.477 0.433 7.906 1 98.19 367 TYR B CA 1
ATOM 6133 C C . TYR B 1 367 ? 14.812 0.308 9.391 1 98.19 367 TYR B C 1
ATOM 6135 O O . TYR B 1 367 ? 15.969 0.086 9.75 1 98.19 367 TYR B O 1
ATOM 6143 N N . HIS B 1 368 ? 13.773 0.408 10.242 1 97.94 368 HIS B N 1
ATOM 6144 C CA . HIS B 1 368 ? 14.016 0.389 11.68 1 97.94 368 HIS B CA 1
ATOM 6145 C C . HIS B 1 368 ? 14.344 -1.019 12.164 1 97.94 368 HIS B C 1
ATOM 6147 O O . HIS B 1 368 ? 15.125 -1.188 13.102 1 97.94 368 HIS B O 1
ATOM 6153 N N . GLU B 1 369 ? 13.688 -2.029 11.508 1 96.06 369 GLU B N 1
ATOM 6154 C CA . GLU B 1 369 ? 14.039 -3.404 11.852 1 96.06 369 GLU B CA 1
ATOM 6155 C C . GLU B 1 369 ? 15.531 -3.66 11.648 1 96.06 369 GLU B C 1
ATOM 6157 O O . GLU B 1 369 ? 16.188 -4.223 12.523 1 96.06 369 GLU B O 1
ATOM 6162 N N . LEU B 1 370 ? 16.078 -3.229 10.562 1 95.25 370 LEU B N 1
ATOM 6163 C CA . LEU B 1 370 ? 17.469 -3.469 10.227 1 95.25 370 LEU B CA 1
ATOM 6164 C C . LEU B 1 370 ? 18.391 -2.582 11.07 1 95.25 370 LEU B C 1
ATOM 6166 O O . LEU B 1 370 ? 19.469 -3.014 11.484 1 95.25 370 LEU B O 1
ATOM 6170 N N . LYS B 1 371 ? 17.953 -1.349 11.375 1 94.38 371 LYS B N 1
ATOM 6171 C CA . LYS B 1 371 ? 18.734 -0.452 12.227 1 94.38 371 LYS B CA 1
ATOM 6172 C C . LYS B 1 371 ? 18.812 -0.977 13.656 1 94.38 371 LYS B C 1
ATOM 6174 O O . LYS B 1 371 ? 19.859 -0.892 14.297 1 94.38 371 LYS B O 1
ATOM 6179 N N . ASP B 1 372 ? 17.688 -1.485 14.086 1 94.56 372 ASP B N 1
ATOM 6180 C CA . ASP B 1 372 ? 17.625 -2.012 15.453 1 94.56 372 ASP B CA 1
ATOM 6181 C C . ASP B 1 372 ? 18.484 -3.264 15.586 1 94.56 372 ASP B C 1
ATOM 6183 O O . ASP B 1 372 ? 19.031 -3.535 16.656 1 94.56 372 ASP B O 1
ATOM 6187 N N . ALA B 1 373 ? 18.562 -4.086 14.562 1 89.62 373 ALA B N 1
ATOM 6188 C CA . ALA B 1 373 ? 19.359 -5.309 14.562 1 89.62 373 ALA B CA 1
ATOM 6189 C C . ALA B 1 373 ? 20.844 -5 14.469 1 89.62 373 ALA B C 1
ATOM 6191 O O . ALA B 1 373 ? 21.688 -5.809 14.875 1 89.62 373 ALA B O 1
ATOM 6192 N N . ALA B 1 374 ? 21.281 -3.838 13.938 1 81.62 374 ALA B N 1
ATOM 6193 C CA . ALA B 1 374 ? 22.672 -3.438 13.789 1 81.62 374 ALA B CA 1
ATOM 6194 C C . ALA B 1 374 ? 23.203 -2.82 15.078 1 81.62 374 ALA B C 1
ATOM 6196 O O . ALA B 1 374 ? 24.375 -3.01 15.43 1 81.62 374 ALA B O 1
#

Foldseek 3Di:
DPPVDPPDDPDPPCPVVVVVPVVVPVVPPVVPPVPPDPDDDPPPDPPPPDPPPPPPPDPPCPPPPPPPPPFQEEEEEEEEADPDPPPVQLLLQLLVLCQQPPDPPQHHPHAYEYEYEPPHDPVSVVVSVLSPHHYHYDYADFLVVQADPPQPDPPDDPVQRRVVSVLCVLVPQVGQKYKYAYSLKAFDHHDNCVVVDDWAADWDDFDQVPFQWFADPVVRDIDGDDQDLVVVPDDLNVCPRKAKEAAAADDLPADVVGDHDQFGDPNIIMIGRHVSVSVSLSNQSNRCRRQVNCPVPVRSSVSNSQGCRDGHHHHHDGNQAEQRNHDPVSVVRHRIYGDNLCDPVDPSYDCVVVVVSVVSSVVSVVVSVVVVVD/DDDDDDDDDDPDPPDVVPVVPPVPPVVPPVPPPPPPDPDDDPPPDPPDPDPVPPPPPDPPPPPPPPPPPPFQEEEEEEEEADPDPDPVQLLLQLLVLCQQPPDPPQHHPHAYEYEYEPPHDPVSVVVSVLSPHHYHYDYFDFLVVQADPPLPADPDDPVCRRVVSVLCVLVPQVGQKYKYAYSLKAFDHHDNCVVVDDWAADWDDFDQVPFQWFADPVVRDIDGDDQDLVVVPDDLNVCPRKAKEAAAADDLPADVVGDHDQFGDPNIIMIGRHVSVSVSLSNQSNRCRRQVNCPVPVRSSVCNSQGCRDRHHHHHDGNQAEQRNHDPVSVVRHRIYGDNLCDPVDPSYDCVVVVVSVVSSVVSVVVSVVVVVD

Organism: Schizosaccharomyces japonicus (strain yFS275 / FY16936) (NCBI:txid402676)

Solvent-accessible surface area (backbone atoms only — not comparable to full-atom values): 43579 Å² total; per-residue (Å²): 139,83,77,73,82,77,79,79,79,81,81,81,78,64,65,78,61,56,66,63,58,62,66,60,57,69,64,60,62,71,64,61,70,74,64,64,85,73,76,76,71,81,68,64,81,72,62,86,65,70,82,74,71,78,71,78,73,74,81,66,78,65,65,74,66,68,69,73,80,76,71,48,47,31,41,30,30,67,47,68,54,70,90,50,88,74,47,58,63,59,55,29,39,52,41,42,48,37,36,36,72,68,33,82,79,27,38,49,95,62,50,48,36,35,38,31,33,67,78,44,58,65,69,58,55,52,48,43,44,72,71,68,36,43,77,44,80,39,74,76,40,42,57,86,78,50,41,42,87,84,48,77,69,73,78,60,59,76,76,52,40,57,49,43,31,61,56,56,56,24,60,46,58,88,29,58,36,38,36,40,36,41,36,45,35,48,72,67,34,50,60,70,71,63,75,68,60,74,68,47,69,70,77,57,81,55,40,72,91,68,40,57,66,29,52,42,82,88,76,68,44,80,43,68,66,69,90,63,44,69,82,70,75,47,57,78,71,74,62,49,65,33,39,45,31,27,23,54,40,67,55,75,84,60,59,89,76,69,65,90,47,93,43,60,35,71,53,37,34,37,28,38,34,31,57,68,59,38,52,51,51,51,61,56,53,23,38,36,52,68,24,68,49,35,77,58,40,46,42,28,45,48,44,58,66,26,21,74,45,36,67,47,47,51,41,82,50,66,56,35,62,51,18,55,50,54,49,81,88,44,57,89,62,33,25,15,41,42,48,68,41,85,48,54,86,56,80,84,54,58,51,57,53,26,30,52,45,26,16,51,44,19,24,44,52,40,50,50,52,54,57,72,74,102,137,94,76,92,78,94,74,89,84,83,85,77,90,61,70,88,57,58,74,63,58,66,75,58,58,77,66,59,65,78,65,64,72,79,65,66,87,74,77,78,76,79,67,65,81,72,67,74,66,74,73,78,72,78,74,80,76,76,83,69,81,68,69,77,69,71,72,75,81,78,71,49,48,33,40,29,31,69,48,65,55,69,91,51,89,74,48,59,63,61,54,29,39,52,41,42,48,38,37,37,72,68,34,83,79,27,37,50,94,58,49,49,35,36,39,31,32,68,78,45,59,65,69,60,55,52,47,41,44,73,71,65,37,43,77,44,80,40,76,77,38,43,57,85,78,52,40,43,86,82,49,80,68,74,79,61,60,77,78,52,40,58,48,42,31,62,57,56,56,24,62,47,57,88,30,57,35,38,37,40,36,41,36,47,34,47,73,66,36,52,60,70,71,64,75,70,62,73,68,47,71,71,79,56,81,56,39,73,92,68,39,56,67,29,52,41,82,91,75,68,43,79,44,67,66,70,89,65,44,69,82,71,75,46,57,78,72,72,60,50,67,35,38,47,29,28,22,54,38,66,56,76,82,61,58,89,74,69,65,89,48,94,42,59,36,72,53,37,33,37,28,38,33,31,57,68,58,39,51,52,49,50,60,55,53,24,40,38,52,68,27,69,49,35,76,58,39,47,42,28,45,47,43,58,67,26,22,74,46,38,68,48,45,49,41,82,49,67,55,36,63,50,20,55,50,53,48,82,88,44,57,90,62,34,25,14,41,44,48,68,42,86,49,53,84,57,81,84,54,61,50,58,54,26,32,52,44,27,17,51,42,20,26,44,54,39,48,49,53,54,58,72,73,102

Sequence (748 aa):
MVDVLRGCPPFLNWRKLLLLVFVAFNVLISVLYVYSHADSQALDNLLSRNGFGSNESTDHALGRKAKPKEGRYTYLTFLTPPTTEEDFYFNATRLWAYRLLHREPVKTKYEVHVMVMKGVEEWKIQRLKKDGAKVILVDPLLPQDFVEEGAQVLTGSPRWQHMFTKLRVFELEQFDKVCIVDSDLLILRNMDDIFDTPYATQPPQPDIAKAHNFVNPNDNERYIFVDDFSAYSVKHEDMYPYLLAATDDRSNDHPIPVRPASMFNAGLMLLKPSKLHMQRLLTIARYPYMYEDARMMEQSLLNLAYDEDGWFPWTRIDWSYNGVWCQPNDHPYLRAAHGKFWDTSLDEFHPMYVADWWQAYGEMIVYHELKDAAMVDVLRGCPPFLNWRKLLLLVFVAFNVLISVLYVYSHADSQALDNLLSRNGFGSNESTDHALGRKAKPKEGRYTYLTFLTPPTTEEDFYFNATRLWAYRLLHREPVKTKYEVHVMVMKGVEEWKIQRLKKDGAKVILVDPLLPQDFVEEGAQVLTGSPRWQHMFTKLRVFELEQFDKVCIVDSDLLILRNMDDIFDTPYATQPPQPDIAKAHNFVNPNDNERYIFVDDFSAYSVKHEDMYPYLLAATDDRSNDHPIPVRPASMFNAGLMLLKPSKLHMQRLLTIARYPYMYEDARMMEQSLLNLAYDEDGWFPWTRIDWSYNGVWCQPNDHPYLRAAHGKFWDTSLDEFHPMYVADWWQAYGEMIVYHELKDAA

Nearest PDB structures (foldseek):
  3rmw-assembly1_A-2  TM=7.344E-01  e=6.853E-13  Homo sapiens
  1ll0-assembly5_J  TM=7.308E-01  e=1.269E-11  Oryctolagus cuniculus
  3u2x-assembly1_A  TM=6.735E-01  e=1.627E-11  Homo sapiens
  1fo8-assembly1_A  TM=3.747E-01  e=5.857E-06  Oryctolagus cuniculus
  1s4n-assembly1_A  TM=4.559E-01  e=2.741E-03  Saccharomyces cerevisiae

Radius of gyration: 36.75 Å; Cα contacts (8 Å, |Δi|>4): 1134; chains: 2; bounding box: 117×95×102 Å

Secondary structure (DSSP, 8-state):
--------------HHHHHHHHHHHHHHHHHHGGGS---SGGGGGGG-------------------------EEEEEEE---SSSS-HHHHHHHHHHHHHHHSTTT--SSEEEEEEEBTB-HHHHHHHHHTT-EEEEE----HHHHSPTTS----S-HHHHGGGGGGGGGG-TT-SEEEEE-TTEEE-S--GGGGGPPPB-S-----GGGPPEEEETTTTEEEE----GGGGT--GGGG-SB-EEEEE---TT--SSPPP-SSEEEEEEEE---HHHHHHHHHHHT-GGGGGGGTTTHHHHHHHHT-TTSSSPPEE--GGGSBTT--GGGTTT-SEEES-TT-TT--SS-HHHHHHHHHHHHHHHHHHHHHHH-/--------------GGGGGGTHHHHTTTGGGGGGGS---SGGGGGGGGG-----------------------EEEEEEE---SSSS-HHHHHHHHHHHHHHHSTTT--SSEEEEEEEBTB-HHHHHHHHHHT-EEEEE----HHHHSPTTS----S-GGGGGGGGGGGGGG-TT-SEEEEE-TTEEE-S--GGGGGPPPB-S-----GGGPPEEEETTTTEEEE----GGGGT--GGGG-SB-EEEEE---TT--SSPPP-SSEEEEEEEE---HHHHHHHHHHHT-GGGGGGGTTTHHHHHHHHT-TTSSSPPEE--GGGSBTT--GGGTTT-SEEES-TT-TT--SS-HHHHHHHHHHHHHHHHHHHHHHH-